Protein 4V2X (pdb70)

CATH classification: 3.20.20.80

Sequence (534 aa):
KTLDIQSYVRDMQPGWNLGNTFDAVGQDETAWGNPRVTRELIEQIADEGYKSIRIPVTWENRIGGAPDYPIDPQFLNRVDQVVQWALEEDLYVMINLHHDSWLWIYEMEHNYNGVMVKYRRSLWEQLSNHFKDYPTKLMFESVNEPKFSQNWGEIRENHHALLDDLNTVFFEIVRQSGGQNDIRPLVLPTMETATSQPLLNNLYQTIDKLDDPNLIATVHYYGFWPFSVNIAGYTRFEENSKQEIIEAFDRVHHTFVARGIPVVLGEFGLLGFDKHTGVIQQGEKLKFFEFLIHHLNERDITHMLWDNGQHFNRHTYEWYDQELFDMMRASWEGRSSVAESSNFIYLKQGDRIADATVSLQQLHGNELTGLRANGQRLTPGQDYELNGERLTVKAHVLSAIASSGTLGTNGMMVTAEFNRGADWHFRRVNTYRTPVLQSTQGHVSNFSIPASFNGNSSLATMEAVYVDGGNAGPQDWTSFKEFGYAFSSPSYDANEMKKLTEAFFREVRDGEVRLTFHFWSGETVNYTIIKNGNQVTGIAAQ

Nearest PDB structures (foldseek):
  4v2x-assembly1_A  TM=1.002E+00  e=0.000E+00  Halalkalibacterium halodurans
  5xrc-assembly2_C  TM=9.874E-01  e=1.672E-99  Bacillus sp. BG-CS10
  4uzn-assembly1_B  TM=1.004E+00  e=8.371E-22  Halalkalibacterium halodurans
  9bjx-assembly3_C  TM=8.199E-01  e=6.453E-23  Segatella copri DSM 18205
  9bmk-assembly2_B  TM=8.191E-01  e=1.207E-21  Segatella copri DSM 18205

Radius of gyration: 25.74 Å; Cα contacts (8 Å, |Δi|>4): 1186; chains: 1; bounding box: 67×68×56 Å

Foldseek 3Di:
DDDQQLVLQLQQFAAAEQAQALQPDDQHRCNRPDDQDDLVLLVLVVVLPGQAYEYEHAQPNQFDDPQQGHGNVVRVVSSVVVVVSNVVSNHQYEYEHECCQLVPLLCCVVPVVRNVSNLLNVLLVVLQVCQQPPLSYEYEQYHQHHNDNDPPPHDPVGLVSLLVSLVSSLVSQCPNDHNSVQRAYEGAFHRLAQDLVSLVSVLVSVVVVVHLRYAYEHAEAFDQCLLQVFQPNQAQDDVRLVVLLVRVVSVLVSAVVVSHAYENEEYYRPNCVLNPVLHAPQRRLVSLLSNLLSCVVSSYHYYYYCNCRAQPSVVGHGPDVVSSQSNSLSSPHHAKGWPHQADEDEQPDQFAKDKTFIRHRPWDWPFKDWQNHTDDEPVQWYQDPRIIIGGRVSLCVQCVVLQFAFSTWMWTDIPGGDIRIYGYGYFYAKWWAKDKDFLAWDKIQIDCGNWDWRWKFKAAPVGFGFFPPRVHRTGGESQQWYDDNVRNIITGHSNRVVGGDAHKMKMWIATPVRHIFIKMWGDDPRMITIHGDD

Organism: Halalkalibacterium halodurans (strain ATCC BAA-125 / DSM 18197 / FERM 7344 / JCM 9153 / C-125) (NCBI:txid272558)

Structure (mmCIF, N/CA/C/O backbone):
data_4V2X
#
_entry.id   4V2X
#
_cell.length_a   74.220
_cell.length_b   141.840
_cell.length_c   50.820
_cell.angle_alpha   90.00
_cell.angle_beta   90.00
_cell.angle_gamma   90.00
#
_symmetry.space_group_name_H-M   'P 21 21 2'
#
loop_
_entity.id
_entity.type
_entity.pdbx_description
1 polymer 'ENDO-BETA-1,4-GLUCANASE (CELLULASE B)'
2 non-polymer 'CALCIUM ION'
3 non-polymer 'ACETATE ION'
4 non-polymer GLYCEROL
5 non-polymer 'CACODYLATE ION'
6 water water
#
loop_
_atom_site.group_PDB
_atom_site.id
_atom_site.type_symbol
_atom_site.label_atom_id
_atom_site.label_alt_id
_atom_site.label_comp_id
_atom_site.label_asym_id
_atom_site.label_entity_id
_atom_site.label_seq_id
_atom_site.pdbx_PDB_ins_code
_atom_site.Cartn_x
_atom_site.Cartn_y
_atom_site.Cartn_z
_atom_site.occupancy
_atom_site.B_is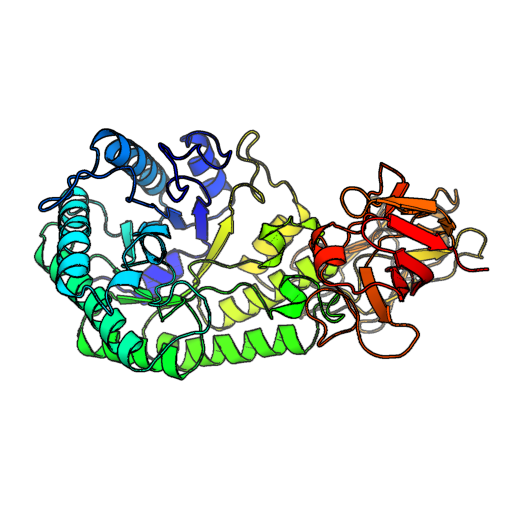o_or_equiv
_atom_site.auth_seq_id
_atom_site.auth_comp_id
_atom_site.auth_asym_id
_atom_site.auth_atom_id
_atom_site.pdbx_PDB_model_num
ATOM 1 N N . LYS A 1 54 ? -13.500 -12.277 -21.487 1.00 81.94 31 LYS A N 1
ATOM 2 C CA . LYS A 1 54 ? -13.133 -13.153 -20.333 1.00 80.96 31 LYS A CA 1
ATOM 3 C C . LYS A 1 54 ? -13.674 -12.587 -19.018 1.00 80.12 31 LYS A C 1
ATOM 4 O O . LYS A 1 54 ? -14.313 -11.532 -19.004 1.00 79.65 31 LYS A O 1
ATOM 6 N N . THR A 1 55 ? -13.422 -13.299 -17.921 1.00 76.27 32 THR A N 1
ATOM 7 C CA . THR A 1 55 ? -13.846 -12.859 -16.591 1.00 66.43 32 THR A CA 1
ATOM 8 C C . THR A 1 55 ? -13.073 -11.614 -16.146 1.00 58.28 32 THR A C 1
ATOM 9 O O . THR A 1 55 ? -11.933 -11.395 -16.563 1.00 66.42 32 THR A O 1
ATOM 11 N N . LEU A 1 56 ? -13.711 -10.806 -15.303 1.00 50.61 33 LEU A N 1
ATOM 12 C CA . LEU A 1 56 ? -13.113 -9.584 -14.765 1.00 41.26 33 LEU A CA 1
ATOM 13 C C . LEU A 1 56 ? -13.152 -9.679 -13.242 1.00 35.01 33 LEU A C 1
ATOM 14 O O . LEU A 1 56 ? -14.149 -10.115 -12.674 1.00 35.73 33 LEU A O 1
ATOM 19 N N . ASP A 1 57 ? -12.058 -9.302 -12.587 1.00 29.98 34 ASP A N 1
ATOM 20 C CA . ASP A 1 57 ? -11.984 -9.286 -11.125 1.00 26.77 34 ASP A CA 1
ATOM 21 C C . ASP A 1 57 ? -12.207 -7.836 -10.677 1.00 23.18 34 ASP A C 1
ATOM 22 O O . ASP A 1 57 ? -11.305 -7.005 -10.783 1.00 21.05 34 ASP A O 1
ATOM 27 N N . ILE A 1 58 ? -13.415 -7.537 -10.204 1.00 21.09 35 ILE A N 1
ATOM 28 C CA . ILE A 1 58 ? -13.810 -6.147 -9.956 1.00 19.99 35 ILE A CA 1
ATOM 29 C C . ILE A 1 58 ? -12.992 -5.496 -8.832 1.00 20.19 35 ILE A C 1
ATOM 30 O O . ILE A 1 58 ? -12.704 -4.297 -8.889 1.00 19.72 35 ILE A O 1
ATOM 35 N N . GLN A 1 59 ? -12.606 -6.279 -7.828 1.00 21.30 36 GLN A N 1
ATOM 36 C CA . GLN A 1 59 ? -11.774 -5.758 -6.735 1.00 22.89 36 GLN A CA 1
ATOM 37 C C . GLN A 1 59 ? -10.383 -5.342 -7.229 1.00 22.35 36 GLN A C 1
ATOM 38 O O . GLN A 1 59 ? -9.913 -4.250 -6.911 1.00 21.13 36 GLN A O 1
ATOM 44 N N . SER A 1 60 ? -9.739 -6.204 -8.015 1.00 22.12 37 SER A N 1
ATOM 45 C CA . SER A 1 60 ? -8.436 -5.884 -8.621 1.00 21.97 37 SER A CA 1
ATOM 46 C C . SER A 1 60 ? -8.514 -4.664 -9.532 1.00 19.31 37 SER A C 1
ATOM 47 O O . SER A 1 60 ? -7.615 -3.822 -9.546 1.00 19.19 37 SER A O 1
ATOM 50 N N . TYR A 1 61 ? -9.594 -4.586 -10.298 1.00 18.71 38 TYR A N 1
ATOM 51 C CA . TYR A 1 61 ? -9.844 -3.473 -11.207 1.00 18.71 38 TYR A CA 1
ATOM 52 C C . TYR A 1 61 ? -9.828 -2.155 -10.433 1.00 18.40 38 TYR A C 1
ATOM 53 O O . TYR A 1 61 ? -9.095 -1.234 -10.774 1.00 18.00 38 TYR A O 1
ATOM 62 N N . VAL A 1 62 ? -10.616 -2.091 -9.367 1.00 18.46 39 VAL A N 1
ATOM 63 C CA . VAL A 1 62 ? -10.698 -0.871 -8.559 1.00 17.90 39 VAL A CA 1
ATOM 64 C C . VAL A 1 62 ? -9.354 -0.561 -7.887 1.00 17.79 39 VAL A C 1
ATOM 65 O O . VAL A 1 62 ? -8.918 0.586 -7.882 1.00 16.41 39 VAL A O 1
ATOM 69 N N . ARG A 1 63 ? -8.679 -1.579 -7.358 1.00 19.45 40 ARG A N 1
ATOM 70 C CA . ARG A 1 63 ? -7.343 -1.379 -6.774 1.00 20.64 40 ARG A CA 1
ATOM 71 C C . ARG A 1 63 ? -6.364 -0.780 -7.772 1.00 19.53 40 ARG A C 1
ATOM 72 O O . ARG A 1 63 ? -5.555 0.080 -7.422 1.00 17.68 40 ARG A O 1
ATOM 80 N N . ASP A 1 64 ? -6.459 -1.225 -9.022 1.00 19.82 41 ASP A N 1
ATOM 81 C CA . ASP A 1 64 ? -5.547 -0.783 -10.075 1.00 20.17 41 ASP A CA 1
ATOM 82 C C . ASP A 1 64 ? -5.796 0.674 -10.486 1.00 18.79 41 ASP A C 1
ATOM 83 O O . ASP A 1 64 ? -4.936 1.307 -11.101 1.00 17.46 41 ASP A O 1
ATOM 88 N N . MET A 1 65 ? -6.966 1.211 -10.138 1.00 17.01 42 MET A N 1
ATOM 89 C CA . MET A 1 65 ? -7.270 2.627 -10.382 1.00 16.31 42 MET A CA 1
ATOM 90 C C . MET A 1 65 ? -6.526 3.599 -9.456 1.00 15.98 42 MET A C 1
ATOM 91 O O . MET A 1 65 ? -6.450 4.790 -9.757 1.00 15.79 42 MET A O 1
ATOM 96 N N . GLN A 1 66 ? -6.017 3.111 -8.328 1.00 14.78 43 GLN A N 1
ATOM 97 C CA . GLN A 1 66 ? -5.453 3.984 -7.289 1.00 14.19 43 GLN A CA 1
ATOM 98 C C . GLN A 1 66 ? -4.113 4.588 -7.726 1.00 14.62 43 GLN A C 1
ATOM 99 O O . GLN A 1 66 ? -3.244 3.832 -8.149 1.00 14.83 43 GLN A O 1
ATOM 105 N N . PRO A 1 67 ? -3.899 5.908 -7.646 1.00 14.02 44 PRO A N 1
ATOM 106 C CA . PRO A 1 67 ? -4.851 6.921 -7.217 1.00 13.46 44 PRO A CA 1
ATOM 107 C C . PRO A 1 67 ? -5.487 7.621 -8.408 1.00 13.88 44 PRO A C 1
ATOM 108 O O . PRO A 1 67 ? -4.937 7.585 -9.508 1.00 13.72 44 PRO A O 1
ATOM 112 N N . GLY A 1 68 ? -6.598 8.310 -8.167 1.00 13.06 45 GLY A N 1
ATOM 113 C CA . GLY A 1 68 ? -7.349 8.965 -9.233 1.00 12.91 45 GLY A CA 1
ATOM 114 C C . GLY A 1 68 ? -7.399 10.478 -9.148 1.00 12.05 45 GLY A C 1
ATOM 115 O O . GLY A 1 68 ? -7.106 11.072 -8.107 1.00 12.57 45 GLY A O 1
ATOM 116 N N . TRP A 1 69 ? -7.809 11.093 -10.252 1.00 11.72 46 TRP A N 1
ATOM 117 C CA . TRP A 1 69 ? -7.869 12.542 -10.378 1.00 12.01 46 TRP A CA 1
ATOM 118 C C . TRP A 1 69 ? -9.091 12.922 -11.211 1.00 11.82 46 TRP A C 1
ATOM 119 O O . TRP A 1 69 ? -9.389 12.258 -12.209 1.00 12.32 46 TRP A O 1
ATOM 130 N N . ASN A 1 70 ? -9.801 13.968 -10.793 1.00 11.75 47 ASN A N 1
ATOM 131 C CA . ASN A 1 70 ? -10.944 14.496 -11.543 1.00 11.70 47 ASN A CA 1
ATOM 132 C C . ASN A 1 70 ? -10.533 15.645 -12.446 1.00 12.21 47 ASN A C 1
ATOM 133 O O . ASN A 1 70 ? -9.874 16.584 -12.003 1.00 13.17 47 ASN A O 1
ATOM 138 N N . LEU A 1 71 ? -10.952 15.568 -13.701 1.00 12.55 48 LEU A N 1
ATOM 139 C CA . LEU A 1 71 ? -10.893 16.678 -14.631 1.00 12.83 48 LEU A CA 1
ATOM 140 C C . LEU A 1 71 ? -12.086 17.588 -14.346 1.00 12.54 48 LEU A C 1
ATOM 141 O O . LEU A 1 71 ? -13.074 17.597 -15.079 1.00 13.25 48 LEU A O 1
ATOM 146 N N . GLY A 1 72 ? -11.998 18.340 -13.253 1.00 12.68 49 GLY A N 1
ATOM 147 C CA . GLY A 1 72 ? -13.132 19.104 -12.756 1.00 12.32 49 GLY A CA 1
ATOM 148 C C . GLY A 1 72 ? -13.375 20.431 -13.446 1.00 12.29 49 GLY A C 1
ATOM 149 O O . GLY A 1 72 ? -12.462 21.016 -14.042 1.00 12.29 49 GLY A O 1
ATOM 150 N N . ASN A 1 73 ? -14.613 20.913 -13.334 1.00 12.25 50 ASN A N 1
ATOM 151 C CA . ASN A 1 73 ? -15.040 22.183 -13.919 1.00 12.30 50 ASN A CA 1
ATOM 152 C C . ASN A 1 73 ? -14.630 22.300 -15.379 1.00 12.23 50 ASN A C 1
ATOM 153 O O . ASN A 1 73 ? -14.168 23.350 -15.817 1.00 12.84 50 ASN A O 1
ATOM 158 N N . THR A 1 74 ? -14.781 21.201 -16.106 1.00 12.38 51 THR A N 1
ATOM 159 C CA . THR A 1 74 ? -14.374 21.123 -17.503 1.00 12.92 51 THR A CA 1
ATOM 160 C C . THR A 1 74 ? -15.608 20.702 -18.316 1.00 13.15 51 THR A C 1
ATOM 161 O O . THR A 1 74 ? -16.493 21.535 -18.546 1.00 13.24 51 THR A O 1
ATOM 165 N N . PHE A 1 75 ? -15.721 19.438 -18.715 1.00 13.20 52 PHE A N 1
ATOM 166 C CA . PHE A 1 75 ? -16.924 19.002 -19.446 1.00 13.43 52 PHE A CA 1
ATOM 167 C C . PHE A 1 75 ? -18.180 19.076 -18.585 1.00 13.34 52 PHE A C 1
ATOM 168 O O . PHE A 1 75 ? -19.290 19.108 -19.109 1.00 13.37 52 PHE A O 1
ATOM 176 N N . ASP A 1 76 ? -17.984 19.105 -17.267 1.00 12.48 53 ASP A N 1
ATOM 177 C CA . ASP A 1 76 ? -19.073 19.313 -16.323 1.00 13.06 53 ASP A CA 1
ATOM 178 C C . ASP A 1 76 ? -19.551 20.758 -16.235 1.00 12.83 53 ASP A C 1
ATOM 179 O O . ASP A 1 76 ? -20.632 21.008 -15.709 1.00 12.71 53 ASP A O 1
ATOM 184 N N . ALA A 1 77 ? -18.770 21.712 -16.745 1.00 13.23 54 ALA A N 1
ATOM 185 C CA . ALA A 1 77 ? -19.160 23.123 -16.674 1.00 14.16 54 ALA A CA 1
ATOM 186 C C . ALA A 1 77 ? -20.513 23.368 -17.338 1.00 15.34 54 ALA A C 1
ATOM 187 O O . ALA A 1 77 ? -20.814 22.812 -18.394 1.00 16.12 54 ALA A O 1
ATOM 189 N N . VAL A 1 78 ? -21.330 24.191 -16.691 1.00 15.92 55 VAL A N 1
ATOM 190 C CA . VAL A 1 78 ? -22.643 24.542 -17.205 1.00 18.45 55 VAL A CA 1
ATOM 191 C C . VAL A 1 78 ? -22.466 25.755 -18.106 1.00 20.36 55 VAL A C 1
ATOM 192 O O . VAL A 1 78 ? -22.184 26.863 -17.646 1.00 21.10 55 VAL A O 1
ATOM 196 N N . GLY A 1 79 ? -22.598 25.520 -19.402 1.00 23.22 56 GLY A N 1
ATOM 197 C CA . GLY A 1 79 ? -22.304 26.535 -20.403 1.00 24.48 56 GLY A CA 1
ATOM 198 C C . GLY A 1 79 ? -22.315 25.916 -21.780 1.00 25.66 56 GLY A C 1
ATOM 199 O O . GLY A 1 79 ? -22.625 24.732 -21.938 1.00 27.78 56 GLY A O 1
ATOM 200 N N . GLN A 1 80 ? -21.978 26.718 -22.782 1.00 29.59 57 GLN A N 1
ATOM 201 C CA . GLN A 1 80 ? -21.905 26.236 -24.155 1.00 32.57 57 GLN A CA 1
ATOM 202 C C . GLN A 1 80 ? -20.846 25.152 -24.265 1.00 29.64 57 GLN A C 1
ATOM 203 O O . GLN A 1 80 ? -21.093 24.096 -24.857 1.00 28.62 57 GLN A O 1
ATOM 209 N N . ASP A 1 81 ? -19.679 25.403 -23.673 1.00 25.72 58 ASP A N 1
ATOM 210 C CA . ASP A 1 81 ? -18.599 24.437 -23.723 1.00 23.89 58 ASP A CA 1
ATOM 211 C C . ASP A 1 81 ? -17.781 24.332 -22.429 1.00 20.34 58 ASP A C 1
ATOM 212 O O . ASP A 1 81 ? -18.052 25.006 -21.428 1.00 20.16 58 ASP A O 1
ATOM 217 N N . GLU A 1 82 ? -16.775 23.471 -22.477 1.00 18.37 59 GLU A N 1
ATOM 218 C CA . GLU A 1 82 ? -15.987 23.104 -21.300 1.00 17.85 59 GLU A CA 1
ATOM 219 C C . GLU A 1 82 ? -15.047 24.195 -20.776 1.00 18.02 59 GLU A C 1
ATOM 220 O O . GLU A 1 82 ? -14.369 23.985 -19.768 1.00 16.34 59 GLU A O 1
ATOM 226 N N . THR A 1 83 ? -14.993 25.343 -21.455 1.00 17.90 60 THR A N 1
ATOM 227 C CA . THR A 1 83 ? -14.227 26.491 -20.984 1.00 17.83 60 THR A CA 1
ATOM 228 C C . THR A 1 83 ? -15.084 27.494 -20.207 1.00 18.56 60 THR A C 1
ATOM 229 O O . THR A 1 83 ? -14.570 28.515 -19.757 1.00 20.02 60 THR A O 1
ATOM 233 N N . ALA A 1 84 ? -16.364 27.181 -20.026 1.00 20.04 61 ALA A N 1
ATOM 234 C CA . ALA A 1 84 ? -17.336 28.108 -19.428 1.00 20.71 61 ALA A CA 1
ATOM 235 C C . ALA A 1 84 ? -16.964 28.535 -18.008 1.00 20.88 61 ALA A C 1
ATOM 236 O O . ALA A 1 84 ? -17.307 29.636 -17.580 1.00 21.13 61 ALA A O 1
ATOM 238 N N . TRP A 1 85 ? -16.252 27.675 -17.284 1.00 20.11 62 TRP A N 1
ATOM 239 C CA . TRP A 1 85 ? -15.858 27.987 -15.912 1.00 20.16 62 TRP A CA 1
ATOM 240 C C . TRP A 1 85 ? -14.366 28.310 -15.757 1.00 20.52 62 TRP A C 1
ATOM 241 O O . TRP A 1 85 ? -13.800 28.214 -14.664 1.00 20.25 62 TRP A O 1
ATOM 252 N N . GLY A 1 86 ? -13.740 28.729 -16.855 1.00 19.40 63 GLY A N 1
ATOM 253 C CA . GLY A 1 86 ? -12.402 29.308 -16.807 1.00 19.61 63 GLY A CA 1
ATOM 254 C C . GLY A 1 86 ? -11.249 28.364 -17.065 1.00 19.31 63 GLY A C 1
ATOM 255 O O . GLY A 1 86 ? -10.103 28.803 -17.102 1.00 20.76 63 GLY A O 1
ATOM 256 N N . ASN A 1 87 ? -11.524 27.073 -17.233 1.00 17.11 64 ASN A N 1
ATOM 257 C CA . ASN A 1 87 ? -10.469 26.147 -17.637 1.00 16.54 64 ASN A CA 1
ATOM 258 C C . ASN A 1 87 ? -10.294 26.136 -19.150 1.00 16.67 64 ASN A C 1
ATOM 259 O O . ASN A 1 87 ? -11.245 26.387 -19.887 1.00 16.40 64 ASN A O 1
ATOM 264 N N . PRO A 1 88 ? -9.062 25.874 -19.614 1.00 17.18 65 PRO A N 1
ATOM 265 C CA . PRO A 1 88 ? -8.836 25.857 -21.052 1.00 17.57 65 PRO A CA 1
ATOM 266 C C . PRO A 1 88 ? -9.351 24.566 -21.674 1.00 17.66 65 PRO A C 1
ATOM 267 O O . PRO A 1 88 ? -9.622 23.599 -20.967 1.00 16.79 65 PRO A O 1
ATOM 271 N N . ARG A 1 89 ? -9.492 24.555 -22.995 1.00 18.02 66 ARG A N 1
ATOM 272 C CA . ARG A 1 89 ? -9.738 23.309 -23.696 1.00 18.14 66 ARG A CA 1
ATOM 273 C C . ARG A 1 89 ? -8.675 22.291 -23.258 1.00 17.11 66 ARG A C 1
ATOM 274 O O . ARG A 1 89 ? -7.521 22.648 -22.997 1.00 16.67 66 ARG A O 1
ATOM 282 N N . VAL A 1 90 ? -9.080 21.031 -23.164 1.00 16.67 67 VAL A N 1
ATOM 283 C CA . VAL A 1 90 ? -8.208 19.963 -22.708 1.00 16.69 67 VAL A CA 1
ATOM 284 C C . VAL A 1 90 ? -7.134 19.681 -23.756 1.00 17.66 67 VAL A C 1
ATOM 285 O O . VAL A 1 90 ? -7.437 19.496 -24.938 1.00 17.00 67 VAL A O 1
ATOM 289 N N . THR A 1 91 ? -5.879 19.669 -23.323 1.00 18.59 68 THR A N 1
ATOM 290 C CA . THR A 1 91 ? -4.770 19.282 -24.199 1.00 19.43 68 THR A CA 1
ATOM 291 C C . THR A 1 91 ? -4.355 17.846 -23.909 1.00 20.35 68 THR A C 1
ATOM 292 O O . THR A 1 91 ? -4.564 17.338 -22.802 1.00 19.07 68 THR A O 1
ATOM 296 N N . ARG A 1 92 ? -3.739 17.191 -24.892 1.00 19.74 69 ARG A N 1
ATOM 297 C CA . ARG A 1 92 ? -3.173 15.872 -24.651 1.00 20.37 69 ARG A CA 1
ATOM 298 C C . ARG A 1 92 ? -2.114 15.953 -23.551 1.00 19.64 69 ARG A C 1
ATOM 299 O O . ARG A 1 92 ? -1.971 15.035 -22.745 1.00 18.60 69 ARG A O 1
ATOM 307 N N . GLU A 1 93 ? -1.377 17.060 -23.530 1.00 19.73 70 GLU A N 1
ATOM 308 C CA . GLU A 1 93 ? -0.301 17.242 -22.572 1.00 20.68 70 GLU A CA 1
ATOM 309 C C . GLU A 1 93 ? -0.815 17.200 -21.131 1.00 18.37 70 GLU A C 1
ATOM 310 O O . GLU A 1 93 ? -0.161 16.634 -20.264 1.00 18.90 70 GLU A O 1
ATOM 316 N N . LEU A 1 94 ? -1.983 17.778 -20.875 1.00 18.11 71 LEU A N 1
ATOM 317 C CA . LEU A 1 94 ? -2.559 17.731 -19.514 1.00 16.83 71 LEU A CA 1
ATOM 318 C C . LEU A 1 94 ? -2.720 16.297 -19.022 1.00 16.87 71 LEU A C 1
ATOM 319 O O . LEU A 1 94 ? -2.361 15.961 -17.889 1.00 16.96 71 LEU A O 1
ATOM 324 N N . ILE A 1 95 ? -3.289 15.460 -19.880 1.00 17.08 72 ILE A N 1
ATOM 325 C CA . ILE A 1 95 ? -3.519 14.059 -19.561 1.00 17.68 72 ILE A CA 1
ATOM 326 C C . ILE A 1 95 ? -2.184 13.318 -19.366 1.00 18.06 72 ILE A C 1
ATOM 327 O O . ILE A 1 95 ? -2.033 12.550 -18.419 1.00 17.67 72 ILE A O 1
ATOM 332 N N . GLU A 1 96 ? -1.225 13.560 -20.259 1.00 19.15 73 GLU A N 1
ATOM 333 C CA . GLU A 1 96 ? 0.128 13.008 -20.121 1.00 19.71 73 GLU A CA 1
ATOM 334 C C . GLU A 1 96 ? 0.739 13.388 -18.779 1.00 19.67 73 GLU A C 1
ATOM 335 O O . GLU A 1 96 ? 1.307 12.544 -18.090 1.00 20.23 73 GLU A O 1
ATOM 341 N N . GLN A 1 97 ? 0.622 14.664 -18.425 1.00 19.66 74 GLN A N 1
ATOM 342 C CA . GLN A 1 97 ? 1.255 15.198 -17.221 1.00 21.30 74 GLN A CA 1
ATOM 343 C C . GLN A 1 97 ? 0.629 14.611 -15.957 1.00 19.60 74 GLN A C 1
ATOM 344 O O . GLN A 1 97 ? 1.336 14.266 -15.010 1.00 19.47 74 GLN A O 1
ATOM 350 N N . ILE A 1 98 ? -0.695 14.489 -15.945 1.00 19.06 75 ILE A N 1
ATOM 351 C CA . ILE A 1 98 ? -1.390 13.879 -14.815 1.00 18.71 75 ILE A CA 1
ATOM 352 C C . ILE A 1 98 ? -0.967 12.422 -14.648 1.00 19.47 75 ILE A C 1
ATOM 353 O O . ILE A 1 98 ? -0.740 11.956 -13.534 1.00 18.59 75 ILE A O 1
ATOM 358 N N . ALA A 1 99 ? -0.844 11.706 -15.759 1.00 19.61 76 ALA A N 1
ATOM 359 C CA . ALA A 1 99 ? -0.389 10.327 -15.718 1.00 18.97 76 ALA A CA 1
ATOM 360 C C . ALA A 1 99 ? 1.037 10.247 -15.172 1.00 19.76 76 ALA A C 1
ATOM 361 O O . ALA A 1 99 ? 1.350 9.364 -14.374 1.00 20.02 76 ALA A O 1
ATOM 363 N N . ASP A 1 100 ? 1.886 11.177 -15.599 1.00 20.65 77 ASP A N 1
ATOM 364 C CA . ASP A 1 100 ? 3.291 11.202 -15.179 1.00 23.39 77 ASP A CA 1
ATOM 365 C C . ASP A 1 100 ? 3.458 11.515 -13.698 1.00 21.49 77 ASP A C 1
ATOM 366 O O . ASP A 1 100 ? 4.431 11.080 -13.088 1.00 21.78 77 ASP A O 1
ATOM 371 N N . GLU A 1 101 ? 2.508 12.251 -13.122 1.00 19.64 78 GLU A N 1
ATOM 372 C CA . GLU A 1 101 ? 2.512 12.513 -11.681 1.00 19.63 78 GLU A CA 1
ATOM 373 C C . GLU A 1 101 ? 2.158 11.271 -10.853 1.00 18.38 78 GLU A C 1
ATOM 374 O O . GLU A 1 101 ? 2.341 11.273 -9.636 1.00 18.49 78 GLU A O 1
ATOM 380 N N . GLY A 1 102 ? 1.642 10.225 -11.498 1.00 17.70 79 GLY A N 1
ATOM 381 C CA . GLY A 1 102 ? 1.417 8.935 -10.846 1.00 18.44 79 GLY A CA 1
ATOM 382 C C . GLY A 1 102 ? -0.042 8.523 -10.715 1.00 17.84 79 GLY A C 1
ATOM 383 O O . GLY A 1 102 ? -0.340 7.478 -10.132 1.00 18.76 79 GLY A O 1
ATOM 384 N N . TYR A 1 103 ? -0.949 9.334 -11.254 1.00 16.85 80 TYR A N 1
ATOM 385 C CA . TYR A 1 103 ? -2.366 8.982 -11.275 1.00 16.37 80 TYR A CA 1
ATOM 386 C C . TYR A 1 103 ? -2.614 7.830 -12.239 1.00 16.88 80 TYR A C 1
ATOM 387 O O . TYR A 1 103 ? -2.049 7.794 -13.333 1.00 17.03 80 TYR A O 1
ATOM 396 N N . LYS A 1 104 ? -3.430 6.875 -11.797 1.00 16.63 81 LYS A N 1
ATOM 397 C CA . LYS A 1 104 ? -3.731 5.663 -12.557 1.00 16.87 81 LYS A CA 1
ATOM 398 C C . LYS A 1 104 ? -5.161 5.673 -13.106 1.00 16.45 81 LYS A C 1
ATOM 399 O O . LYS A 1 104 ? -5.532 4.815 -13.905 1.00 15.40 81 LYS A O 1
ATOM 405 N N . SER A 1 105 ? -5.959 6.643 -12.674 1.00 14.99 82 SER A N 1
ATOM 406 C CA . SER A 1 105 ? -7.325 6.773 -13.151 1.00 14.95 82 SER A CA 1
ATOM 407 C C . SER A 1 105 ? -7.723 8.243 -13.220 1.00 14.50 82 SER A C 1
ATOM 408 O O . SER A 1 105 ? -7.204 9.089 -12.481 1.00 13.97 82 SER A O 1
ATOM 411 N N . ILE A 1 106 ? -8.636 8.532 -14.139 1.00 14.64 83 ILE A N 1
ATOM 412 C CA . ILE A 1 106 ? -9.150 9.878 -14.323 1.00 14.64 83 ILE A CA 1
ATOM 413 C C . ILE A 1 106 ? -10.664 9.812 -14.414 1.00 14.73 83 ILE A C 1
ATOM 414 O O . ILE A 1 106 ? -11.211 8.983 -15.142 1.00 14.69 83 ILE A O 1
ATOM 419 N N . ARG A 1 107 ? -11.331 10.662 -13.641 1.00 12.85 84 ARG A N 1
ATOM 420 C CA . ARG A 1 107 ? -12.772 10.842 -13.757 1.00 12.82 84 ARG A CA 1
ATOM 421 C C . ARG A 1 107 ? -13.010 12.057 -14.640 1.00 12.59 84 ARG A C 1
ATOM 422 O O . ARG A 1 107 ? -12.448 13.134 -14.392 1.00 12.75 84 ARG A O 1
ATOM 430 N N . ILE A 1 108 ? -13.822 11.864 -15.681 1.00 13.04 85 ILE A N 1
ATOM 431 C CA . ILE A 1 108 ? -14.191 12.911 -16.616 1.00 13.14 85 ILE A CA 1
ATOM 432 C C . ILE A 1 108 ? -15.683 13.187 -16.436 1.00 13.02 85 ILE A C 1
ATOM 433 O O . ILE A 1 108 ? -16.530 12.595 -17.129 1.00 13.59 85 ILE A O 1
ATOM 438 N N . PRO A 1 109 ? -16.022 14.064 -15.475 1.00 12.28 86 PRO A N 1
ATOM 439 C CA . PRO A 1 109 ? -17.432 14.375 -15.292 1.00 12.43 86 PRO A CA 1
ATOM 440 C C . PRO A 1 109 ? -17.950 15.157 -16.498 1.00 12.27 86 PRO A C 1
ATOM 441 O O . PRO A 1 109 ? -17.230 15.988 -17.043 1.00 12.28 86 PRO A O 1
ATOM 445 N N . VAL A 1 110 ? -19.166 14.859 -16.935 1.00 12.10 87 VAL A N 1
ATOM 446 C CA . VAL A 1 110 ? -19.738 15.537 -18.096 1.00 12.66 87 VAL A CA 1
ATOM 447 C C . VAL A 1 110 ? -21.158 15.966 -17.786 1.00 12.51 87 VAL A C 1
ATOM 448 O O . VAL A 1 110 ? -21.981 15.158 -17.343 1.00 13.55 87 VAL A O 1
ATOM 452 N N . THR A 1 111 ? -21.440 17.237 -18.029 1.00 12.81 88 THR A N 1
ATOM 453 C CA . THR A 1 111 ? -22.797 17.739 -17.978 1.00 13.10 88 THR A CA 1
ATOM 454 C C . THR A 1 111 ? -23.309 17.775 -19.414 1.00 13.65 88 THR A C 1
ATOM 455 O O . THR A 1 111 ? -22.723 18.430 -20.266 1.00 14.92 88 THR A O 1
ATOM 459 N N . TRP A 1 112 ? -24.394 17.053 -19.675 1.00 13.93 89 TRP A N 1
ATOM 460 C CA . TRP A 1 112 ? -24.914 16.905 -21.035 1.00 14.37 89 TRP A CA 1
ATOM 461 C C . TRP A 1 112 ? -25.953 17.963 -21.384 1.00 14.82 89 TRP A C 1
ATOM 462 O O . TRP A 1 112 ? -26.031 18.386 -22.528 1.00 15.03 89 TRP A O 1
ATOM 473 N N . GLU A 1 113 ? -26.734 18.397 -20.394 1.00 15.45 90 GLU A N 1
ATOM 474 C CA . GLU A 1 113 ? -27.606 19.558 -20.560 1.00 17.70 90 GLU A CA 1
ATOM 475 C C . GLU A 1 113 ? -26.826 20.705 -21.221 1.00 18.67 90 GLU A C 1
ATOM 476 O O . GLU A 1 113 ? -25.673 20.959 -20.864 1.00 19.78 90 GLU A O 1
ATOM 482 N N . ASN A 1 114 ? -27.465 21.377 -22.184 1.00 20.79 91 ASN A N 1
ATOM 483 C CA . ASN A 1 114 ? -26.860 22.453 -23.010 1.00 20.96 91 ASN A CA 1
ATOM 484 C C . ASN A 1 114 ? -26.056 21.940 -24.206 1.00 20.66 91 ASN A C 1
ATOM 485 O O . ASN A 1 114 ? -25.630 22.739 -25.037 1.00 22.14 91 ASN A O 1
ATOM 490 N N . ARG A 1 115 ? -25.832 20.629 -24.288 1.00 18.45 92 ARG A N 1
ATOM 491 C CA . ARG A 1 115 ? -25.165 20.026 -25.440 1.00 18.64 92 ARG A CA 1
ATOM 492 C C . ARG A 1 115 ? -25.999 18.884 -26.025 1.00 18.81 92 ARG A C 1
ATOM 493 O O . ARG A 1 115 ? -25.456 17.952 -26.619 1.00 18.24 92 ARG A O 1
ATOM 501 N N . ILE A 1 116 ? -27.315 18.972 -25.850 1.00 19.24 93 ILE A N 1
ATOM 502 C CA . ILE A 1 116 ? -28.248 17.951 -26.331 1.00 19.89 93 ILE A CA 1
ATOM 503 C C . ILE A 1 116 ? -29.457 18.611 -27.009 1.00 20.48 93 ILE A C 1
ATOM 504 O O . ILE A 1 116 ? -29.791 19.759 -26.717 1.00 21.15 93 ILE A O 1
ATOM 509 N N . GLY A 1 117 ? -30.111 17.879 -27.905 1.00 21.35 94 GLY A N 1
ATOM 510 C CA . GLY A 1 117 ? -31.354 18.340 -28.514 1.00 22.58 94 GLY A CA 1
ATOM 511 C C . GLY A 1 117 ? -32.538 18.175 -27.575 1.00 23.44 94 GLY A C 1
ATOM 512 O O . GLY A 1 117 ? -32.377 17.851 -26.395 1.00 23.49 94 GLY A O 1
ATOM 513 N N . GLY A 1 118 ? -33.736 18.398 -28.105 1.00 25.73 95 GLY A N 1
ATOM 514 C CA . GLY A 1 118 ? -34.960 18.308 -27.314 1.00 25.83 95 GLY A CA 1
ATOM 515 C C . GLY A 1 118 ? -35.619 16.944 -27.375 1.00 26.70 95 GLY A C 1
ATOM 516 O O . GLY A 1 118 ? -35.100 16.005 -27.992 1.00 24.43 95 GLY A O 1
ATOM 517 N N . ALA A 1 119 ? -36.781 16.849 -26.733 1.00 27.04 96 ALA A N 1
ATOM 518 C CA . ALA A 1 119 ? -37.551 15.611 -26.694 1.00 28.43 96 ALA A CA 1
ATOM 519 C C . ALA A 1 119 ? -38.028 15.254 -28.105 1.00 29.76 96 ALA A C 1
ATOM 520 O O . ALA A 1 119 ? -38.172 16.144 -28.943 1.00 29.76 96 ALA A O 1
ATOM 522 N N . PRO A 1 120 ? -38.258 13.972 -28.390 1.00 30.73 97 PRO A N 1
ATOM 523 C CA . PRO A 1 120 ? -38.124 12.870 -27.438 1.00 32.53 97 PRO A CA 1
ATOM 524 C C . PRO A 1 120 ? -36.753 12.180 -27.449 1.00 31.30 97 PRO A C 1
ATOM 525 O O . PRO A 1 120 ? -36.451 11.432 -26.520 1.00 32.43 97 PRO A O 1
ATOM 529 N N . ASP A 1 121 ? -35.939 12.423 -28.479 1.00 28.88 98 ASP A N 1
ATOM 530 C CA . ASP A 1 121 ? -34.701 11.666 -28.674 1.00 28.36 98 ASP A CA 1
ATOM 531 C C . ASP A 1 121 ? -33.495 12.261 -27.940 1.00 24.31 98 ASP A C 1
ATOM 532 O O . ASP A 1 121 ? -32.531 11.551 -27.690 1.00 21.56 98 ASP A O 1
ATOM 537 N N . TYR A 1 122 ? -33.549 13.552 -27.620 1.00 21.19 99 TYR A N 1
ATOM 538 C CA . TYR A 1 122 ? -32.459 14.241 -26.921 1.00 20.52 99 TYR A CA 1
ATOM 539 C C . TYR A 1 122 ? -31.076 13.952 -27.518 1.00 20.41 99 TYR A C 1
ATOM 540 O O . TYR A 1 122 ? -30.159 13.519 -26.802 1.00 18.46 99 TYR A O 1
ATOM 549 N N . PRO A 1 123 ? -30.913 14.200 -28.830 1.00 20.50 100 PRO A N 1
ATOM 550 C CA . PRO A 1 123 ? -29.654 13.823 -29.467 1.00 20.39 100 PRO A CA 1
ATOM 551 C C . PRO A 1 123 ? -28.464 14.605 -28.923 1.00 18.70 100 PRO A C 1
ATOM 552 O O . PRO A 1 123 ? -28.509 15.834 -28.840 1.00 19.04 100 PRO A O 1
ATOM 556 N N . ILE A 1 124 ? -27.409 13.890 -28.559 1.00 18.42 101 ILE A N 1
ATOM 557 C CA . ILE A 1 124 ? -26.215 14.534 -28.035 1.00 17.99 101 ILE A CA 1
ATOM 558 C C . ILE A 1 124 ? -25.499 15.219 -29.194 1.00 18.82 101 ILE A C 1
ATOM 559 O O . ILE A 1 124 ? -25.332 14.616 -30.259 1.00 19.30 101 ILE A O 1
ATOM 564 N N . ASP A 1 125 ? -25.110 16.479 -28.994 1.00 17.96 102 ASP A N 1
ATOM 565 C CA . ASP A 1 125 ? -24.299 17.204 -29.973 1.00 20.31 102 ASP A CA 1
ATOM 566 C C . ASP A 1 125 ? -23.078 16.355 -30.319 1.00 18.52 102 ASP A C 1
ATOM 567 O O . ASP A 1 125 ? -22.254 16.085 -29.449 1.00 17.24 102 ASP A O 1
ATOM 572 N N . PRO A 1 126 ? -22.950 15.936 -31.591 1.00 18.60 103 PRO A N 1
ATOM 573 C CA . PRO A 1 126 ? -21.816 15.068 -31.953 1.00 18.33 103 PRO A CA 1
ATOM 574 C C . PRO A 1 126 ? -20.444 15.721 -31.792 1.00 17.23 103 PRO A C 1
ATOM 575 O O . PRO A 1 126 ? -19.448 15.029 -31.573 1.00 17.28 103 PRO A O 1
ATOM 579 N N . GLN A 1 127 ? -20.388 17.041 -31.916 1.00 17.52 104 GLN A N 1
ATOM 580 C CA . GLN A 1 127 ? -19.129 17.766 -31.810 1.00 18.40 104 GLN A CA 1
ATOM 581 C C . GLN A 1 127 ? -18.649 17.752 -30.368 1.00 17.65 104 GLN A C 1
ATOM 582 O O . GLN A 1 127 ? -17.480 17.496 -30.078 1.00 17.44 104 GLN A O 1
ATOM 588 N N . PHE A 1 128 ? -19.572 18.019 -29.463 1.00 16.15 105 PHE A N 1
ATOM 589 C CA . PHE A 1 128 ? -19.278 17.941 -28.038 1.00 15.56 105 PHE A CA 1
ATOM 590 C C . PHE A 1 128 ? -18.865 16.524 -27.664 1.00 15.62 105 PHE A C 1
ATOM 591 O O . PHE A 1 128 ? -17.834 16.322 -27.040 1.00 15.85 105 PHE A O 1
ATOM 599 N N . LEU A 1 129 ? -19.661 15.540 -28.067 1.00 15.76 106 LEU A N 1
ATOM 600 C CA . LEU A 1 129 ? -19.325 14.142 -27.809 1.00 16.58 106 LEU A CA 1
ATOM 601 C C . LEU A 1 129 ? -17.945 13.751 -28.349 1.00 16.12 106 LEU A C 1
ATOM 602 O O . LEU A 1 129 ? -17.189 13.053 -27.676 1.00 14.88 106 LEU A O 1
ATOM 607 N N . ASN A 1 130 ? -17.598 14.201 -29.553 1.00 16.36 107 ASN A N 1
ATOM 608 C CA . ASN A 1 130 ? -16.272 13.893 -30.085 1.00 16.69 107 ASN A CA 1
ATOM 609 C C . ASN A 1 130 ? -15.135 14.507 -29.254 1.00 15.49 107 ASN A C 1
ATOM 610 O O . ASN A 1 130 ? -14.074 13.904 -29.118 1.00 14.84 107 ASN A O 1
ATOM 615 N N . ARG A 1 131 ? -15.357 15.688 -28.692 1.00 15.35 108 ARG A N 1
ATOM 616 C CA . ARG A 1 131 ? -14.350 16.305 -27.829 1.00 16.08 108 ARG A CA 1
ATOM 617 C C . ARG A 1 131 ? -14.179 15.510 -26.531 1.00 15.95 108 ARG A C 1
ATOM 618 O O . ARG A 1 131 ? -13.055 15.271 -26.096 1.00 15.84 108 ARG A O 1
ATOM 626 N N . VAL A 1 132 ? -15.294 15.086 -25.935 1.00 15.52 109 VAL A N 1
ATOM 627 C CA . VAL A 1 132 ? -15.247 14.221 -24.752 1.00 15.78 109 VAL A CA 1
ATOM 628 C C . VAL A 1 132 ? -14.523 12.923 -25.110 1.00 15.80 109 VAL A C 1
ATOM 629 O O . VAL A 1 132 ? -13.615 12.477 -24.409 1.00 15.71 109 VAL A O 1
ATOM 633 N N . ASP A 1 133 ? -14.929 12.338 -26.229 1.00 16.45 110 ASP A N 1
ATOM 634 C CA . ASP A 1 133 ? -14.330 11.118 -26.741 1.00 18.21 110 ASP A CA 1
ATOM 635 C C . ASP A 1 133 ? -12.804 11.225 -26.900 1.00 18.07 110 ASP A C 1
ATOM 636 O O . ASP A 1 133 ? -12.061 10.318 -26.521 1.00 17.63 110 ASP A O 1
ATOM 641 N N . GLN A 1 134 ? -12.343 12.331 -27.475 1.00 17.37 111 GLN A N 1
ATOM 642 C CA . GLN A 1 134 ? -10.913 12.533 -27.685 1.00 16.68 111 GLN A CA 1
ATOM 643 C C . GLN A 1 134 ? -10.155 12.467 -26.364 1.00 16.38 111 GLN A C 1
ATOM 644 O O . GLN A 1 134 ? -9.088 11.861 -26.270 1.00 15.67 111 GLN A O 1
ATOM 650 N N . VAL A 1 135 ? -10.725 13.071 -25.333 1.00 16.02 112 VAL A N 1
ATOM 651 C CA . VAL A 1 135 ? -10.079 13.067 -24.022 1.00 15.24 112 VAL A CA 1
ATOM 652 C C . VAL A 1 135 ? -10.101 11.664 -23.401 1.00 15.07 112 VAL A C 1
ATOM 653 O O . VAL A 1 135 ? -9.108 11.220 -22.825 1.00 15.60 112 VAL A O 1
ATOM 657 N N . VAL A 1 136 ? -11.213 10.951 -23.548 1.00 14.15 113 VAL A N 1
ATOM 658 C CA . VAL A 1 136 ? -11.290 9.559 -23.110 1.00 14.74 113 VAL A CA 1
ATOM 659 C C . VAL A 1 136 ? -10.183 8.737 -23.774 1.00 15.40 113 VAL A C 1
ATOM 660 O O . VAL A 1 136 ? -9.471 7.994 -23.093 1.00 15.43 113 VAL A O 1
ATOM 664 N N . GLN A 1 137 ? -10.035 8.892 -25.089 1.00 16.58 114 GLN A N 1
ATOM 665 C CA . GLN A 1 137 ? -9.004 8.163 -25.842 1.00 18.58 114 GLN A CA 1
ATOM 666 C C . GLN A 1 137 ? -7.595 8.494 -25.371 1.00 18.30 114 GLN A C 1
ATOM 667 O O . GLN A 1 137 ? -6.769 7.597 -25.218 1.00 19.61 114 GLN A O 1
ATOM 673 N N . TRP A 1 138 ? -7.313 9.775 -25.155 1.00 17.96 115 TRP A N 1
ATOM 674 C CA . TRP A 1 138 ? -5.994 10.183 -24.665 1.00 17.69 115 TRP A CA 1
ATOM 675 C C . TRP A 1 138 ? -5.669 9.528 -23.326 1.00 17.72 115 TRP A C 1
ATOM 676 O O . TRP A 1 138 ? -4.559 9.045 -23.111 1.00 16.97 115 TRP A O 1
ATOM 687 N N . ALA A 1 139 ? -6.641 9.543 -22.421 1.00 16.51 116 ALA A N 1
ATOM 688 C CA . ALA A 1 139 ? -6.477 8.909 -21.120 1.00 16.40 116 ALA A CA 1
ATOM 689 C C . ALA A 1 139 ? -6.220 7.410 -21.256 1.00 17.12 116 ALA A C 1
ATOM 690 O O . ALA A 1 139 ? -5.324 6.864 -20.607 1.00 17.49 116 ALA A O 1
ATOM 692 N N . LEU A 1 140 ? -7.004 6.744 -22.098 1.00 17.58 117 LEU A N 1
ATOM 693 C CA . LEU A 1 140 ? -6.822 5.306 -22.314 1.00 19.03 117 LEU A CA 1
ATOM 694 C C . LEU A 1 140 ? -5.450 5.029 -22.944 1.00 19.65 117 LEU A C 1
ATOM 695 O O . LEU A 1 140 ? -4.789 4.056 -22.584 1.00 20.20 117 LEU A O 1
ATOM 700 N N . GLU A 1 141 ? -5.020 5.899 -23.856 1.00 21.78 118 GLU A N 1
ATOM 701 C CA . GLU A 1 141 ? -3.693 5.780 -24.489 1.00 22.34 118 GLU A CA 1
ATOM 702 C C . GLU A 1 141 ? -2.570 5.910 -23.459 1.00 23.93 118 GLU A C 1
ATOM 703 O O . GLU A 1 141 ? -1.519 5.275 -23.587 1.00 23.53 118 GLU A O 1
ATOM 709 N N . GLU A 1 142 ? -2.808 6.720 -22.431 1.00 21.38 119 GLU A N 1
ATOM 710 C CA . GLU A 1 142 ? -1.866 6.875 -21.330 1.00 22.37 119 GLU A CA 1
ATOM 711 C C . GLU A 1 142 ? -2.043 5.795 -20.268 1.00 20.22 119 GLU A C 1
ATOM 712 O O . GLU A 1 142 ? -1.515 5.919 -19.170 1.00 21.86 119 GLU A O 1
ATOM 718 N N . ASP A 1 143 ? -2.791 4.743 -20.597 1.00 21.20 120 ASP A N 1
ATOM 719 C CA . ASP A 1 143 ? -2.959 3.579 -19.734 1.00 23.37 120 ASP A CA 1
ATOM 720 C C . ASP A 1 143 ? -3.788 3.846 -18.478 1.00 22.23 120 ASP A C 1
ATOM 721 O O . ASP A 1 143 ? -3.708 3.091 -17.504 1.00 22.03 120 ASP A O 1
ATOM 726 N N . LEU A 1 144 ? -4.586 4.911 -18.504 1.00 19.98 121 LEU A N 1
ATOM 727 C CA . LEU A 1 144 ? -5.444 5.246 -17.380 1.00 18.99 121 LEU A CA 1
ATOM 728 C C . LEU A 1 144 ? -6.780 4.540 -17.481 1.00 17.74 121 LEU A C 1
ATOM 729 O O . LEU A 1 144 ? -7.268 4.263 -18.571 1.00 16.73 121 LEU A O 1
ATOM 734 N N . TYR A 1 145 ? -7.364 4.257 -16.320 1.00 16.67 122 TYR A N 1
ATOM 735 C CA . TYR A 1 145 ? -8.787 3.941 -16.219 1.00 15.16 122 TYR A CA 1
ATOM 736 C C . TYR A 1 145 ? -9.519 5.264 -16.366 1.00 15.21 122 TYR A C 1
ATOM 737 O O . TYR A 1 145 ? -8.977 6.318 -16.019 1.00 14.60 122 TYR A O 1
ATOM 746 N N . VAL A 1 146 ? -10.745 5.206 -16.873 1.00 14.88 123 VAL A N 1
ATOM 747 C CA . VAL A 1 146 ? -11.539 6.397 -17.140 1.00 15.12 123 VAL A CA 1
ATOM 748 C C . VAL A 1 146 ? -12.968 6.196 -16.654 1.00 15.26 123 VAL A C 1
ATOM 749 O O . VAL A 1 146 ? -13.584 5.169 -16.928 1.00 15.54 123 VAL A O 1
ATOM 753 N N . MET A 1 147 ? -13.505 7.192 -15.954 1.00 15.21 124 MET A N 1
ATOM 754 C CA . MET A 1 147 ? -14.908 7.177 -15.542 1.00 14.54 124 MET A CA 1
ATOM 755 C C . MET A 1 147 ? -15.608 8.370 -16.156 1.00 14.45 124 MET A C 1
ATOM 756 O O . MET A 1 147 ? -15.152 9.498 -15.998 1.00 14.86 124 MET A O 1
ATOM 761 N N . ILE A 1 148 ? -16.711 8.118 -16.858 1.00 14.28 125 ILE A N 1
ATOM 762 C CA . ILE A 1 148 ? -17.571 9.187 -17.341 1.00 13.94 125 ILE A CA 1
ATOM 763 C C . ILE A 1 148 ? -18.945 9.027 -16.701 1.00 13.73 125 ILE A C 1
ATOM 764 O O . ILE A 1 148 ? -19.307 7.939 -16.233 1.00 13.69 125 ILE A O 1
ATOM 769 N N . ASN A 1 149 ? -19.712 10.108 -16.696 1.00 12.91 126 ASN A N 1
ATOM 770 C CA . ASN A 1 149 ? -21.007 10.110 -16.032 1.00 12.71 126 ASN A CA 1
ATOM 771 C C . ASN A 1 149 ? -22.006 11.080 -16.661 1.00 12.48 126 ASN A C 1
ATOM 772 O O . ASN A 1 149 ? -21.742 11.643 -17.716 1.00 13.42 126 ASN A O 1
ATOM 777 N N . LEU A 1 150 ? -23.160 11.239 -16.018 1.00 12.69 127 LEU A N 1
ATOM 778 C CA . LEU A 1 150 ? -23.977 12.443 -16.184 1.00 12.46 127 LEU A CA 1
ATOM 779 C C . LEU A 1 150 ? -23.723 13.221 -14.916 1.00 12.26 127 LEU A C 1
ATOM 780 O O . LEU A 1 150 ? -23.858 12.663 -13.823 1.00 12.14 127 LEU A O 1
ATOM 785 N N . HIS A 1 151 ? -23.338 14.489 -15.038 1.00 11.95 128 HIS A N 1
ATOM 786 C CA . HIS A 1 151 ? -22.860 15.226 -13.866 1.00 10.87 128 HIS A CA 1
ATOM 787 C C . HIS A 1 151 ? -23.892 16.217 -13.335 1.00 11.32 128 HIS A C 1
ATOM 788 O O . HIS A 1 151 ? -24.782 15.816 -12.597 1.00 11.05 128 HIS A O 1
ATOM 795 N N . HIS A 1 152 ? -23.810 17.492 -13.714 1.00 11.57 129 HIS A N 1
ATOM 796 C CA . HIS A 1 152 ? -24.727 18.490 -13.175 1.00 11.74 129 HIS A CA 1
ATOM 797 C C . HIS A 1 152 ? -26.141 18.390 -13.743 1.00 12.00 129 HIS A C 1
ATOM 798 O O . HIS A 1 152 ? -27.040 19.065 -13.260 1.00 11.69 129 HIS A O 1
ATOM 805 N N . ASP A 1 153 ? -26.332 17.506 -14.725 1.00 11.50 130 ASP A N 1
ATOM 806 C CA . ASP A 1 153 ? -27.666 17.016 -15.062 1.00 11.90 130 ASP A CA 1
ATOM 807 C C . ASP A 1 153 ? -28.442 16.616 -13.803 1.00 11.59 130 ASP A C 1
ATOM 808 O O . ASP A 1 153 ? -29.659 16.749 -13.761 1.00 11.20 130 ASP A O 1
ATOM 813 N N . SER A 1 154 ? -27.735 16.161 -12.772 1.00 11.27 131 SER A N 1
ATOM 814 C CA . SER A 1 154 ? -28.379 15.798 -11.500 1.00 10.91 131 SER A CA 1
ATOM 815 C C . SER A 1 154 ? -29.336 16.884 -10.982 1.00 11.40 131 SER A C 1
ATOM 816 O O . SER A 1 154 ? -30.494 16.591 -10.689 1.00 12.12 131 SER A O 1
ATOM 819 N N . TRP A 1 155 ? -28.853 18.128 -10.898 1.00 12.23 132 TRP A N 1
ATOM 820 C CA . TRP A 1 155 ? -29.662 19.241 -10.360 1.00 13.05 132 TRP A CA 1
ATOM 821 C C . TRP A 1 155 ? -30.218 20.169 -11.425 1.00 13.20 132 TRP A C 1
ATOM 822 O O . TRP A 1 155 ? -31.043 21.028 -11.119 1.00 13.81 132 TRP A O 1
ATOM 833 N N . LEU A 1 156 ? -29.782 20.006 -12.669 1.00 12.66 133 LEU A N 1
ATOM 834 C CA . LEU A 1 156 ? -30.382 20.745 -13.765 1.00 13.21 133 LEU A CA 1
ATOM 835 C C . LEU A 1 156 ? -31.748 20.169 -14.159 1.00 13.69 133 LEU A C 1
ATOM 836 O O . LEU A 1 156 ? -32.638 20.920 -14.539 1.00 14.85 133 LEU A O 1
ATOM 841 N N . TRP A 1 157 ? -31.917 18.848 -14.082 1.00 13.35 134 TRP A N 1
ATOM 842 C CA . TRP A 1 157 ? -33.203 18.237 -14.460 1.00 13.24 134 TRP A CA 1
ATOM 843 C C . TRP A 1 157 ? -33.534 16.875 -13.826 1.00 12.70 134 TRP A C 1
ATOM 844 O O . TRP A 1 157 ? -34.707 16.565 -13.639 1.00 12.88 134 TRP A O 1
ATOM 855 N N . ILE A 1 158 ? -32.537 16.054 -13.495 1.00 12.17 135 ILE A N 1
ATOM 856 C CA . ILE A 1 158 ? -32.839 14.701 -13.023 1.00 12.42 135 ILE A CA 1
ATOM 857 C C . ILE A 1 158 ? -33.666 14.749 -11.721 1.00 12.68 135 ILE A C 1
ATOM 858 O O . ILE A 1 158 ? -34.590 13.950 -11.524 1.00 12.94 135 ILE A O 1
ATOM 863 N N . TYR A 1 159 ? -33.352 15.723 -10.871 1.00 12.45 136 TYR A N 1
ATOM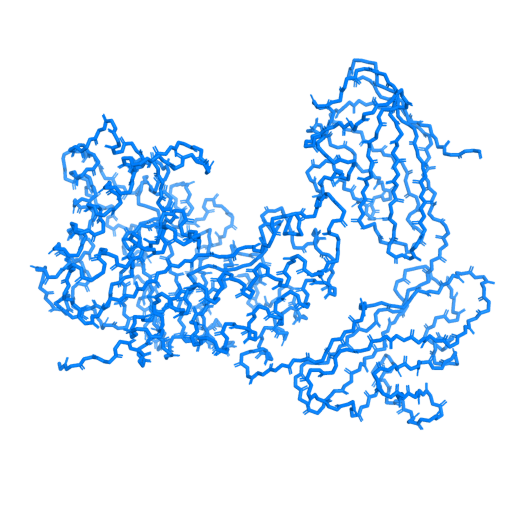 864 C CA . TYR A 1 159 ? -34.042 15.925 -9.590 1.00 13.07 136 TYR A CA 1
ATOM 865 C C . TYR A 1 159 ? -35.560 16.114 -9.720 1.00 13.31 136 TYR A C 1
ATOM 866 O O . TYR A 1 159 ? -36.282 15.977 -8.727 1.00 15.41 136 TYR A O 1
ATOM 875 N N . GLU A 1 160 ? -36.028 16.472 -10.920 1.00 13.25 137 GLU A N 1
ATOM 876 C CA . GLU A 1 160 ? -37.454 16.669 -11.199 1.00 14.30 137 GLU A CA 1
ATOM 877 C C . GLU A 1 160 ? -38.248 15.379 -11.140 1.00 14.45 137 GLU A C 1
ATOM 878 O O . GLU A 1 160 ? -39.475 15.425 -11.136 1.00 15.21 137 GLU A O 1
ATOM 884 N N . MET A 1 161 ? -37.556 14.242 -11.120 1.00 13.63 138 MET A N 1
ATOM 885 C CA . MET A 1 161 ? -38.187 12.931 -11.286 1.00 14.07 138 MET A CA 1
ATOM 886 C C . MET A 1 161 ? -39.361 12.676 -10.346 1.00 14.39 138 MET A C 1
ATOM 887 O O . MET A 1 161 ? -40.303 11.960 -10.712 1.00 14.30 138 MET A O 1
ATOM 892 N N . GLU A 1 162 ? -39.315 13.235 -9.140 1.00 14.57 139 GLU A N 1
ATOM 893 C CA . GLU A 1 162 ? -40.374 12.983 -8.166 1.00 16.51 139 GLU A CA 1
ATOM 894 C C . GLU A 1 162 ? -41.751 13.409 -8.662 1.00 17.11 139 GLU A C 1
ATOM 895 O O . GLU A 1 162 ? -42.735 12.728 -8.388 1.00 17.32 139 GLU A O 1
ATOM 901 N N . HIS A 1 163 ? -41.822 14.527 -9.379 1.00 16.96 140 HIS A N 1
ATOM 902 C CA . HIS A 1 163 ? -43.099 15.010 -9.928 1.00 17.58 140 HIS A CA 1
ATOM 903 C C 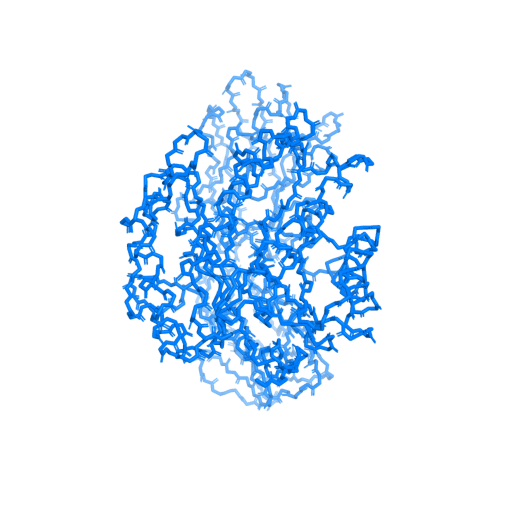. HIS A 1 163 ? -43.152 14.948 -11.455 1.00 17.72 140 HIS A C 1
ATOM 904 O O . HIS A 1 163 ? -44.063 15.492 -12.079 1.00 16.36 140 HIS A O 1
ATOM 911 N N . ASN A 1 164 ? -42.188 14.253 -12.048 1.00 17.39 141 ASN A N 1
ATOM 912 C CA . ASN A 1 164 ? -42.118 14.081 -13.492 1.00 17.55 141 ASN A CA 1
ATOM 913 C C . ASN A 1 164 ? -41.390 12.776 -13.805 1.00 17.31 141 ASN A C 1
ATOM 914 O O . ASN A 1 164 ? -40.317 12.783 -14.397 1.00 18.03 141 ASN A O 1
ATOM 919 N N . TYR A 1 165 ? -42.001 11.666 -13.408 1.00 17.14 142 TYR A N 1
ATOM 920 C CA . TYR A 1 165 ? -41.347 10.360 -13.446 1.00 17.78 142 TYR A CA 1
ATOM 921 C C . TYR A 1 165 ? -40.969 9.969 -14.870 1.00 18.59 142 TYR A C 1
ATOM 922 O O . TYR A 1 165 ? -39.792 9.741 -15.166 1.00 17.28 142 TYR A O 1
ATOM 931 N N . ASN A 1 166 ? -41.962 9.897 -15.753 1.00 20.66 143 ASN A N 1
ATOM 932 C CA . ASN A 1 166 ? -41.713 9.438 -17.118 1.00 23.42 143 ASN A CA 1
ATOM 933 C C . ASN A 1 166 ? -40.911 10.455 -17.939 1.00 20.48 143 ASN A C 1
ATOM 934 O O . ASN A 1 166 ? -40.093 10.071 -18.769 1.00 21.43 143 ASN A O 1
ATOM 939 N N . GLY A 1 167 ? -41.116 11.746 -17.692 1.00 19.39 144 GLY A N 1
ATOM 940 C CA . GLY A 1 167 ? -40.357 12.782 -18.397 1.00 19.05 144 GLY A CA 1
ATOM 941 C C . GLY A 1 167 ? -38.860 12.689 -18.142 1.00 18.63 144 GLY A C 1
ATOM 942 O O . GLY A 1 167 ? -38.049 12.747 -19.075 1.00 19.18 144 GLY A O 1
ATOM 943 N N . VAL A 1 168 ? -38.484 12.549 -16.876 1.00 17.63 145 VAL A N 1
ATOM 944 C CA . VAL A 1 168 ? -37.076 12.379 -16.530 1.00 17.22 145 VAL A CA 1
ATOM 945 C C . VAL A 1 168 ? -36.564 11.046 -17.054 1.00 17.17 145 VAL A C 1
ATOM 946 O O . VAL A 1 168 ? -35.478 10.979 -17.635 1.00 16.14 145 VAL A O 1
ATOM 950 N N . MET A 1 169 ? -37.349 9.988 -16.870 1.00 17.06 146 MET A N 1
ATOM 951 C CA . MET A 1 169 ? -36.920 8.656 -17.295 1.00 19.39 146 MET A CA 1
ATOM 952 C C . MET A 1 169 ? -36.656 8.578 -18.804 1.00 19.38 146 MET A C 1
ATOM 953 O O . MET A 1 169 ? -35.666 7.980 -19.228 1.00 19.08 146 MET A O 1
ATOM 958 N N . VAL A 1 170 ? -37.526 9.191 -19.604 1.00 20.34 147 VAL A N 1
ATOM 959 C CA . VAL A 1 170 ? -37.342 9.229 -21.060 1.00 20.75 147 VAL A CA 1
ATOM 960 C C . VAL A 1 170 ? -36.012 9.890 -21.447 1.00 20.09 147 VAL A C 1
ATOM 961 O O . VAL A 1 170 ? -35.266 9.364 -22.264 1.00 19.24 147 VAL A O 1
ATOM 965 N N . LYS A 1 171 ? -35.729 11.040 -20.852 1.00 18.48 148 LYS A N 1
ATOM 966 C CA . LYS A 1 171 ? -34.498 11.783 -21.128 1.00 17.55 148 LYS A CA 1
ATOM 967 C C . LYS A 1 171 ? -33.244 11.036 -20.658 1.00 16.38 148 LYS A C 1
ATOM 968 O O . LYS A 1 171 ? -32.261 10.924 -21.393 1.00 16.54 148 LYS A O 1
ATOM 974 N N . TYR A 1 172 ? -33.298 10.524 -19.432 1.00 15.05 149 TYR A N 1
ATOM 975 C CA . TYR A 1 172 ? -32.206 9.745 -18.840 1.00 15.06 149 TYR A CA 1
ATOM 976 C C . TYR A 1 172 ? -31.919 8.489 -19.662 1.00 16.06 149 TYR A C 1
ATOM 977 O O . TYR A 1 172 ? -30.767 8.209 -19.991 1.00 14.85 149 TYR A O 1
ATOM 986 N N . ARG A 1 173 ? -32.974 7.746 -20.000 1.00 17.12 150 ARG A N 1
ATOM 987 C CA A ARG A 1 173 ? -32.841 6.559 -20.840 0.50 17.52 150 ARG A CA 1
ATOM 988 C CA B ARG A 1 173 ? -32.843 6.557 -20.848 0.50 17.93 150 ARG A CA 1
ATOM 989 C C . ARG A 1 173 ? -32.172 6.909 -22.166 1.00 17.95 150 ARG A C 1
ATOM 990 O O . ARG A 1 173 ? -31.252 6.223 -22.600 1.00 18.19 150 ARG A O 1
ATOM 1005 N N . SER A 1 174 ? -32.636 7.979 -22.802 1.00 18.26 151 SER A N 1
ATOM 1006 C CA . SER A 1 174 ? -32.084 8.373 -24.095 1.00 19.31 151 SER A CA 1
ATOM 1007 C C . SER A 1 174 ? -30.584 8.652 -24.018 1.00 19.25 151 SER A C 1
ATOM 1008 O O . SER A 1 174 ? -29.818 8.218 -24.876 1.00 17.84 151 SER A O 1
ATOM 1011 N N . LEU A 1 175 ? -30.165 9.372 -22.985 1.00 17.43 152 LEU A N 1
ATOM 1012 C CA . LEU A 1 175 ? -28.759 9.727 -22.854 1.00 17.69 152 LEU A CA 1
ATOM 1013 C C . LEU A 1 175 ? -27.904 8.486 -22.646 1.00 17.05 152 LEU A C 1
ATOM 1014 O O . LEU A 1 175 ? -26.875 8.332 -23.301 1.00 17.86 152 LEU A O 1
ATOM 1019 N N . TRP A 1 176 ? -28.337 7.585 -21.765 1.00 16.46 153 TRP A N 1
ATOM 1020 C CA . TRP A 1 176 ? -27.546 6.394 -21.496 1.00 16.81 153 TRP A CA 1
ATOM 1021 C C . TRP A 1 176 ? -27.601 5.378 -22.632 1.00 17.45 153 TRP A C 1
ATOM 1022 O O . TRP A 1 176 ? -26.642 4.650 -22.840 1.00 18.11 153 TRP A O 1
ATOM 1033 N N . GLU A 1 177 ? -28.710 5.340 -23.365 1.00 19.48 154 GLU A N 1
ATOM 1034 C CA . GLU A 1 177 ? -28.757 4.555 -24.601 1.00 20.57 154 GLU A CA 1
ATOM 1035 C C . GLU A 1 177 ? -27.703 5.048 -25.598 1.00 19.72 154 GLU A C 1
ATOM 1036 O O . GLU A 1 177 ? -26.945 4.249 -26.149 1.00 20.48 154 GLU A O 1
ATOM 1042 N N . GLN A 1 178 ? -27.631 6.362 -25.792 1.00 18.93 155 GLN A N 1
ATOM 1043 C CA . GLN A 1 178 ? -26.663 6.962 -26.717 1.00 19.60 155 GLN A CA 1
ATOM 1044 C C . GLN A 1 178 ? -25.217 6.760 -26.292 1.00 19.90 155 GLN A C 1
ATOM 1045 O O . GLN A 1 178 ? -24.376 6.409 -27.116 1.00 20.19 155 GLN A O 1
ATOM 1051 N N . LEU A 1 179 ? -24.920 7.016 -25.020 1.00 18.92 156 LEU A N 1
ATOM 1052 C CA . LEU A 1 179 ? -23.556 6.858 -24.529 1.00 18.86 156 LEU A CA 1
ATOM 1053 C C . LEU A 1 179 ? -23.120 5.404 -24.539 1.00 19.28 156 LEU A C 1
ATOM 1054 O O . LEU A 1 179 ? -22.002 5.100 -24.949 1.00 19.50 156 LEU A O 1
ATOM 1059 N N . SER A 1 180 ? -23.994 4.513 -24.072 1.00 19.95 157 SER A N 1
ATOM 1060 C CA . SER A 1 180 ? -23.667 3.093 -24.030 1.00 21.37 157 SER A CA 1
ATOM 1061 C C . SER A 1 180 ? -23.392 2.583 -25.440 1.00 22.20 157 SER A C 1
ATOM 1062 O O . SER A 1 180 ? -22.439 1.839 -25.645 1.00 21.28 157 SER A O 1
ATOM 1065 N N . ASN A 1 181 ? -24.194 3.012 -26.411 1.00 22.69 158 ASN A N 1
ATOM 1066 C CA . ASN A 1 181 ? -23.967 2.620 -27.806 1.00 24.47 158 ASN A CA 1
ATOM 1067 C C . ASN A 1 181 ? -22.666 3.189 -28.363 1.00 24.66 158 ASN A C 1
ATOM 1068 O O . ASN A 1 181 ? -21.868 2.452 -28.952 1.00 24.70 158 ASN A O 1
ATOM 1073 N N . HIS A 1 182 ? -22.449 4.489 -28.166 1.00 24.04 159 HIS A N 1
ATOM 1074 C CA . HIS A 1 182 ? -21.235 5.160 -28.642 1.00 24.10 159 HIS A CA 1
ATOM 1075 C C . HIS A 1 182 ? -19.966 4.485 -28.126 1.00 22.75 159 HIS A C 1
ATOM 1076 O O . HIS A 1 182 ? -19.029 4.257 -28.888 1.00 22.86 159 HIS A O 1
ATOM 1083 N N . PHE A 1 183 ? -19.943 4.154 -26.837 1.00 21.00 160 PHE A N 1
ATOM 1084 C CA . PHE A 1 183 ? -18.732 3.638 -26.201 1.00 20.10 160 PHE A CA 1
ATOM 1085 C C . PHE A 1 183 ? -18.672 2.111 -26.080 1.00 20.64 160 PHE A C 1
ATOM 1086 O O . PHE A 1 183 ? -17.746 1.582 -25.466 1.00 21.38 160 PHE A O 1
ATOM 1094 N N . LYS A 1 184 ? -19.624 1.394 -26.678 1.00 21.23 161 LYS A N 1
ATOM 1095 C CA . LYS A 1 184 ? -19.769 -0.042 -26.411 1.00 22.10 161 LYS A CA 1
ATOM 1096 C C . LYS A 1 184 ? -18.522 -0.877 -26.693 1.00 21.97 161 LYS A C 1
ATOM 1097 O O . LYS A 1 184 ? -18.266 -1.852 -25.983 1.00 21.80 161 LYS A O 1
ATOM 1103 N N . ASP A 1 185 ? -17.745 -0.498 -27.706 1.00 22.00 162 ASP A N 1
ATOM 1104 C CA . ASP A 1 185 ? -16.554 -1.270 -28.086 1.00 22.87 162 ASP A CA 1
ATOM 1105 C C . ASP A 1 185 ? -15.253 -0.763 -27.453 1.00 22.97 162 ASP A C 1
ATOM 1106 O O . ASP A 1 185 ? -14.181 -1.292 -27.735 1.00 22.64 162 ASP A O 1
ATOM 1111 N N . TYR A 1 186 ? -15.349 0.241 -26.584 1.00 22.73 163 TYR A N 1
ATOM 1112 C CA . TYR A 1 186 ? -14.175 0.772 -25.881 1.00 21.93 163 TYR A CA 1
ATOM 1113 C C . TYR A 1 186 ? -13.666 -0.222 -24.843 1.00 20.76 163 TYR A C 1
ATOM 1114 O O . TYR A 1 186 ? -14.448 -1.004 -24.312 1.00 21.44 163 TYR A O 1
ATOM 1123 N N . PRO A 1 187 ? -12.354 -0.189 -24.546 1.00 21.43 164 PRO A N 1
ATOM 1124 C CA . PRO A 1 187 ? -11.788 -1.072 -23.521 1.00 22.12 164 PRO A CA 1
ATOM 1125 C C . PRO A 1 187 ? -12.542 -0.958 -22.202 1.00 21.59 164 PRO A C 1
ATOM 1126 O O . PRO A 1 187 ? -13.069 0.112 -21.891 1.00 19.67 164 PRO A O 1
ATOM 1130 N N . THR A 1 188 ? -12.589 -2.043 -21.434 1.00 21.68 165 THR A N 1
ATOM 1131 C CA . THR A 1 188 ? -13.334 -2.038 -20.168 1.00 22.20 165 THR A CA 1
ATOM 1132 C C . THR A 1 188 ? -12.673 -1.189 -19.077 1.00 20.36 165 THR A C 1
ATOM 1133 O O . THR A 1 188 ? -13.241 -1.034 -17.997 1.00 20.01 165 THR A O 1
ATOM 1137 N N . LYS A 1 189 ? -11.491 -0.643 -19.360 1.00 20.00 166 LYS A N 1
ATOM 1138 C CA . LYS A 1 189 ? -10.874 0.364 -18.485 1.00 20.27 166 LYS A CA 1
ATOM 1139 C C . LYS A 1 189 ? -11.677 1.671 -18.481 1.00 18.50 166 LYS A C 1
ATOM 1140 O O . LYS A 1 189 ? -11.488 2.513 -17.594 1.00 17.62 166 LYS A O 1
ATOM 1146 N N . LEU A 1 190 ? -12.547 1.841 -19.476 1.00 17.46 167 LEU A N 1
ATOM 1147 C CA . LEU A 1 190 ? -13.587 2.880 -19.441 1.00 16.70 167 LEU A CA 1
ATOM 1148 C C . LEU A 1 190 ? -14.797 2.337 -18.677 1.00 16.39 167 LEU A C 1
ATOM 1149 O O . LEU A 1 190 ? -15.362 1.300 -19.050 1.00 16.89 167 LEU A O 1
ATOM 1154 N N . MET A 1 191 ? -15.168 3.019 -17.597 1.00 15.87 168 MET A N 1
ATOM 1155 C CA . MET A 1 191 ? -16.333 2.641 -16.793 1.00 15.04 168 MET A CA 1
ATOM 1156 C C . MET A 1 191 ? -17.372 3.761 -16.810 1.00 14.71 168 MET A C 1
ATOM 1157 O O . MET A 1 191 ? -17.034 4.923 -17.036 1.00 13.67 168 MET A O 1
ATOM 1162 N N . PHE A 1 192 ? -18.633 3.395 -16.583 1.00 14.92 169 PHE A N 1
ATOM 1163 C CA . PHE A 1 192 ? -19.742 4.350 -16.563 1.00 14.43 169 PHE A CA 1
ATOM 1164 C C . PHE A 1 192 ? -20.281 4.540 -15.152 1.00 13.62 169 PHE A C 1
ATOM 1165 O O . PHE A 1 192 ? -20.480 3.564 -14.433 1.00 13.77 169 PHE A O 1
ATOM 1173 N N . GLU A 1 193 ? -20.563 5.794 -14.800 1.00 12.71 170 GLU A N 1
ATOM 1174 C CA . GLU A 1 193 ? -21.184 6.171 -13.523 1.00 12.55 170 GLU A CA 1
ATOM 1175 C C . GLU A 1 193 ? -22.548 6.797 -13.812 1.00 12.27 170 GLU A C 1
ATOM 1176 O O . GLU A 1 193 ? -22.651 7.753 -14.576 1.00 12.87 170 GLU A O 1
ATOM 1182 N N . SER A 1 194 ? -23.595 6.265 -13.184 1.00 12.05 171 SER A N 1
ATOM 1183 C CA . SER A 1 194 ? -24.979 6.561 -13.565 1.00 12.51 171 SER A CA 1
ATOM 1184 C C . SER A 1 194 ? -25.362 8.039 -13.484 1.00 12.45 171 SER A C 1
ATOM 1185 O O . SER A 1 194 ? -25.954 8.581 -14.421 1.00 13.11 171 SER A O 1
ATOM 1188 N N . VAL A 1 195 ? -25.041 8.680 -12.360 1.00 12.57 172 VAL A N 1
ATOM 1189 C CA . VAL A 1 195 ? -25.402 10.079 -12.130 1.00 12.26 172 VAL A CA 1
ATOM 1190 C C . VAL A 1 195 ? -24.587 10.623 -10.963 1.00 11.88 172 VAL A C 1
ATOM 1191 O O . VAL A 1 195 ? -24.386 9.928 -9.967 1.00 12.78 172 VAL A O 1
ATOM 1195 N N . ASN A 1 196 ? -24.122 11.861 -11.086 1.00 11.04 173 ASN A N 1
ATOM 1196 C CA . ASN A 1 196 ? -23.381 12.503 -9.998 1.00 10.76 173 ASN A CA 1
ATOM 1197 C C . ASN A 1 196 ? -24.286 12.996 -8.866 1.00 10.66 173 ASN A C 1
ATOM 1198 O O . ASN A 1 196 ? -25.271 13.677 -9.118 1.00 11.47 173 ASN A O 1
ATOM 1203 N N . GLU A 1 197 ? -23.937 12.668 -7.624 1.00 10.53 174 GLU A N 1
ATOM 1204 C CA . GLU A 1 197 ? -24.568 13.273 -6.439 1.00 10.73 174 GLU A CA 1
ATOM 1205 C C . GLU A 1 197 ? -26.096 13.397 -6.562 1.00 10.52 174 GLU A C 1
ATOM 1206 O O . GLU A 1 197 ? -26.660 14.491 -6.445 1.00 10.63 174 GLU A O 1
ATOM 1212 N N . PRO A 1 198 ? -26.783 12.269 -6.803 1.00 10.49 175 PRO A N 1
ATOM 1213 C CA . PRO A 1 198 ? -28.224 12.331 -7.034 1.00 11.01 175 PRO A CA 1
ATOM 1214 C C . PRO A 1 198 ? -29.020 12.825 -5.832 1.00 11.36 175 PRO A C 1
ATOM 1215 O O . PRO A 1 198 ? -28.705 12.492 -4.696 1.00 11.13 175 PRO A O 1
ATOM 1219 N N . LYS A 1 199 ? -30.030 13.642 -6.101 1.00 11.95 176 LYS A N 1
ATOM 1220 C CA . LYS A 1 199 ? -30.995 14.042 -5.082 1.00 14.04 176 LYS A CA 1
ATOM 1221 C C . LYS A 1 199 ? -32.259 14.511 -5.789 1.00 14.57 176 LYS A C 1
ATOM 1222 O O . LYS A 1 199 ? -32.254 14.684 -7.010 1.00 13.50 176 LYS A O 1
ATOM 1228 N N . PHE A 1 200 ? -33.340 14.684 -5.033 1.00 14.27 177 PHE A N 1
ATOM 1229 C CA . PHE A 1 200 ? -34.647 14.959 -5.638 1.00 15.88 177 PHE A CA 1
ATOM 1230 C C . PHE A 1 200 ? -35.351 16.128 -4.986 1.00 19.63 177 PHE A C 1
ATOM 1231 O O . PHE A 1 200 ? -36.577 16.218 -4.970 1.00 21.72 177 PHE A O 1
ATOM 1239 N N . SER A 1 201 ? -34.534 17.033 -4.469 1.00 23.29 178 SER A N 1
ATOM 1240 C CA . SER A 1 201 ? -34.963 18.349 -4.072 1.00 25.02 178 SER A CA 1
ATOM 1241 C C . SER A 1 201 ? -33.961 19.297 -4.696 1.00 27.04 178 SER A C 1
ATOM 1242 O O . SER A 1 201 ? -32.836 18.894 -5.015 1.00 24.54 178 SER A O 1
ATOM 1245 N N . GLN A 1 202 ? -34.347 20.558 -4.867 1.00 28.73 179 GLN A N 1
ATOM 1246 C CA . GLN A 1 202 ? -33.386 21.564 -5.306 1.00 30.83 179 GLN A CA 1
ATOM 1247 C C . GLN A 1 202 ? -32.336 21.812 -4.213 1.00 26.98 179 GLN A C 1
ATOM 1248 O O . GLN A 1 202 ? -31.259 22.325 -4.499 1.00 26.56 179 GLN A O 1
ATOM 1254 N N . ASN A 1 203 ? -32.657 21.443 -2.973 1.00 24.82 180 ASN A N 1
ATOM 1255 C CA . ASN A 1 203 ? -31.762 21.640 -1.830 1.00 24.83 180 ASN A CA 1
ATOM 1256 C C . ASN A 1 203 ? -31.083 20.360 -1.356 1.00 23.90 180 ASN A C 1
ATOM 1257 O O . ASN A 1 203 ? -31.623 19.267 -1.517 1.00 21.69 180 ASN A O 1
ATOM 1262 N N . TRP A 1 204 ? -29.901 20.517 -0.757 1.00 23.94 181 TRP A N 1
ATOM 1263 C CA . TRP A 1 204 ? -29.211 19.427 -0.059 1.00 23.52 181 TRP A CA 1
ATOM 1264 C C . TRP A 1 204 ? -29.853 19.163 1.300 1.00 25.20 181 TRP A C 1
ATOM 1265 O O . TRP A 1 204 ? -30.418 20.068 1.912 1.00 25.53 181 TRP A O 1
ATOM 1276 N N . GLY A 1 205 ? -29.751 17.925 1.772 1.00 23.28 182 GLY A N 1
ATOM 1277 C CA . GLY A 1 205 ? -30.238 17.564 3.100 1.00 25.09 182 GLY A CA 1
ATOM 1278 C C . GLY A 1 205 ? -31.751 17.524 3.225 1.00 25.29 182 GLY A C 1
ATOM 1279 O O . GLY A 1 205 ? -32.288 17.721 4.314 1.00 25.38 182 GLY A O 1
ATOM 1280 N N . GLU A 1 206 ? -32.435 17.265 2.111 1.00 24.19 183 GLU A N 1
ATOM 1281 C CA . GLU A 1 206 ? -33.889 17.139 2.097 1.00 25.15 183 GLU A CA 1
ATOM 1282 C C . GLU A 1 206 ? -34.274 15.816 1.442 1.00 22.25 183 GLU A C 1
ATOM 1283 O O . GLU A 1 206 ? -35.125 15.775 0.549 1.00 21.38 183 GLU A O 1
ATOM 1289 N N . ILE A 1 207 ? -33.639 14.739 1.900 1.00 21.75 184 ILE A N 1
ATOM 1290 C CA . ILE A 1 207 ? -33.893 13.403 1.367 1.00 20.95 184 ILE A CA 1
ATOM 1291 C C . ILE A 1 207 ? -35.120 12.814 2.052 1.00 23.49 184 ILE A C 1
ATOM 1292 O O . ILE A 1 207 ? -35.118 12.599 3.260 1.00 25.06 184 ILE A O 1
ATOM 1297 N N . ARG A 1 208 ? -36.161 12.560 1.272 1.00 23.83 185 ARG A N 1
ATOM 1298 C CA . ARG A 1 208 ? -37.419 12.031 1.777 1.00 26.80 185 ARG A CA 1
ATOM 1299 C C . ARG A 1 208 ? -37.523 10.553 1.417 1.00 26.73 185 ARG A C 1
ATOM 1300 O O . ARG A 1 208 ? -36.755 10.050 0.595 1.00 23.42 185 ARG A O 1
ATOM 1308 N N . GLU A 1 209 ? -38.467 9.850 2.037 1.00 28.61 186 GLU A N 1
ATOM 1309 C CA . GLU A 1 209 ? -38.560 8.400 1.870 1.00 29.26 186 GLU A CA 1
ATOM 1310 C C . GLU A 1 209 ? -38.728 7.982 0.413 1.00 24.87 186 GLU A C 1
ATOM 1311 O O . GLU A 1 209 ? -38.105 7.018 -0.039 1.00 24.46 186 GLU A O 1
ATOM 1317 N N . ASN A 1 210 ? -39.553 8.719 -0.323 1.00 22.26 187 ASN A N 1
ATOM 1318 C CA . ASN A 1 210 ? -39.822 8.399 -1.725 1.00 21.32 187 ASN A CA 1
ATOM 1319 C C . ASN A 1 210 ? -38.601 8.567 -2.628 1.00 18.19 187 ASN A C 1
ATOM 1320 O O . ASN A 1 210 ? -38.499 7.938 -3.683 1.00 18.50 187 ASN A O 1
ATOM 1325 N N . HIS A 1 211 ? -37.658 9.406 -2.211 1.00 16.19 188 HIS A N 1
ATOM 1326 C CA . HIS A 1 211 ? -36.479 9.662 -3.024 1.00 14.81 188 HIS A CA 1
ATOM 1327 C C . HIS A 1 211 ? -35.608 8.436 -3.230 1.00 14.21 188 HIS A C 1
ATOM 1328 O O . HIS A 1 211 ? -35.043 8.251 -4.307 1.00 13.32 188 HIS A O 1
ATOM 1335 N N . HIS A 1 212 ? -35.521 7.587 -2.213 1.00 14.45 189 HIS A N 1
ATOM 1336 C CA . HIS A 1 212 ? -34.690 6.375 -2.303 1.00 15.41 189 HIS A CA 1
ATOM 1337 C C . HIS A 1 212 ? -35.164 5.492 -3.440 1.00 14.85 189 HIS A C 1
ATOM 1338 O O . HIS A 1 212 ? -34.357 4.942 -4.189 1.00 13.89 189 HIS A O 1
ATOM 1345 N N . ALA A 1 213 ? -36.482 5.366 -3.572 1.00 14.53 190 ALA A N 1
ATOM 1346 C CA . ALA A 1 213 ? -37.056 4.544 -4.630 1.00 14.19 190 ALA A CA 1
ATOM 1347 C C . ALA A 1 213 ? -36.734 5.076 -6.017 1.00 13.55 190 ALA A C 1
ATOM 1348 O O . ALA A 1 213 ? -36.496 4.300 -6.948 1.00 13.76 190 ALA A O 1
ATOM 1350 N N . LEU A 1 214 ? -36.727 6.402 -6.154 1.00 13.37 191 LEU A N 1
ATOM 1351 C CA . LEU A 1 214 ? -36.385 7.033 -7.425 1.00 12.83 191 LEU A CA 1
ATOM 1352 C C . LEU A 1 214 ? -34.934 6.741 -7.808 1.00 12.14 191 LEU A C 1
ATOM 1353 O O . LEU A 1 214 ? -34.642 6.416 -8.953 1.00 11.96 191 LEU A O 1
ATOM 1358 N N . LEU A 1 215 ? -34.017 6.860 -6.852 1.00 11.42 192 LEU A N 1
ATOM 1359 C CA . LEU A 1 215 ? -32.605 6.596 -7.143 1.00 11.71 192 LEU A CA 1
ATOM 1360 C C . LEU A 1 215 ? -32.377 5.124 -7.505 1.00 11.83 192 LEU A C 1
ATOM 1361 O O . LEU A 1 215 ? -31.627 4.811 -8.436 1.00 12.45 192 LEU A O 1
ATOM 1366 N N . ASP A 1 216 ? -33.052 4.217 -6.810 1.00 12.29 193 ASP A N 1
ATOM 1367 C CA . ASP A 1 216 ? -32.956 2.809 -7.188 1.00 12.71 193 ASP A CA 1
ATOM 1368 C C . ASP A 1 216 ? -33.366 2.620 -8.652 1.00 13.07 193 ASP A C 1
ATOM 1369 O O . ASP A 1 216 ? -32.712 1.901 -9.393 1.00 13.53 193 ASP A O 1
ATOM 1374 N N . ASP A 1 217 ? -34.458 3.262 -9.055 1.00 13.20 194 ASP A N 1
ATOM 1375 C CA . ASP A 1 217 ? -34.930 3.158 -10.437 1.00 14.17 194 ASP A CA 1
ATOM 1376 C C . ASP A 1 217 ? -33.919 3.707 -11.450 1.00 13.50 194 ASP A C 1
ATOM 1377 O O . ASP A 1 217 ? -33.705 3.102 -12.497 1.00 14.71 194 ASP A O 1
ATOM 1382 N N . LEU A 1 218 ? -33.300 4.847 -11.150 1.00 13.29 195 LEU A N 1
ATOM 1383 C CA . LEU A 1 218 ? -32.298 5.422 -12.054 1.00 13.38 195 LEU A CA 1
ATOM 1384 C C . LEU A 1 218 ? -31.093 4.507 -12.187 1.00 13.02 195 LEU A C 1
ATOM 1385 O O . LEU A 1 218 ? -30.598 4.276 -13.281 1.00 13.50 195 LEU A O 1
ATOM 1390 N N . ASN A 1 219 ? -30.616 3.999 -11.063 1.00 12.84 196 ASN A N 1
ATOM 1391 C CA . ASN A 1 219 ? -29.491 3.078 -11.079 1.00 12.89 196 ASN A CA 1
ATOM 1392 C C . ASN A 1 219 ? -29.818 1.797 -11.843 1.00 14.07 196 ASN A C 1
ATOM 1393 O O . ASN A 1 219 ? -28.971 1.236 -12.532 1.00 13.59 196 ASN A O 1
ATOM 1398 N N . THR A 1 220 ? -31.059 1.348 -11.709 1.00 14.06 197 THR A N 1
ATOM 1399 C CA . THR A 1 220 ? -31.490 0.073 -12.275 1.00 14.76 197 THR A CA 1
ATOM 1400 C C . THR A 1 220 ? -31.695 0.159 -13.782 1.00 15.23 197 THR A C 1
ATOM 1401 O O . THR A 1 220 ? -31.269 -0.728 -14.523 1.00 16.07 197 THR A O 1
ATOM 1405 N N . VAL A 1 221 ? -32.346 1.222 -14.238 1.00 15.11 198 VAL A N 1
ATOM 1406 C CA . VAL A 1 221 ? -32.547 1.407 -15.667 1.00 17.27 198 VAL A CA 1
ATOM 1407 C C . VAL A 1 221 ? -31.211 1.626 -16.393 1.00 16.81 198 VAL A C 1
ATOM 1408 O O . VAL A 1 221 ? -31.017 1.170 -17.511 1.00 16.57 198 VAL A O 1
ATOM 1412 N N . PHE A 1 222 ? -30.292 2.328 -15.739 1.00 16.81 199 PHE A N 1
ATOM 1413 C CA . PHE A 1 222 ? -28.941 2.516 -16.258 1.00 16.07 199 PHE A CA 1
ATOM 1414 C C . PHE A 1 222 ? -28.266 1.158 -16.450 1.00 16.46 199 PHE A C 1
ATOM 1415 O O . PHE A 1 222 ? -27.736 0.864 -17.522 1.00 15.99 199 PHE A O 1
ATOM 1423 N N . PHE A 1 223 ? -28.336 0.319 -15.424 1.00 17.25 200 PHE A N 1
ATOM 1424 C CA . PHE A 1 223 ? -27.792 -1.037 -15.492 1.00 18.48 200 PHE A CA 1
ATOM 1425 C C . PHE A 1 223 ? -28.390 -1.814 -16.670 1.00 19.35 200 PHE A C 1
ATOM 1426 O O . PHE A 1 223 ? -27.654 -2.377 -17.489 1.00 17.94 200 PHE A O 1
ATOM 1434 N N . GLU A 1 224 ? -29.718 -1.819 -16.751 1.00 20.59 201 GLU A N 1
ATOM 1435 C CA . GLU A 1 224 ? -30.436 -2.562 -17.801 1.00 22.52 201 GLU A CA 1
ATOM 1436 C C . GLU A 1 224 ? -30.021 -2.112 -19.203 1.00 22.28 201 GLU A C 1
ATOM 1437 O O . GLU A 1 224 ? -29.741 -2.937 -20.073 1.00 22.33 201 GLU A O 1
ATOM 1443 N N . ILE A 1 225 ? -29.987 -0.800 -19.410 1.00 19.92 202 ILE A N 1
ATOM 1444 C CA . ILE A 1 225 ? -29.599 -0.218 -20.688 1.00 20.33 202 ILE A CA 1
ATOM 1445 C C . ILE A 1 225 ? -28.180 -0.608 -21.064 1.00 20.64 202 ILE A C 1
ATOM 1446 O O . ILE A 1 225 ? -27.945 -1.141 -22.144 1.00 19.91 202 ILE A O 1
ATOM 1451 N N . VAL A 1 226 ? -27.226 -0.342 -20.178 1.00 19.55 203 VAL A N 1
ATOM 1452 C CA . VAL A 1 226 ? -25.835 -0.618 -20.504 1.00 19.39 203 VAL A CA 1
ATOM 1453 C C . VAL A 1 226 ? -25.649 -2.114 -20.767 1.00 19.85 203 VAL A C 1
ATOM 1454 O O . VAL A 1 226 ? -25.079 -2.496 -21.785 1.00 20.06 203 VAL A O 1
ATOM 1458 N N . ARG A 1 227 ? -26.144 -2.955 -19.866 1.00 19.44 204 ARG A N 1
ATOM 1459 C CA . ARG A 1 227 ? -25.836 -4.385 -19.923 1.00 21.52 204 ARG A CA 1
ATOM 1460 C C . ARG A 1 227 ? -26.338 -5.074 -21.190 1.00 23.73 204 ARG A C 1
ATOM 1461 O O . ARG A 1 227 ? -25.787 -6.103 -21.585 1.00 24.05 204 ARG A O 1
ATOM 1469 N N . GLN A 1 228 ? -27.348 -4.496 -21.830 1.00 25.34 205 GLN A N 1
ATOM 1470 C CA . GLN A 1 228 ? -27.956 -5.097 -23.017 1.00 28.00 205 GLN A CA 1
ATOM 1471 C C . GLN A 1 228 ? -27.659 -4.325 -24.310 1.00 27.39 205 GLN A C 1
ATOM 1472 O O . GLN A 1 228 ? -28.297 -4.566 -25.339 1.00 28.74 205 GLN A O 1
ATOM 1478 N N . SER A 1 229 ? -26.674 -3.428 -24.272 1.00 24.68 206 SER A N 1
ATOM 1479 C CA . SER A 1 229 ? -26.379 -2.546 -25.408 1.00 24.78 206 SER A CA 1
ATOM 1480 C C . SER A 1 229 ? -25.273 -3.061 -26.344 1.00 24.53 206 SER A C 1
ATOM 1481 O O . SER A 1 229 ? -24.959 -2.406 -27.337 1.00 27.65 206 SER A O 1
ATOM 1484 N N . GLY A 1 230 ? -24.678 -4.208 -26.029 1.00 24.95 207 GLY A N 1
ATOM 1485 C CA . GLY A 1 230 ? -23.710 -4.845 -26.931 1.00 26.22 207 GLY A CA 1
ATOM 1486 C C . GLY A 1 230 ? -22.265 -4.483 -26.644 1.00 27.12 207 GLY A C 1
ATOM 1487 O O . GLY A 1 230 ? -21.957 -3.895 -25.606 1.00 26.89 207 GLY A O 1
ATOM 1488 N N . GLY A 1 231 ? -21.375 -4.848 -27.565 1.00 26.17 208 GLY A N 1
ATOM 1489 C CA . GLY A 1 231 ? -19.936 -4.677 -27.376 1.00 25.63 208 GLY A CA 1
ATOM 1490 C C . GLY A 1 231 ? -19.457 -5.269 -26.058 1.00 26.38 208 GLY A C 1
ATOM 1491 O O . GLY A 1 231 ? -19.834 -6.377 -25.687 1.00 26.63 208 GLY A O 1
ATOM 1492 N N . GLN A 1 232 ? -18.646 -4.502 -25.339 1.00 25.22 209 GLN A N 1
ATOM 1493 C CA . GLN A 1 232 ? -18.107 -4.909 -24.040 1.00 26.18 209 GLN A CA 1
ATOM 1494 C C . GLN A 1 232 ? -19.001 -4.522 -22.853 1.00 24.36 209 GLN A C 1
ATOM 1495 O O . GLN A 1 232 ? -18.604 -4.702 -21.694 1.00 22.81 209 GLN A O 1
ATOM 1501 N N . ASN A 1 233 ? -20.197 -4.006 -23.128 1.00 24.12 210 ASN A N 1
ATOM 1502 C CA . ASN A 1 233 ? -21.058 -3.454 -22.076 1.00 23.56 210 ASN A CA 1
ATOM 1503 C C . ASN A 1 233 ? -21.771 -4.497 -21.227 1.00 24.13 210 ASN A C 1
ATOM 1504 O O . ASN A 1 233 ? -22.394 -4.158 -20.214 1.00 23.38 210 ASN A O 1
ATOM 1509 N N . ASP A 1 234 ? -21.683 -5.764 -21.632 1.00 24.89 211 ASP A N 1
ATOM 1510 C CA . ASP A 1 234 ? -22.169 -6.862 -20.802 1.00 25.49 211 ASP A CA 1
ATOM 1511 C C . ASP A 1 234 ? -21.307 -7.072 -19.555 1.00 24.02 211 ASP A C 1
ATOM 1512 O O . ASP A 1 234 ? -21.797 -7.582 -18.553 1.00 24.92 211 ASP A O 1
ATOM 1517 N N . ILE A 1 235 ? -20.037 -6.677 -19.623 1.00 23.70 212 ILE A N 1
ATOM 1518 C CA . ILE A 1 235 ? -19.117 -6.807 -18.491 1.00 23.96 212 ILE A CA 1
ATOM 1519 C C . ILE A 1 235 ? -18.484 -5.491 -18.003 1.00 22.47 212 ILE A C 1
ATOM 1520 O O . ILE A 1 235 ? -17.808 -5.485 -16.973 1.00 24.01 212 ILE A O 1
ATOM 1525 N N . ARG A 1 236 ? -18.700 -4.388 -18.718 1.00 21.35 213 ARG A N 1
ATOM 1526 C CA . ARG A 1 236 ? -18.072 -3.114 -18.357 1.00 19.32 213 ARG A CA 1
ATOM 1527 C C . ARG A 1 236 ? -18.440 -2.747 -16.931 1.00 18.84 213 ARG A C 1
ATOM 1528 O O . ARG A 1 236 ? -19.615 -2.783 -16.571 1.00 19.14 213 ARG A O 1
ATOM 1536 N N . PRO A 1 237 ? -17.437 -2.390 -16.109 1.00 18.54 214 PRO A N 1
ATOM 1537 C CA . PRO A 1 237 ? -17.780 -1.973 -14.756 1.00 17.78 214 PRO A CA 1
ATOM 1538 C C . PRO A 1 237 ? -18.689 -0.745 -14.718 1.00 16.75 214 PRO A C 1
ATOM 1539 O O . PRO A 1 237 ? -18.524 0.186 -15.511 1.00 16.45 214 PRO A O 1
ATOM 1543 N N . LEU A 1 238 ? -19.643 -0.774 -13.796 1.00 16.31 215 LEU A N 1
ATOM 1544 C CA . LEU A 1 238 ? -20.610 0.299 -13.624 1.00 15.53 215 LEU A CA 1
ATOM 1545 C C . LEU A 1 238 ? -20.515 0.823 -12.209 1.00 15.46 215 LEU A C 1
ATOM 1546 O O . LEU A 1 238 ? -20.400 0.054 -11.246 1.00 16.02 215 LEU A O 1
ATOM 1551 N N . VAL A 1 239 ? -20.567 2.146 -12.095 1.00 13.85 216 VAL A N 1
ATOM 1552 C CA . VAL A 1 239 ? -20.384 2.834 -10.826 1.00 13.43 216 VAL A CA 1
ATOM 1553 C C . VAL A 1 239 ? -21.719 3.420 -10.385 1.00 12.71 216 VAL A C 1
ATOM 1554 O O . VAL A 1 239 ? -22.338 4.191 -11.121 1.00 13.44 216 VAL A O 1
ATOM 1558 N N . LEU A 1 240 ? -22.165 3.037 -9.188 1.00 11.95 217 LEU A N 1
ATOM 1559 C CA . LEU A 1 240 ? -23.473 3.446 -8.678 1.00 12.10 217 LEU A CA 1
ATOM 1560 C C . LEU A 1 240 ? -23.323 4.213 -7.364 1.00 11.54 217 LEU A C 1
ATOM 1561 O O . LEU A 1 240 ? -22.658 3.745 -6.444 1.00 11.65 217 LEU A O 1
ATOM 1566 N N . PRO A 1 241 ? -23.956 5.390 -7.271 1.00 11.43 218 PRO A N 1
ATOM 1567 C CA . PRO A 1 241 ? -23.825 6.242 -6.102 1.00 11.69 218 PRO A CA 1
ATOM 1568 C C . PRO A 1 241 ? -24.874 6.015 -5.027 1.00 11.15 218 PRO A C 1
ATOM 1569 O O . PRO A 1 241 ? -25.985 5.561 -5.307 1.00 11.20 218 PRO A O 1
ATOM 1573 N N . THR A 1 242 ? -24.526 6.380 -3.799 1.00 10.92 219 THR A N 1
ATOM 1574 C CA . THR A 1 242 ? -25.526 6.652 -2.777 1.00 10.51 219 THR A CA 1
ATOM 1575 C C . THR A 1 242 ? -26.201 7.998 -3.055 1.00 10.53 219 THR A C 1
ATOM 1576 O O . THR A 1 242 ? -25.680 8.831 -3.812 1.00 11.23 219 THR A O 1
ATOM 1580 N N . MET A 1 243 ? -27.345 8.223 -2.417 1.00 10.88 220 MET A N 1
ATOM 1581 C CA . MET A 1 243 ? -28.013 9.533 -2.467 1.00 11.00 220 MET A CA 1
ATOM 1582 C C . MET A 1 243 ? -27.042 10.601 -1.970 1.00 11.12 220 MET A C 1
ATOM 1583 O O . MET A 1 243 ? -26.385 10.418 -0.931 1.00 10.81 220 MET A O 1
ATOM 1588 N N . GLU A 1 244 ? -26.938 11.685 -2.738 1.00 11.02 221 GLU A N 1
ATOM 1589 C CA . GLU A 1 244 ? -26.024 12.808 -2.457 1.00 11.92 221 GLU A CA 1
ATOM 1590 C C . GLU A 1 244 ? -24.554 12.389 -2.380 1.00 11.52 221 GLU A C 1
ATOM 1591 O O . GLU A 1 244 ? -23.709 13.165 -1.928 1.00 11.93 221 GLU A O 1
ATOM 1597 N N . THR A 1 245 ? -24.250 11.187 -2.866 1.00 11.37 222 THR A N 1
ATOM 1598 C CA . THR A 1 245 ? -22.971 10.505 -2.630 1.00 11.41 222 THR A CA 1
ATOM 1599 C C . THR A 1 245 ? -22.532 10.591 -1.163 1.00 11.15 222 THR A C 1
ATOM 1600 O O . THR A 1 245 ? -21.336 10.630 -0.860 1.00 11.01 222 THR A O 1
ATOM 1604 N N . ALA A 1 246 ? -23.515 10.547 -0.265 1.00 11.53 223 ALA A N 1
ATOM 1605 C CA . ALA A 1 246 ? -23.284 10.654 1.171 1.00 11.27 223 ALA A CA 1
ATOM 1606 C C . ALA A 1 246 ? -23.045 9.272 1.790 1.00 12.63 223 ALA A C 1
ATOM 1607 O O . ALA A 1 246 ? -23.220 8.252 1.133 1.00 12.23 223 ALA A O 1
ATOM 1609 N N . THR A 1 247 ? -22.643 9.243 3.055 1.00 12.95 224 THR A N 1
ATOM 1610 C CA . THR A 1 247 ? -22.169 8.005 3.686 1.00 14.15 224 THR A CA 1
ATOM 1611 C C . THR A 1 247 ? -22.956 7.551 4.915 1.00 14.15 224 THR A C 1
ATOM 1612 O O . THR A 1 247 ? -22.530 6.631 5.597 1.00 15.09 224 THR A O 1
ATOM 1616 N N . SER A 1 248 ? -24.095 8.169 5.205 1.00 13.82 225 SER A N 1
ATOM 1617 C CA . SER A 1 248 ? -24.903 7.730 6.348 1.00 15.34 225 SER A CA 1
ATOM 1618 C C . SER A 1 248 ? -25.372 6.282 6.140 1.00 14.11 225 SER A C 1
ATOM 1619 O O . SER A 1 248 ? -25.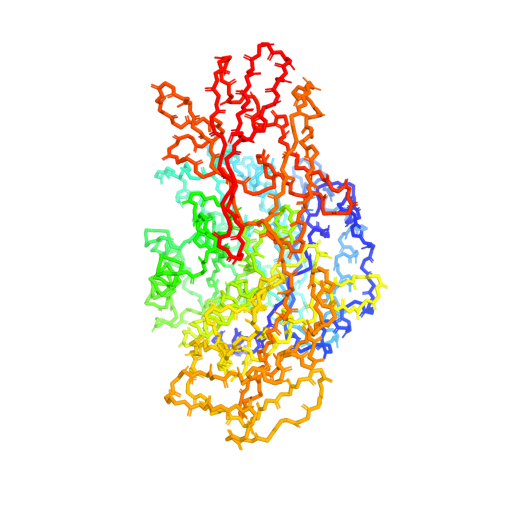548 5.840 5.010 1.00 13.97 225 SER A O 1
ATOM 1622 N N . GLN A 1 249 ? -25.571 5.549 7.226 1.00 14.45 226 GLN A N 1
ATOM 1623 C CA . GLN A 1 249 ? -25.891 4.125 7.110 1.00 15.22 226 GLN A CA 1
ATOM 1624 C C . GLN A 1 249 ? -27.123 3.828 6.255 1.00 14.89 226 GLN A C 1
ATOM 1625 O O . GLN A 1 249 ? -27.079 2.918 5.439 1.00 14.40 226 GLN A O 1
ATOM 1631 N N . PRO A 1 250 ? -28.226 4.580 6.440 1.00 15.41 227 PRO A N 1
ATOM 1632 C CA . PRO A 1 250 ? -29.404 4.265 5.630 1.00 15.78 227 PRO A CA 1
ATOM 1633 C C . PRO A 1 250 ? -29.149 4.404 4.130 1.00 14.42 227 PRO A C 1
ATOM 1634 O O . PRO A 1 250 ? -29.660 3.612 3.351 1.00 14.16 227 PRO A O 1
ATOM 1638 N N . LEU A 1 251 ? -28.351 5.396 3.741 1.00 13.95 228 LEU A N 1
ATOM 1639 C CA . LEU A 1 251 ? -28.028 5.601 2.328 1.00 13.10 228 LEU A CA 1
ATOM 1640 C C . LEU A 1 251 ? -27.100 4.507 1.798 1.00 12.71 228 LEU A C 1
ATOM 1641 O O . LEU A 1 251 ? -27.253 4.049 0.666 1.00 13.18 228 LEU A O 1
ATOM 1646 N N . LEU A 1 252 ? -26.148 4.073 2.617 1.00 12.91 229 LEU A N 1
ATOM 1647 C CA . LEU A 1 252 ? -25.284 2.970 2.227 1.00 13.44 229 LEU A CA 1
ATOM 1648 C C . LEU A 1 252 ? -26.116 1.694 2.074 1.00 14.14 229 LEU A C 1
ATOM 1649 O O . LEU A 1 252 ? -25.943 0.946 1.107 1.00 14.41 229 LEU A O 1
ATOM 1654 N N . ASN A 1 253 ? -27.017 1.460 3.025 1.00 14.14 230 ASN A N 1
ATOM 1655 C CA . ASN A 1 253 ? -27.900 0.297 2.963 1.00 14.72 230 ASN A CA 1
ATOM 1656 C C . ASN A 1 253 ? -28.731 0.282 1.691 1.00 15.68 230 ASN A C 1
ATOM 1657 O O . ASN A 1 253 ? -28.869 -0.763 1.050 1.00 16.51 230 ASN A O 1
ATOM 1662 N N . ASN A 1 254 ? -29.291 1.429 1.327 1.00 15.12 231 ASN A N 1
ATOM 1663 C CA . ASN A 1 254 ? -30.111 1.503 0.123 1.00 15.67 231 ASN A CA 1
ATOM 1664 C C . ASN A 1 254 ? -29.319 1.200 -1.141 1.00 15.20 231 ASN A C 1
ATOM 1665 O O . ASN A 1 254 ? -29.830 0.539 -2.041 1.00 15.67 231 ASN A O 1
ATOM 1670 N N . LEU A 1 255 ? -28.077 1.684 -1.227 1.00 14.11 232 LEU A N 1
ATOM 1671 C CA . LEU A 1 255 ? -27.239 1.369 -2.384 1.00 14.22 232 LEU A CA 1
ATOM 1672 C C . LEU A 1 255 ? -26.881 -0.117 -2.394 1.00 15.31 232 LEU A C 1
ATOM 1673 O O . LEU A 1 255 ? -26.834 -0.746 -3.451 1.00 14.70 232 LEU A O 1
ATOM 1678 N N . TYR A 1 256 ? -26.594 -0.665 -1.219 1.00 15.53 233 TYR A N 1
ATOM 1679 C CA . TYR A 1 256 ? -26.306 -2.093 -1.122 1.00 16.71 233 TYR A CA 1
ATOM 1680 C C . TYR A 1 256 ? -27.486 -2.915 -1.636 1.00 17.89 233 TYR A C 1
ATOM 1681 O O . TYR A 1 256 ? -27.302 -3.853 -2.414 1.00 18.42 233 TYR A O 1
ATOM 1690 N N . GLN A 1 257 ? -28.690 -2.551 -1.203 1.00 18.84 234 GLN A N 1
ATOM 1691 C CA . GLN A 1 257 ? -29.906 -3.224 -1.664 1.00 19.89 234 GLN A CA 1
ATOM 1692 C C . GLN A 1 257 ? -30.001 -3.226 -3.185 1.00 19.14 234 GLN A C 1
ATOM 1693 O O . GLN A 1 257 ? -30.323 -4.248 -3.797 1.00 18.96 234 GLN A O 1
ATOM 1699 N N . THR A 1 258 ? -29.715 -2.084 -3.802 1.00 16.84 235 THR A N 1
ATOM 1700 C CA . THR A 1 258 ? -29.779 -1.975 -5.256 1.00 16.13 235 THR A CA 1
ATOM 1701 C C . THR A 1 258 ? -28.714 -2.844 -5.934 1.00 16.57 235 THR A C 1
ATOM 1702 O O . THR A 1 258 ? -28.998 -3.559 -6.904 1.00 16.63 235 THR A O 1
ATOM 1706 N N . ILE A 1 259 ? -27.487 -2.782 -5.429 1.00 16.23 236 ILE A N 1
ATOM 1707 C CA . ILE A 1 259 ? -26.394 -3.566 -5.989 1.00 15.99 236 ILE A CA 1
ATOM 1708 C C . ILE A 1 259 ? -26.674 -5.063 -5.827 1.00 16.50 236 ILE A C 1
ATOM 1709 O O . ILE A 1 259 ? -26.457 -5.831 -6.757 1.00 17.74 236 ILE A O 1
ATOM 1714 N N . ASP A 1 260 ? -27.161 -5.456 -4.653 1.00 16.75 237 ASP A N 1
ATOM 1715 C CA . ASP A 1 260 ? -27.471 -6.865 -4.360 1.00 18.44 237 ASP A CA 1
ATOM 1716 C C . ASP A 1 260 ? -28.525 -7.402 -5.336 1.00 18.76 237 ASP A C 1
ATOM 1717 O O . ASP A 1 260 ? -28.392 -8.503 -5.881 1.00 17.80 237 ASP A O 1
ATOM 1722 N N . LYS A 1 261 ? -29.560 -6.598 -5.554 1.00 17.80 238 LYS A N 1
ATOM 1723 C CA . LYS A 1 261 ? -30.659 -6.920 -6.458 1.00 18.01 238 LYS A CA 1
ATOM 1724 C C . LYS A 1 261 ? -30.204 -7.200 -7.889 1.00 17.94 238 LYS A C 1
ATOM 1725 O O . LYS A 1 261 ? -30.707 -8.117 -8.549 1.00 18.31 238 LYS A O 1
ATOM 1731 N N . LEU A 1 262 ? -29.263 -6.403 -8.372 1.00 18.03 239 LEU A N 1
ATOM 1732 C CA . LEU A 1 262 ? -28.866 -6.455 -9.773 1.00 18.35 239 LEU A CA 1
ATOM 1733 C C . LEU A 1 262 ? -28.069 -7.709 -10.111 1.00 20.52 239 LEU A C 1
ATOM 1734 O O . LEU A 1 262 ? -27.947 -8.049 -11.285 1.00 21.35 239 LEU A O 1
ATOM 1739 N N . ASP A 1 263 ? -27.529 -8.379 -9.092 1.00 22.69 240 ASP A N 1
ATOM 1740 C CA . ASP A 1 263 ? -26.985 -9.732 -9.243 1.00 23.69 240 ASP A CA 1
ATOM 1741 C C . ASP A 1 263 ? -25.928 -9.772 -10.345 1.00 23.81 240 ASP A C 1
ATOM 1742 O O . ASP A 1 263 ? -25.982 -10.599 -11.252 1.00 24.32 240 ASP A O 1
ATOM 1747 N N . ASP A 1 264 ? -24.971 -8.856 -10.246 1.00 22.83 241 ASP A N 1
ATOM 1748 C CA . ASP A 1 264 ? -23.947 -8.644 -11.264 1.00 22.55 241 ASP A CA 1
ATOM 1749 C C . ASP A 1 264 ? -22.602 -8.521 -10.567 1.00 23.60 241 ASP A C 1
ATOM 1750 O O . ASP A 1 264 ? -22.510 -7.862 -9.535 1.00 23.50 241 ASP A O 1
ATOM 1755 N N . PRO A 1 265 ? -21.552 -9.145 -11.128 1.00 24.03 242 PRO A N 1
ATOM 1756 C CA . PRO A 1 265 ? -20.248 -9.165 -10.460 1.00 23.49 242 PRO A CA 1
ATOM 1757 C C . PRO A 1 265 ? -19.358 -7.931 -10.687 1.00 22.95 242 PRO A C 1
ATOM 1758 O O . PRO A 1 265 ? -18.287 -7.840 -10.080 1.00 24.45 242 PRO A O 1
ATOM 1762 N N . ASN A 1 266 ? -19.780 -7.003 -11.546 1.00 22.40 243 ASN A N 1
ATOM 1763 C CA . ASN A 1 266 ? -18.926 -5.897 -11.975 1.00 21.21 243 ASN A CA 1
ATOM 1764 C C . ASN A 1 266 ? -19.535 -4.544 -11.622 1.00 19.32 243 ASN A C 1
ATOM 1765 O O . ASN A 1 266 ? -19.621 -3.647 -12.461 1.00 19.31 243 ASN A O 1
ATOM 1770 N N . LEU A 1 267 ? -19.962 -4.418 -10.368 1.00 17.59 244 LEU A N 1
ATOM 1771 C CA . LEU A 1 267 ? -20.549 -3.174 -9.868 1.00 16.95 244 LEU A CA 1
ATOM 1772 C C . LEU A 1 267 ? -19.636 -2.543 -8.811 1.00 16.76 244 LEU A C 1
ATOM 1773 O O . LEU A 1 267 ? -19.015 -3.237 -7.993 1.00 15.84 244 LEU A O 1
ATOM 1778 N N . ILE A 1 268 ? -19.552 -1.217 -8.862 1.00 15.22 245 ILE A N 1
ATOM 1779 C CA . ILE A 1 268 ? -18.698 -0.443 -7.979 1.00 14.66 245 ILE A CA 1
ATOM 1780 C C . ILE A 1 268 ? -19.578 0.563 -7.254 1.00 13.65 245 ILE A C 1
ATOM 1781 O O . ILE A 1 268 ? -20.374 1.252 -7.888 1.00 13.82 245 ILE A O 1
ATOM 1786 N N . ALA A 1 269 ? -19.441 0.641 -5.932 1.00 12.95 246 ALA A N 1
ATOM 1787 C CA . ALA A 1 269 ? -20.155 1.658 -5.154 1.00 12.54 246 ALA A CA 1
ATOM 1788 C C . ALA A 1 269 ? -19.337 2.948 -5.118 1.00 12.07 246 ALA A C 1
ATOM 1789 O O . ALA A 1 269 ? -18.108 2.902 -5.033 1.00 13.62 246 ALA A O 1
ATOM 1791 N N . THR A 1 270 ? -20.009 4.095 -5.177 1.00 11.59 247 THR A N 1
ATOM 1792 C CA . THR A 1 270 ? -19.305 5.367 -5.054 1.00 11.54 247 THR A CA 1
ATOM 1793 C C . THR A 1 270 ? -19.945 6.313 -4.036 1.00 11.80 247 THR A C 1
ATOM 1794 O O . THR A 1 270 ? -21.172 6.377 -3.885 1.00 11.64 247 THR A O 1
ATOM 1798 N N . VAL A 1 271 ? -19.068 7.004 -3.308 1.00 11.33 248 VAL A N 1
ATOM 1799 C CA . VAL A 1 271 ? -19.429 8.068 -2.387 1.00 11.18 248 VAL A CA 1
ATOM 1800 C C . VAL A 1 271 ? -18.427 9.196 -2.607 1.00 10.37 248 VAL A C 1
ATOM 1801 O O . VAL A 1 271 ? -17.391 8.989 -3.247 1.00 10.77 248 VAL A O 1
ATOM 1805 N N . HIS A 1 272 ? -18.746 10.382 -2.099 1.00 9.90 249 HIS A N 1
ATOM 1806 C CA . HIS A 1 272 ? -17.844 11.531 -2.134 1.00 10.10 249 HIS A CA 1
ATOM 1807 C C . HIS A 1 272 ? -17.586 11.992 -0.706 1.00 9.97 249 HIS A C 1
ATOM 1808 O O . HIS A 1 272 ? -18.352 11.660 0.209 1.00 10.95 249 HIS A O 1
ATOM 1815 N N . TYR A 1 273 ? -16.524 12.768 -0.503 1.00 9.92 250 TYR A N 1
ATOM 1816 C CA . TYR A 1 273 ? -16.197 13.221 0.847 1.00 10.29 250 TYR A CA 1
ATOM 1817 C C . TYR A 1 273 ? -15.398 14.513 0.839 1.00 10.54 250 TYR A C 1
ATOM 1818 O O . TYR A 1 273 ? -14.355 14.604 0.191 1.00 11.31 250 TYR A O 1
ATOM 1827 N N . TYR A 1 274 ? -15.909 15.509 1.560 1.00 11.07 251 TYR A N 1
ATOM 1828 C CA . TYR A 1 274 ? -15.309 16.840 1.576 1.00 12.03 251 TYR A CA 1
ATOM 1829 C C . TYR A 1 274 ? -14.971 17.350 2.990 1.00 11.41 251 TYR A C 1
ATOM 1830 O O . TYR A 1 274 ? -14.691 18.530 3.182 1.00 12.43 251 TYR A O 1
ATOM 1839 N N . GLY A 1 275 ? -14.940 16.436 3.952 1.00 10.58 252 GLY A N 1
ATOM 1840 C CA . GLY A 1 275 ? -14.487 16.738 5.311 1.00 10.74 252 GLY A CA 1
ATOM 1841 C C . GLY A 1 275 ? -15.618 17.108 6.248 1.00 10.78 252 GLY A C 1
ATOM 1842 O O . GLY A 1 275 ? -16.703 17.514 5.815 1.00 11.24 252 GLY A O 1
ATOM 1843 N N . PHE A 1 276 ? -15.357 16.964 7.545 1.00 10.83 253 PHE A N 1
ATOM 1844 C CA . PHE A 1 276 ? -16.266 17.429 8.591 1.00 11.52 253 PHE A CA 1
ATOM 1845 C C . PHE A 1 276 ? -16.620 18.878 8.295 1.00 11.21 253 PHE A C 1
ATOM 1846 O O . PHE A 1 276 ? -15.740 19.730 8.133 1.00 10.65 253 PHE A O 1
ATOM 1854 N N . TRP A 1 277 ? -17.912 19.156 8.174 1.00 11.16 254 TRP A N 1
ATOM 1855 C CA . TRP A 1 277 ? -18.337 20.396 7.534 1.00 11.60 254 TRP A CA 1
ATOM 1856 C C . TRP A 1 277 ? -17.712 21.674 8.122 1.00 11.12 254 TRP A C 1
ATOM 1857 O O . TRP A 1 277 ? -17.158 22.487 7.378 1.00 11.29 254 TRP A O 1
ATOM 1868 N N . PRO A 1 278 ? -17.779 21.855 9.452 1.00 11.49 255 PRO A N 1
ATOM 1869 C CA . PRO A 1 278 ? -17.239 23.112 9.987 1.00 11.45 255 PRO A CA 1
ATOM 1870 C C . PRO A 1 278 ? -15.748 23.317 9.739 1.00 11.15 255 PRO A C 1
ATOM 1871 O O . PRO A 1 278 ? -15.318 24.448 9.486 1.00 11.20 255 PRO A O 1
ATOM 1875 N N . PHE A 1 279 ? -14.967 22.244 9.836 1.00 10.53 256 PHE A N 1
ATOM 1876 C CA . PHE A 1 279 ? -13.549 22.333 9.519 1.00 10.28 256 PHE A CA 1
ATOM 1877 C C . PHE A 1 279 ? -13.362 22.625 8.035 1.00 10.48 256 PHE A C 1
ATOM 1878 O O . PHE A 1 279 ? -12.544 23.462 7.654 1.00 10.06 256 PHE A O 1
ATOM 1886 N N . SER A 1 280 ? -14.153 21.949 7.207 1.00 10.76 257 SER A N 1
ATOM 1887 C CA . SER A 1 280 ? -13.983 22.005 5.759 1.00 11.21 257 SER A CA 1
ATOM 1888 C C . SER A 1 280 ? -14.219 23.398 5.177 1.00 11.39 257 SER A C 1
ATOM 1889 O O . SER A 1 280 ? -13.632 23.732 4.154 1.00 12.58 257 SER A O 1
ATOM 1892 N N . VAL A 1 281 ? -15.069 24.202 5.823 1.00 11.79 258 VAL A N 1
ATOM 1893 C CA . VAL A 1 281 ? -15.329 25.569 5.376 1.00 12.25 258 VAL A CA 1
ATOM 1894 C C . VAL A 1 281 ? -14.733 26.647 6.286 1.00 11.69 258 VAL A C 1
ATOM 1895 O O . VAL A 1 281 ? -14.743 27.822 5.924 1.00 12.63 258 VAL A O 1
ATOM 1899 N N . ASN A 1 282 ? -14.189 26.238 7.431 1.00 10.64 259 ASN A N 1
ATOM 1900 C CA . ASN A 1 282 ? -13.647 27.142 8.452 1.00 10.71 259 ASN A CA 1
ATOM 1901 C C . ASN A 1 282 ? -14.713 28.043 9.059 1.00 10.40 259 ASN A C 1
ATOM 1902 O O . ASN A 1 282 ? -14.788 29.238 8.773 1.00 11.25 259 ASN A O 1
ATOM 1907 N N . ILE A 1 283 ? -15.519 27.440 9.924 1.00 11.17 260 ILE A N 1
ATOM 1908 C CA . ILE A 1 283 ? -16.588 28.123 10.634 1.00 11.33 260 ILE A CA 1
ATOM 1909 C C . ILE A 1 283 ? -16.659 27.476 12.021 1.00 11.12 260 ILE A C 1
ATOM 1910 O O . ILE A 1 283 ? -16.091 26.404 12.246 1.00 10.60 260 ILE A O 1
ATOM 1915 N N . ALA A 1 284 ? -17.307 28.157 12.956 1.00 11.06 261 ALA A N 1
ATOM 1916 C CA . ALA A 1 284 ? -17.599 27.609 14.284 1.00 12.01 261 ALA A CA 1
ATOM 1917 C C . ALA A 1 284 ? -16.353 27.317 15.136 1.00 12.08 261 ALA A C 1
ATOM 1918 O O . ALA A 1 284 ? -16.439 26.606 16.144 1.00 12.75 261 ALA A O 1
ATOM 1920 N N . GLY A 1 285 ? -15.214 27.884 14.746 1.00 12.15 262 GLY A N 1
ATOM 1921 C CA . GLY A 1 285 ? -13.979 27.745 15.510 1.00 12.53 262 GLY A CA 1
ATOM 1922 C C . GLY A 1 285 ? -13.106 26.573 15.121 1.00 12.32 262 GLY A C 1
ATOM 1923 O O . GLY A 1 285 ? -12.064 26.352 15.761 1.00 13.32 262 GLY A O 1
ATOM 1924 N N . TYR A 1 286 ? -13.508 25.837 14.079 1.00 11.85 263 TYR A N 1
ATOM 1925 C CA . TYR A 1 286 ? -12.801 24.627 13.647 1.00 11.61 263 TYR A CA 1
ATOM 1926 C C . TYR A 1 286 ? -11.691 24.982 12.675 1.00 11.45 263 TYR A C 1
ATOM 1927 O O . TYR A 1 286 ? -11.752 24.675 11.488 1.00 11.35 263 TYR A O 1
ATOM 1936 N N . THR A 1 287 ? -10.677 25.642 13.219 1.00 12.06 264 THR A N 1
ATOM 1937 C CA . THR A 1 287 ? -9.508 26.063 12.468 1.00 12.25 264 THR A CA 1
ATOM 1938 C C . THR A 1 287 ? -8.437 24.977 12.441 1.00 12.32 264 THR A C 1
ATOM 1939 O O . THR A 1 287 ? -7.553 24.996 11.588 1.00 12.65 264 THR A O 1
ATOM 1943 N N . ARG A 1 288 ? -8.511 24.048 13.392 1.00 12.85 265 ARG A N 1
ATOM 1944 C CA . ARG A 1 288 ? -7.583 22.915 13.458 1.00 13.78 265 ARG A CA 1
ATOM 1945 C C . ARG A 1 288 ? -8.261 21.642 12.982 1.00 13.40 265 ARG A C 1
ATOM 1946 O O . ARG A 1 288 ? -9.475 21.477 13.143 1.00 13.02 265 ARG A O 1
ATOM 1954 N N . PHE A 1 289 ? -7.455 20.747 12.418 1.00 12.53 266 PHE A N 1
ATOM 1955 C CA . PHE A 1 289 ? -7.854 19.382 12.125 1.00 12.51 266 PHE A CA 1
ATOM 1956 C C . PHE A 1 289 ? -7.811 18.610 13.440 1.00 13.57 266 PHE A C 1
ATOM 1957 O O . PHE A 1 289 ? -6.733 18.261 13.927 1.00 15.42 266 PHE A O 1
ATOM 1965 N N . GLU A 1 290 ? -8.978 18.361 14.023 1.00 12.73 267 GLU A N 1
ATOM 1966 C CA . GLU A 1 290 ? -9.056 17.846 15.391 1.00 12.95 267 GLU A CA 1
ATOM 1967 C C . GLU A 1 290 ? -9.969 16.612 15.480 1.00 13.16 267 GLU A C 1
ATOM 1968 O O . GLU A 1 290 ? -10.269 15.993 14.457 1.00 12.34 267 GLU A O 1
ATOM 1974 N N . GLU A 1 291 ? -10.372 16.243 16.693 1.00 13.65 268 GLU A N 1
ATOM 1975 C CA . GLU A 1 291 ? -11.065 14.979 16.936 1.00 13.62 268 GLU A CA 1
ATOM 1976 C C . GLU A 1 291 ? -12.371 14.810 16.159 1.00 13.00 268 GLU A C 1
ATOM 1977 O O . GLU A 1 291 ? -12.695 13.704 15.732 1.00 12.70 268 GLU A O 1
ATOM 1983 N N . ASN A 1 292 ? -13.129 15.882 15.983 1.00 12.38 269 ASN A N 1
ATOM 1984 C CA . ASN A 1 292 ? -14.356 15.777 15.211 1.00 12.79 269 ASN A CA 1
ATOM 1985 C C . ASN A 1 292 ? -14.099 15.420 13.745 1.00 11.77 269 ASN A C 1
ATOM 1986 O O . ASN A 1 292 ? -14.790 14.561 13.193 1.00 12.62 269 ASN A O 1
ATOM 1991 N N . SER A 1 293 ? -13.104 16.049 13.126 1.00 12.02 270 SER A N 1
ATOM 1992 C CA . SER A 1 293 ? -12.769 15.737 11.731 1.00 11.40 270 SER A CA 1
ATOM 1993 C C . SER A 1 293 ? -12.173 14.333 11.610 1.00 11.91 270 SER A C 1
ATOM 1994 O O . SER A 1 293 ? -12.465 13.614 10.666 1.00 12.32 270 SER A O 1
ATOM 1997 N N . LYS A 1 294 ? -11.359 13.942 12.586 1.00 11.61 271 LYS A N 1
ATOM 1998 C CA . LYS A 1 294 ? -10.745 12.617 12.582 1.00 12.46 271 LYS A CA 1
ATOM 1999 C C . LYS A 1 294 ? -11.801 11.535 12.762 1.00 13.63 271 LYS A C 1
ATOM 2000 O O . LYS A 1 294 ? -11.822 10.546 12.026 1.00 14.37 271 LYS A O 1
ATOM 2006 N N . GLN A 1 295 ? -12.689 11.730 13.733 1.00 13.54 272 GLN A N 1
ATOM 2007 C CA . GLN A 1 295 ? -13.715 10.731 14.016 1.00 15.62 272 GLN A CA 1
ATOM 2008 C C . GLN A 1 295 ? -14.729 10.600 12.897 1.00 14.26 272 GLN A C 1
ATOM 2009 O O . GLN A 1 295 ? -15.230 9.497 12.649 1.00 13.75 272 GLN A O 1
ATOM 2015 N N . GLU A 1 296 ? -15.046 11.699 12.215 1.00 13.23 273 GLU A N 1
ATOM 2016 C CA . GLU A 1 296 ? -15.977 11.591 11.096 1.00 13.35 273 GLU A CA 1
ATOM 2017 C C . GLU A 1 296 ? -15.414 10.679 10.006 1.00 12.62 273 GLU A C 1
ATOM 2018 O O . GLU A 1 296 ? -16.142 9.862 9.439 1.00 12.35 273 GLU A O 1
ATOM 2024 N N . ILE A 1 297 ? -14.130 10.843 9.704 1.00 13.03 274 ILE A N 1
ATOM 2025 C CA . ILE A 1 297 ? -13.455 10.014 8.706 1.00 12.00 274 ILE A CA 1
ATOM 2026 C C . ILE A 1 297 ? -13.474 8.541 9.107 1.00 13.05 274 ILE A C 1
ATOM 2027 O O . ILE A 1 297 ? -13.844 7.675 8.311 1.00 12.04 274 ILE A O 1
ATOM 2032 N N . ILE A 1 298 ? -13.094 8.261 10.349 1.00 12.59 275 ILE A N 1
ATOM 2033 C CA . ILE A 1 298 ? -13.058 6.882 10.824 1.00 13.69 275 ILE A CA 1
ATOM 2034 C C . ILE A 1 298 ? -14.456 6.269 10.772 1.00 14.09 275 ILE A C 1
ATOM 2035 O O . ILE A 1 298 ? -14.629 5.180 10.237 1.00 14.17 275 ILE A O 1
ATOM 2040 N N . GLU A 1 299 ? -15.450 6.978 11.299 1.00 14.78 276 GLU A N 1
ATOM 2041 C CA . GLU A 1 299 ? -16.809 6.439 11.381 1.00 15.62 276 GLU A CA 1
ATOM 2042 C C . GLU A 1 299 ? -17.404 6.240 10.001 1.00 14.40 276 GLU A C 1
ATOM 2043 O O . GLU A 1 299 ? -17.972 5.184 9.710 1.00 13.63 276 GLU A O 1
ATOM 2049 N N . ALA A 1 300 ? -17.272 7.252 9.153 1.00 13.22 277 ALA A N 1
ATOM 2050 C CA . ALA A 1 300 ? -17.832 7.191 7.808 1.00 13.32 277 ALA A CA 1
ATOM 2051 C C . ALA A 1 300 ? -17.219 6.058 6.996 1.00 12.78 277 ALA A C 1
ATOM 2052 O O . ALA A 1 300 ? -17.926 5.255 6.390 1.00 13.23 277 ALA A O 1
ATOM 2054 N N . PHE A 1 301 ? -15.900 5.969 6.988 1.00 12.15 278 PHE A N 1
ATOM 2055 C CA . PHE A 1 301 ? -15.276 4.966 6.159 1.00 12.01 278 PHE A CA 1
ATOM 2056 C C . PHE A 1 301 ? -15.304 3.585 6.791 1.00 12.29 278 PHE A C 1
ATOM 2057 O O . PHE A 1 301 ? -15.256 2.602 6.081 1.00 12.57 278 PHE A O 1
ATOM 2065 N N . ASP A 1 302 ? -15.479 3.503 8.108 1.00 12.44 279 ASP A N 1
ATOM 2066 C CA . ASP A 1 302 ? -15.805 2.210 8.712 1.00 12.78 279 ASP A CA 1
ATOM 2067 C C . ASP A 1 302 ? -17.152 1.719 8.178 1.00 12.87 279 ASP A C 1
ATOM 2068 O O . ASP A 1 302 ? -17.290 0.549 7.844 1.00 12.67 279 ASP A O 1
ATOM 2073 N N . ARG A 1 303 ? -18.147 2.607 8.109 1.00 12.46 280 ARG A N 1
ATOM 2074 C CA . ARG A 1 303 ? -19.456 2.237 7.570 1.00 13.07 280 ARG A CA 1
ATOM 2075 C C . ARG A 1 303 ? -19.320 1.760 6.124 1.00 12.64 280 ARG A C 1
ATOM 2076 O O . ARG A 1 303 ? -19.859 0.728 5.735 1.00 12.21 280 ARG A O 1
ATOM 2084 N N . VAL A 1 304 ? -18.572 2.517 5.339 1.00 12.60 281 VAL A N 1
ATOM 2085 C CA . VAL A 1 304 ? -18.361 2.195 3.938 1.00 12.77 281 VAL A CA 1
ATOM 2086 C C . VAL A 1 304 ? -17.661 0.835 3.793 1.00 12.73 281 VAL A C 1
ATOM 2087 O O . VAL A 1 304 ? -18.058 0.008 2.975 1.00 12.42 281 VAL A O 1
ATOM 2091 N N . HIS A 1 305 ? -16.636 0.607 4.601 1.00 12.35 282 HIS A N 1
ATOM 2092 C CA . HIS A 1 305 ? -15.897 -0.643 4.524 1.00 13.13 282 HIS A CA 1
ATOM 2093 C C . HIS A 1 305 ? -16.776 -1.827 4.941 1.00 13.53 282 HIS A C 1
ATOM 2094 O O . HIS A 1 305 ? -16.829 -2.845 4.251 1.00 13.55 282 HIS A O 1
ATOM 2101 N N . HIS A 1 306 ? -17.469 -1.683 6.066 1.00 13.23 283 HIS A N 1
ATOM 2102 C CA . HIS A 1 306 ? -18.316 -2.744 6.586 1.00 15.28 283 HIS A CA 1
ATOM 2103 C C . HIS A 1 306 ? -19.449 -3.100 5.642 1.00 15.03 283 HIS A C 1
ATOM 2104 O O . HIS A 1 306 ? -19.759 -4.277 5.442 1.00 15.88 283 HIS A O 1
ATOM 2111 N N . THR A 1 307 ? -20.062 -2.085 5.054 1.00 14.45 284 THR A N 1
ATOM 2112 C CA . THR A 1 307 ? -21.233 -2.296 4.218 1.00 14.57 284 THR A CA 1
ATOM 2113 C C . THR A 1 307 ? -20.885 -2.794 2.812 1.00 14.73 284 THR A C 1
ATOM 2114 O O . THR A 1 307 ? -21.647 -3.579 2.222 1.00 16.37 284 THR A O 1
ATOM 2118 N N . PHE A 1 308 ? -19.760 -2.333 2.263 1.00 14.82 285 PHE A N 1
ATOM 2119 C CA . PHE A 1 308 ? -19.406 -2.645 0.876 1.00 14.55 285 PHE A CA 1
ATOM 2120 C C . PHE A 1 308 ? -18.128 -3.460 0.761 1.00 14.63 285 PHE A C 1
ATOM 2121 O O . PHE A 1 308 ? -18.181 -4.635 0.382 1.00 15.16 285 PHE A O 1
ATOM 2129 N N . VAL A 1 309 ? -16.995 -2.853 1.110 1.00 13.82 286 VAL A N 1
ATOM 2130 C CA . VAL A 1 309 ? -15.683 -3.448 0.821 1.00 13.79 286 VAL A CA 1
ATOM 2131 C C . VAL A 1 309 ? -15.532 -4.841 1.430 1.00 14.42 286 VAL A C 1
ATOM 2132 O O . VAL A 1 309 ? -15.094 -5.772 0.754 1.00 14.98 286 VAL A O 1
ATOM 2136 N N . ALA A 1 310 ? -15.890 -4.976 2.705 1.00 14.46 287 ALA A N 1
ATOM 2137 C CA . ALA A 1 310 ? -15.749 -6.252 3.406 1.00 15.63 287 ALA A CA 1
ATOM 2138 C C . ALA A 1 310 ? -16.670 -7.337 2.837 1.00 16.60 287 ALA A C 1
ATOM 2139 O O . ALA A 1 310 ? -16.433 -8.529 3.061 1.00 16.57 287 ALA A O 1
ATOM 2141 N N . ARG A 1 311 ? -17.721 -6.934 2.125 1.00 16.82 288 ARG A N 1
ATOM 2142 C CA . ARG A 1 311 ? -18.650 -7.883 1.486 1.00 18.40 288 ARG A CA 1
ATOM 2143 C C . ARG A 1 311 ? -18.331 -8.110 0.008 1.00 18.90 288 ARG A C 1
ATOM 2144 O O . ARG A 1 311 ? -19.126 -8.721 -0.713 1.00 20.90 288 ARG A O 1
ATOM 2152 N N . GLY A 1 312 ? -17.188 -7.612 -0.449 1.00 17.99 289 GLY A N 1
ATOM 2153 C CA . GLY A 1 312 ? -16.734 -7.850 -1.810 1.00 18.45 289 GLY A CA 1
ATOM 2154 C C . GLY A 1 312 ? -17.185 -6.838 -2.843 1.00 18.70 289 GLY A C 1
ATOM 2155 O O . GLY A 1 312 ? -16.944 -7.029 -4.031 1.00 18.42 289 GLY A O 1
ATOM 2156 N N . ILE A 1 313 ? -17.831 -5.758 -2.413 1.00 17.20 290 ILE A N 1
ATOM 2157 C CA . ILE A 1 313 ? -18.206 -4.699 -3.341 1.00 17.36 290 ILE A CA 1
ATOM 2158 C C . ILE A 1 313 ? -17.177 -3.579 -3.197 1.00 16.48 290 ILE A C 1
ATOM 2159 O O . ILE A 1 313 ? -17.105 -2.957 -2.146 1.00 16.58 290 ILE A O 1
ATOM 2164 N N . PRO A 1 314 ? -16.365 -3.339 -4.240 1.00 15.87 291 PRO A N 1
ATOM 2165 C CA . PRO A 1 314 ? -15.351 -2.290 -4.128 1.00 15.50 291 PRO A CA 1
ATOM 2166 C C . PRO A 1 314 ? -15.967 -0.895 -4.130 1.00 14.48 291 PRO A C 1
ATOM 2167 O O . PRO A 1 314 ? -17.090 -0.700 -4.611 1.00 13.56 291 PRO A O 1
ATOM 2171 N N . VAL A 1 315 ? -15.217 0.052 -3.579 1.00 14.45 292 VAL A N 1
ATOM 2172 C CA . VAL A 1 315 ? -15.669 1.428 -3.431 1.00 13.65 292 VAL A CA 1
ATOM 2173 C C . VAL A 1 315 ? -14.667 2.381 -4.056 1.00 13.28 292 VAL A C 1
ATOM 2174 O O . VAL A 1 315 ? -13.458 2.288 -3.788 1.00 13.51 292 VAL A O 1
ATOM 2178 N N . VAL A 1 316 ? -15.181 3.290 -4.890 1.00 12.36 293 VAL A N 1
ATOM 2179 C CA . VAL A 1 316 ? -14.409 4.418 -5.371 1.00 12.32 293 VAL A CA 1
ATOM 2180 C C . VAL A 1 316 ? -14.945 5.672 -4.688 1.00 12.25 293 VAL A C 1
ATOM 2181 O O . VAL A 1 316 ? -16.139 5.975 -4.763 1.00 12.00 293 VAL A O 1
ATOM 2185 N N . LEU A 1 317 ? -14.056 6.370 -3.989 1.00 12.17 294 LEU A N 1
ATOM 2186 C CA . LEU A 1 317 ? -14.348 7.694 -3.477 1.00 11.78 294 LEU A CA 1
ATOM 2187 C C . LEU A 1 317 ? -14.159 8.623 -4.672 1.00 12.03 294 LEU A C 1
ATOM 2188 O O . LEU A 1 317 ? -13.038 9.033 -4.977 1.00 13.51 294 LEU A O 1
ATOM 2193 N N . GLY A 1 318 ? -15.254 8.903 -5.382 1.00 10.74 295 GLY A N 1
ATOM 2194 C CA . GLY A 1 318 ? -15.187 9.523 -6.713 1.00 11.38 295 GLY A CA 1
ATOM 2195 C C . GLY A 1 318 ? -14.744 10.974 -6.719 1.00 11.25 295 GLY A C 1
ATOM 2196 O O . GLY A 1 318 ? -14.293 11.487 -7.752 1.00 11.68 295 GLY A O 1
ATOM 2197 N N . GLU A 1 319 ? -14.919 11.633 -5.571 1.00 10.98 296 GLU A N 1
ATOM 2198 C CA . GLU A 1 319 ? -14.421 12.978 -5.333 1.00 10.69 296 GLU A CA 1
ATOM 2199 C C . GLU A 1 319 ? -14.031 13.111 -3.879 1.00 10.50 296 GLU A C 1
ATOM 2200 O O . GLU A 1 319 ? -14.777 12.679 -2.995 1.00 10.43 296 GLU A O 1
ATOM 2206 N N . PHE A 1 320 ? -12.889 13.736 -3.622 1.00 10.82 297 PHE A N 1
ATOM 2207 C CA . PHE A 1 320 ? -12.587 14.189 -2.269 1.00 10.87 297 PHE A CA 1
ATOM 2208 C C . PHE A 1 320 ? -11.800 15.479 -2.299 1.00 11.06 297 PHE A C 1
ATOM 2209 O O . PHE A 1 320 ? -11.196 15.834 -3.313 1.00 11.23 297 PHE A O 1
ATOM 2217 N N . GLY A 1 321 ? -11.844 16.173 -1.172 1.00 11.00 298 GLY A N 1
ATOM 2218 C CA . GLY A 1 321 ? -11.144 17.435 -0.985 1.00 11.30 298 GLY A CA 1
ATOM 2219 C C . GLY A 1 321 ? -11.670 18.063 0.293 1.00 11.23 298 GLY A C 1
ATOM 2220 O O . GLY A 1 321 ? -12.162 17.366 1.178 1.00 11.09 298 GLY A O 1
ATOM 2221 N N . LEU A 1 322 ? -11.565 19.381 0.388 1.00 11.64 299 LEU A N 1
ATOM 2222 C CA . LEU A 1 322 ? -12.205 20.122 1.454 1.00 11.59 299 LEU A CA 1
ATOM 2223 C C . LEU A 1 322 ? -13.206 21.073 0.806 1.00 12.25 299 LEU A C 1
ATOM 2224 O O . LEU A 1 322 ? -12.890 21.753 -0.170 1.00 10.82 299 LEU A O 1
ATOM 2229 N N . LEU A 1 323 ? -14.427 21.078 1.327 1.00 11.99 300 LEU A N 1
ATOM 2230 C CA . LEU A 1 323 ? -15.524 21.855 0.737 1.00 13.26 300 LEU A CA 1
ATOM 2231 C C . LEU A 1 323 ? -15.178 23.329 0.567 1.00 12.97 300 LEU A C 1
ATOM 2232 O O . LEU A 1 323 ? -15.519 23.944 -0.450 1.00 13.23 300 LEU A O 1
ATOM 2237 N N . GLY A 1 324 ? -14.489 23.887 1.557 1.00 11.46 301 GLY A N 1
ATOM 2238 C CA . GLY A 1 324 ? -14.085 25.292 1.535 1.00 12.08 301 GLY A CA 1
ATOM 2239 C C . GLY A 1 324 ? -13.186 25.706 0.383 1.00 12.18 301 GLY A C 1
ATOM 2240 O O . GLY A 1 324 ? -13.082 26.892 0.072 1.00 12.60 301 GLY A O 1
ATOM 2241 N N . PHE A 1 325 ? -12.527 24.737 -0.247 1.00 12.10 302 PHE A N 1
ATOM 2242 C CA . PHE A 1 325 ? -11.742 24.996 -1.460 1.00 12.32 302 PHE A CA 1
ATOM 2243 C C . PHE A 1 325 ? -12.593 25.598 -2.584 1.00 13.27 302 PHE A C 1
ATOM 2244 O O . PHE A 1 325 ? -12.051 26.228 -3.503 1.00 12.48 302 PHE A O 1
ATOM 2252 N N . ASP A 1 326 ? -13.914 25.408 -2.527 1.00 14.42 303 ASP A N 1
ATOM 2253 C CA . ASP A 1 326 ? -14.819 26.070 -3.472 1.00 15.59 303 ASP A CA 1
ATOM 2254 C C . ASP A 1 326 ? -14.730 27.588 -3.367 1.00 15.94 303 ASP A C 1
ATOM 2255 O O . ASP A 1 326 ? -15.071 28.287 -4.309 1.00 16.07 303 ASP A O 1
ATOM 2260 N N . LYS A 1 327 ? -14.291 28.094 -2.217 1.00 13.89 304 LYS A N 1
ATOM 2261 C CA . LYS A 1 327 ? -13.875 29.480 -2.091 1.00 14.18 304 LYS A CA 1
ATOM 2262 C C . LYS A 1 327 ? -12.452 29.597 -2.652 1.00 14.41 304 LYS A C 1
ATOM 2263 O O . LYS A 1 327 ? -12.265 30.088 -3.766 1.00 15.38 304 LYS A O 1
ATOM 2269 N N . HIS A 1 328 ? -11.457 29.128 -1.899 1.00 13.35 305 HIS A N 1
ATOM 2270 C CA . HIS A 1 328 ? -10.092 28.966 -2.404 1.00 13.62 305 HIS A CA 1
ATOM 2271 C C . HIS A 1 328 ? -9.320 28.120 -1.395 1.00 13.15 305 HIS A C 1
ATOM 2272 O O . HIS A 1 328 ? -9.802 27.916 -0.278 1.00 12.32 305 HIS A O 1
ATOM 2279 N N . THR A 1 329 ? -8.145 27.620 -1.782 1.00 13.41 306 THR A N 1
ATOM 2280 C CA . THR A 1 329 ? -7.390 26.690 -0.931 1.00 13.49 306 THR A CA 1
ATOM 2281 C C . THR A 1 329 ? -6.810 27.329 0.325 1.00 14.76 306 THR A C 1
ATOM 2282 O O . THR A 1 329 ? -6.439 26.634 1.262 1.00 15.00 306 THR A O 1
ATOM 2286 N N . GLY A 1 330 ? -6.696 28.651 0.319 1.00 14.32 307 GLY A N 1
ATOM 2287 C CA . GLY A 1 330 ? -6.206 29.403 1.464 1.00 14.77 307 GLY A CA 1
ATOM 2288 C C . GLY A 1 330 ? -7.137 29.547 2.654 1.00 14.83 307 GLY A C 1
ATOM 2289 O O . GLY A 1 330 ? -6.727 30.085 3.672 1.00 15.51 307 GLY A O 1
ATOM 2290 N N . VAL A 1 331 ? -8.382 29.079 2.559 1.00 13.43 308 VAL A N 1
ATOM 2291 C CA . VAL A 1 331 ? -9.307 29.200 3.706 1.00 13.09 308 VAL A CA 1
ATOM 2292 C C . VAL A 1 331 ? -9.042 28.189 4.832 1.00 12.45 308 VAL A C 1
ATOM 2293 O O . VAL A 1 331 ? -9.588 28.334 5.935 1.00 12.56 308 VAL A O 1
ATOM 2297 N N . ILE A 1 332 ? -8.208 27.188 4.554 1.00 12.29 309 ILE A N 1
ATOM 2298 C CA . ILE A 1 332 ? -7.807 26.170 5.525 1.00 12.42 309 ILE A CA 1
ATOM 2299 C C . ILE A 1 332 ? -6.325 26.385 5.839 1.00 11.83 309 ILE A C 1
ATOM 2300 O O . ILE A 1 332 ? -5.497 26.481 4.929 1.00 12.20 309 ILE A O 1
ATOM 2305 N N . GLN A 1 333 ? -5.991 26.457 7.123 1.00 11.38 310 GLN A N 1
ATOM 2306 C CA . GLN A 1 333 ? -4.603 26.688 7.523 1.00 11.21 310 GLN A CA 1
ATOM 2307 C C . GLN A 1 333 ? -3.742 25.573 6.933 1.00 11.31 310 GLN A C 1
ATOM 2308 O O . GLN A 1 333 ? -4.124 24.399 6.962 1.00 10.85 310 GLN A O 1
ATOM 2314 N N . GLN A 1 334 ? -2.590 25.942 6.384 1.00 11.35 311 GLN A N 1
ATOM 2315 C CA . GLN A 1 334 ? -1.806 25.009 5.565 1.00 11.15 311 GLN A CA 1
ATOM 2316 C C . GLN A 1 334 ? -1.401 23.710 6.274 1.00 11.06 311 GLN A C 1
ATOM 2317 O O . GLN A 1 334 ? -1.546 22.628 5.704 1.00 11.60 311 GLN A O 1
ATOM 2323 N N . GLY A 1 335 ? -0.877 23.810 7.494 1.00 10.57 312 GLY A N 1
ATOM 2324 C CA . GLY A 1 335 ? -0.496 22.622 8.251 1.00 11.03 312 GLY A CA 1
ATOM 2325 C C . GLY A 1 335 ? -1.678 21.719 8.538 1.00 11.07 312 GLY A C 1
ATOM 2326 O O . GLY A 1 335 ? -1.592 20.493 8.433 1.00 11.65 312 GLY A O 1
ATOM 2327 N N . GLU A 1 336 ? -2.801 22.337 8.880 1.00 11.02 313 GLU A N 1
ATOM 2328 C CA . GLU A 1 336 ? -4.015 21.584 9.201 1.00 10.99 313 GLU A CA 1
ATOM 2329 C C . GLU A 1 336 ? -4.576 20.917 7.941 1.00 11.23 313 GLU A C 1
ATOM 2330 O O . GLU A 1 336 ? -5.081 19.799 7.989 1.00 11.43 313 GLU A O 1
ATOM 2336 N N . LYS A 1 337 ? -4.464 21.611 6.815 1.00 10.45 314 LYS A N 1
ATOM 2337 C CA . LYS A 1 337 ? -4.848 21.071 5.516 1.00 11.06 314 LYS A CA 1
ATOM 2338 C C . LYS A 1 337 ? -4.037 19.820 5.207 1.00 11.02 314 LYS A C 1
ATOM 2339 O O . LYS A 1 337 ? -4.584 18.795 4.794 1.00 11.29 314 LYS A O 1
ATOM 2345 N N . LEU A 1 338 ? -2.727 19.902 5.423 1.00 10.86 315 LEU A N 1
ATOM 2346 C CA . LEU A 1 338 ? -1.842 18.778 5.140 1.00 10.76 315 LEU A CA 1
ATOM 2347 C C . LEU A 1 338 ? -2.183 17.589 6.016 1.00 10.32 315 LEU A C 1
ATOM 2348 O O . LEU A 1 338 ? -2.219 16.458 5.536 1.00 11.15 315 LEU A O 1
ATOM 2353 N N . LYS A 1 339 ? -2.464 17.836 7.292 1.00 10.17 316 LYS A N 1
ATOM 2354 C CA . LYS A 1 339 ? -2.788 16.741 8.207 1.00 10.47 316 LYS A CA 1
ATOM 2355 C C . LYS A 1 339 ? -4.115 16.080 7.847 1.00 10.79 316 LYS A C 1
ATOM 2356 O O . LYS A 1 339 ? -4.234 14.868 7.959 1.00 10.66 316 LYS A O 1
ATOM 2362 N N . PHE A 1 340 ? -5.094 16.867 7.392 1.00 11.31 317 PHE A N 1
ATOM 2363 C CA . PHE A 1 340 ? -6.354 16.309 6.886 1.00 11.05 317 PHE A CA 1
ATOM 2364 C C . PHE A 1 340 ? -6.098 15.307 5.764 1.00 11.36 317 PHE A C 1
ATOM 2365 O O . PHE A 1 340 ? -6.602 14.169 5.810 1.00 10.82 317 PHE A O 1
ATOM 2373 N N . PHE A 1 341 ? -5.331 15.713 4.751 1.00 10.90 318 PHE A N 1
ATOM 2374 C CA . PHE A 1 341 ? -5.074 14.827 3.624 1.00 11.05 318 PHE A CA 1
ATOM 2375 C C . PHE A 1 341 ? -4.267 13.591 4.018 1.00 10.75 318 PHE A C 1
ATOM 2376 O O . PHE A 1 341 ? -4.576 12.490 3.581 1.00 10.97 318 PHE A O 1
ATOM 2384 N N . GLU A 1 342 ? -3.256 13.769 4.857 1.00 10.96 319 GLU A N 1
ATOM 2385 C CA . GLU A 1 342 ? -2.457 12.640 5.343 1.00 11.35 319 GLU A CA 1
ATOM 2386 C C . GLU A 1 342 ? -3.349 11.614 6.049 1.00 11.57 319 GLU A C 1
ATOM 2387 O O . GLU A 1 342 ? -3.279 10.410 5.774 1.00 11.60 319 GLU A O 1
ATOM 2393 N N . PHE A 1 343 ? -4.198 12.103 6.943 1.00 10.74 320 PHE A N 1
ATOM 2394 C CA . PHE A 1 343 ? -5.045 11.239 7.771 1.00 10.91 320 PHE A CA 1
ATOM 2395 C C . PHE A 1 343 ? -6.109 10.560 6.922 1.00 11.28 320 PHE A C 1
ATOM 2396 O O . PHE A 1 343 ? -6.314 9.348 7.020 1.00 11.60 320 PHE A O 1
ATOM 2404 N N . LEU A 1 344 ? -6.770 11.336 6.067 1.00 10.99 321 LEU A N 1
ATOM 2405 C CA . LEU A 1 344 ? -7.800 10.787 5.197 1.00 11.24 321 LEU A CA 1
ATOM 2406 C C . LEU A 1 344 ? -7.235 9.667 4.326 1.00 11.49 321 LEU A C 1
ATOM 2407 O O . LEU A 1 344 ? -7.781 8.553 4.288 1.00 11.54 321 LEU A O 1
ATOM 2412 N N . ILE A 1 345 ? -6.138 9.955 3.630 1.00 11.04 322 ILE A N 1
ATOM 2413 C CA . ILE A 1 345 ? -5.611 8.991 2.668 1.00 10.84 322 ILE A CA 1
ATOM 2414 C C . ILE A 1 345 ? -5.104 7.738 3.376 1.00 11.31 322 ILE A C 1
ATOM 2415 O O . ILE A 1 345 ? -5.281 6.632 2.867 1.00 11.18 322 ILE A O 1
ATOM 2420 N N . HIS A 1 346 ? -4.523 7.893 4.564 1.00 11.81 323 HIS A N 1
ATOM 2421 C CA . HIS A 1 346 ? -4.129 6.726 5.343 1.00 11.96 323 HIS A CA 1
ATOM 2422 C C . HIS A 1 346 ? -5.342 5.844 5.602 1.00 11.59 323 HIS A C 1
ATOM 2423 O O . HIS A 1 346 ? -5.295 4.625 5.408 1.00 11.87 323 HIS A O 1
ATOM 2430 N N . HIS A 1 347 ? -6.440 6.454 6.036 1.00 11.16 324 HIS A N 1
ATOM 2431 C CA . HIS A 1 347 ? -7.602 5.648 6.429 1.00 11.59 324 HIS A CA 1
ATOM 2432 C C . HIS A 1 347 ? -8.336 5.048 5.234 1.00 11.46 324 HIS A C 1
ATOM 2433 O O . HIS A 1 347 ? -8.928 3.980 5.339 1.00 11.69 324 HIS A O 1
ATOM 2440 N N . LEU A 1 348 ? -8.238 5.699 4.084 1.00 11.36 325 LEU A N 1
ATOM 2441 C CA . LEU A 1 348 ? -8.725 5.102 2.842 1.00 11.65 325 LEU A CA 1
ATOM 2442 C C . LEU A 1 348 ? -7.868 3.903 2.436 1.00 12.14 325 LEU A C 1
ATOM 2443 O O . LEU A 1 348 ? -8.398 2.877 2.013 1.00 11.53 325 LEU A O 1
ATOM 2448 N N . ASN A 1 349 ? -6.556 4.027 2.592 1.00 12.29 326 ASN A N 1
ATOM 2449 C CA . ASN A 1 349 ? -5.645 2.921 2.291 1.00 12.91 326 ASN A CA 1
ATOM 2450 C C . ASN A 1 349 ? -5.933 1.708 3.154 1.00 13.78 326 ASN A C 1
ATOM 2451 O O . ASN A 1 349 ? -5.967 0.580 2.659 1.00 13.37 326 ASN A O 1
ATOM 2456 N N . GLU A 1 350 ? -6.129 1.950 4.448 1.00 13.79 327 GLU A N 1
ATOM 2457 C CA . GLU A 1 350 ? -6.445 0.893 5.399 1.00 14.54 327 GLU A CA 1
ATOM 2458 C C . GLU A 1 350 ? -7.693 0.126 4.976 1.00 14.39 327 GLU A C 1
ATOM 2459 O O . GLU A 1 350 ? -7.799 -1.073 5.219 1.00 15.66 327 GLU A O 1
ATOM 2465 N N . ARG A 1 351 ? -8.634 0.827 4.349 1.00 13.08 328 ARG A N 1
ATOM 2466 C CA . ARG A 1 351 ? -9.922 0.241 3.978 1.00 13.42 328 ARG A CA 1
ATOM 2467 C C . ARG A 1 351 ? -10.045 -0.080 2.482 1.00 13.64 328 ARG A C 1
ATOM 2468 O O . ARG A 1 351 ? -11.140 -0.359 1.993 1.00 13.82 328 ARG A O 1
ATOM 2476 N N . ASP A 1 352 ? -8.927 -0.054 1.758 1.00 14.25 329 ASP A N 1
ATOM 2477 C CA . ASP A 1 352 ? -8.896 -0.483 0.354 1.00 15.88 329 ASP A CA 1
ATOM 2478 C C . ASP A 1 352 ? -9.801 0.365 -0.538 1.00 15.04 329 ASP A C 1
ATOM 2479 O O . ASP A 1 352 ? -10.340 -0.128 -1.530 1.00 14.59 329 ASP A O 1
ATOM 2484 N N . ILE A 1 353 ? -9.963 1.640 -0.193 1.00 14.01 330 ILE A N 1
ATOM 2485 C CA . ILE A 1 353 ? -10.848 2.520 -0.948 1.00 13.93 330 ILE A CA 1
ATOM 2486 C C . ILE A 1 353 ? -10.026 3.320 -1.955 1.00 13.61 330 ILE A C 1
ATOM 2487 O O . ILE A 1 353 ? -9.087 4.029 -1.595 1.00 13.83 330 ILE A O 1
ATOM 2492 N N . THR A 1 354 ? -10.379 3.195 -3.229 1.00 13.74 331 THR A N 1
ATOM 2493 C CA . THR A 1 354 ? -9.738 3.989 -4.269 1.00 13.43 331 THR A CA 1
ATOM 2494 C C . THR A 1 354 ? -10.297 5.413 -4.233 1.00 12.97 331 THR A C 1
ATOM 2495 O O . THR A 1 354 ? -11.503 5.602 -4.125 1.00 13.60 331 THR A O 1
ATOM 2499 N N . HIS A 1 355 ? -9.416 6.408 -4.324 1.00 12.46 332 HIS A N 1
ATOM 2500 C CA . HIS A 1 355 ? -9.825 7.813 -4.182 1.00 12.18 332 HIS A CA 1
ATOM 2501 C C . HIS A 1 355 ? -9.483 8.619 -5.425 1.00 12.69 332 HIS A C 1
ATOM 2502 O O . HIS A 1 355 ? -8.493 8.351 -6.096 1.00 12.20 332 HIS A O 1
ATOM 2509 N N . MET A 1 356 ? -10.322 9.602 -5.730 1.00 11.07 333 MET A N 1
ATOM 2510 C CA . MET A 1 356 ? -10.103 10.462 -6.876 1.00 11.59 333 MET A CA 1
ATOM 2511 C C . MET A 1 356 ? -10.226 11.917 -6.440 1.00 10.77 333 MET A C 1
ATOM 2512 O O . MET A 1 356 ? -11.296 12.359 -6.026 1.00 10.51 333 MET A O 1
ATOM 2517 N N . LEU A 1 357 ? -9.119 12.655 -6.540 1.00 10.78 334 LEU A N 1
ATOM 2518 C CA . LEU A 1 357 ? -9.062 14.032 -6.082 1.00 10.63 334 LEU A CA 1
ATOM 2519 C C . LEU A 1 357 ? -9.961 14.915 -6.912 1.00 10.12 334 LEU A C 1
ATOM 2520 O O . LEU A 1 357 ? -9.941 14.846 -8.150 1.00 11.12 334 LEU A O 1
ATOM 2525 N N . TRP A 1 358 ? -10.753 15.749 -6.246 1.00 10.52 335 TRP A N 1
ATOM 2526 C CA . TRP A 1 358 ? -11.510 16.769 -6.959 1.00 11.08 335 TRP A CA 1
ATOM 2527 C C . TRP A 1 358 ? -10.584 17.930 -7.286 1.00 11.36 335 TRP A C 1
ATOM 2528 O O . TRP A 1 358 ? -10.101 18.617 -6.386 1.00 11.38 335 TRP A O 1
ATOM 2539 N N . ASP A 1 359 ? -10.313 18.122 -8.571 1.00 11.47 336 ASP A N 1
ATOM 2540 C CA . ASP A 1 359 ? -9.446 19.196 -9.021 1.00 11.47 336 ASP A CA 1
ATOM 2541 C C . ASP A 1 359 ? -10.204 20.014 -10.053 1.00 12.55 336 ASP A C 1
ATOM 2542 O O . ASP A 1 359 ? -10.243 19.661 -11.236 1.00 13.10 336 ASP A O 1
ATOM 2547 N N . ASN A 1 360 ? -10.791 21.120 -9.605 1.00 11.98 337 ASN A N 1
ATOM 2548 C CA . ASN A 1 360 ? -11.535 22.004 -10.506 1.00 12.72 337 ASN A CA 1
ATOM 2549 C C . ASN A 1 360 ? -10.666 22.958 -11.339 1.00 12.85 337 ASN A C 1
ATOM 2550 O O . ASN A 1 360 ? -11.187 23.846 -12.014 1.00 14.20 337 ASN A O 1
ATOM 2555 N N . GLY A 1 361 ? -9.351 22.759 -11.310 1.00 12.45 338 GLY A N 1
ATOM 2556 C CA . GLY A 1 361 ? -8.402 23.699 -11.900 1.00 13.18 338 GLY A CA 1
ATOM 2557 C C . GLY A 1 361 ? -7.514 24.360 -10.856 1.00 13.17 338 GLY A C 1
ATOM 2558 O O . GLY A 1 361 ? -6.494 24.962 -11.200 1.00 14.11 338 GLY A O 1
ATOM 2559 N N . GLN A 1 362 ? -7.882 24.247 -9.583 1.00 12.52 339 GLN A N 1
ATOM 2560 C CA . GLN A 1 362 ? -7.147 24.935 -8.512 1.00 12.35 339 GLN A CA 1
ATOM 2561 C C . GLN A 1 362 ? -5.957 24.171 -7.928 1.00 12.29 339 GLN A C 1
ATOM 2562 O O . GLN A 1 362 ? -5.193 24.740 -7.139 1.00 12.52 339 GLN A O 1
ATOM 2568 N N . HIS A 1 363 ? -5.792 22.895 -8.261 1.00 12.06 340 HIS A N 1
ATOM 2569 C CA . HIS A 1 363 ? -4.652 22.153 -7.721 1.00 12.10 340 HIS A CA 1
ATOM 2570 C C . HIS A 1 363 ? -3.529 22.016 -8.747 1.00 12.84 340 HIS A C 1
ATOM 2571 O O . HIS A 1 363 ? -2.422 22.520 -8.521 1.00 12.86 340 HIS A O 1
ATOM 2578 N N . PHE A 1 364 ? -3.807 21.342 -9.861 1.00 12.95 341 PHE A N 1
ATOM 2579 C CA . PHE A 1 364 ? -2.843 21.234 -10.953 1.00 13.75 341 PHE A CA 1
ATOM 2580 C C . PHE A 1 364 ? -3.036 22.412 -11.897 1.00 14.31 341 PHE A C 1
ATOM 2581 O O . PHE A 1 364 ? -4.114 22.603 -12.464 1.00 13.99 341 PHE A O 1
ATOM 2589 N N . ASN A 1 365 ? -1.995 23.220 -12.046 1.00 13.99 342 ASN A N 1
ATOM 2590 C CA . ASN A 1 365 ? -2.040 24.356 -12.937 1.00 14.79 342 ASN A CA 1
ATOM 2591 C C . ASN A 1 365 ? -2.102 23.849 -14.376 1.00 16.41 342 ASN A C 1
ATOM 2592 O O . ASN A 1 365 ? -1.146 23.263 -14.879 1.00 18.33 342 ASN A O 1
ATOM 2597 N N . ARG A 1 366 ? -3.220 24.104 -15.030 1.00 17.25 343 ARG A N 1
ATOM 2598 C CA . ARG A 1 366 ? -3.472 23.557 -16.359 1.00 18.89 343 ARG A CA 1
ATOM 2599 C C . ARG A 1 366 ? -2.813 24.335 -17.477 1.00 20.18 343 ARG A C 1
ATOM 2600 O O . ARG A 1 366 ? -2.856 23.910 -18.630 1.00 22.91 343 ARG A O 1
ATOM 2608 N N . HIS A 1 367 ? -2.219 25.473 -17.146 1.00 19.78 344 HIS A N 1
ATOM 2609 C CA . HIS A 1 367 ? -1.502 26.269 -18.136 1.00 22.51 344 HIS A CA 1
ATOM 2610 C C . HIS A 1 367 ? -0.022 25.920 -18.156 1.00 23.28 344 HIS A C 1
ATOM 2611 O O . HIS A 1 367 ? 0.582 25.870 -19.225 1.00 24.03 344 HIS A O 1
ATOM 2618 N N . THR A 1 368 ? 0.553 25.673 -16.979 1.00 22.61 345 THR A N 1
ATOM 2619 C CA . THR A 1 368 ? 1.983 25.375 -16.864 1.00 22.32 345 THR A CA 1
ATOM 2620 C C . THR A 1 368 ? 2.290 23.928 -16.469 1.00 21.46 345 THR A C 1
ATOM 2621 O O . THR A 1 368 ? 3.461 23.529 -16.457 1.00 21.26 345 THR A O 1
ATOM 2625 N N . TYR A 1 369 ? 1.253 23.154 -16.149 1.00 20.01 346 TYR A N 1
ATOM 2626 C CA . TYR A 1 369 ? 1.382 21.736 -15.799 1.00 19.18 346 TYR A CA 1
ATOM 2627 C C . TYR A 1 369 ? 2.297 21.524 -14.588 1.00 17.94 346 TYR A C 1
ATOM 2628 O O . TYR A 1 369 ? 3.286 20.792 -14.637 1.00 17.97 346 TYR A O 1
ATOM 2637 N N . GLU A 1 370 ? 1.969 22.208 -13.502 1.00 16.14 347 GLU A N 1
ATOM 2638 C CA . GLU A 1 370 ? 2.639 21.998 -12.236 1.00 15.31 347 GLU A CA 1
ATOM 2639 C C . GLU A 1 370 ? 1.635 22.238 -11.129 1.00 14.40 347 GLU A C 1
ATOM 2640 O O . GLU A 1 370 ? 0.595 22.840 -11.367 1.00 14.50 347 GLU A O 1
ATOM 2646 N N . TRP A 1 371 ? 1.953 21.784 -9.921 1.00 13.81 348 TRP A N 1
ATOM 2647 C CA . TRP A 1 371 ? 1.055 21.977 -8.779 1.00 13.95 348 TRP A CA 1
ATOM 2648 C C . TRP A 1 371 ? 1.169 23.396 -8.236 1.00 13.95 348 TRP A C 1
ATOM 2649 O O . TRP A 1 371 ? 2.286 23.893 -8.013 1.00 14.67 348 TRP A O 1
ATOM 2660 N N . TYR A 1 372 ? 0.022 24.055 -8.033 1.00 13.92 349 TYR A N 1
ATOM 2661 C CA . TYR A 1 372 ? 0.017 25.365 -7.382 1.00 14.44 349 TYR A CA 1
ATOM 2662 C C . TYR A 1 372 ? 0.621 25.241 -5.991 1.00 15.05 349 TYR A C 1
ATOM 2663 O O . TYR A 1 372 ? 1.359 26.126 -5.556 1.00 16.20 349 TYR A O 1
ATOM 2672 N N . ASP A 1 373 ? 0.305 24.137 -5.314 1.00 13.56 350 ASP A N 1
ATOM 2673 C CA . ASP A 1 373 ? 0.772 23.880 -3.947 1.00 13.68 350 ASP A CA 1
ATOM 2674 C C . ASP A 1 373 ? 1.548 22.568 -3.928 1.00 13.30 350 ASP A C 1
ATOM 2675 O O . ASP A 1 373 ? 0.982 21.484 -3.746 1.00 11.81 350 ASP A O 1
ATOM 2680 N N . GLN A 1 374 ? 2.859 22.682 -4.110 1.00 13.23 351 GLN A N 1
ATOM 2681 C CA . GLN A 1 374 ? 3.721 21.505 -4.166 1.00 14.32 351 GLN A CA 1
ATOM 2682 C C . GLN A 1 374 ? 3.717 20.757 -2.840 1.00 13.30 351 GLN A C 1
ATOM 2683 O O . GLN A 1 374 ? 3.842 19.541 -2.821 1.00 14.54 351 GLN A O 1
ATOM 2689 N N . GLU A 1 375 ? 3.589 21.489 -1.736 1.00 13.21 352 GLU A N 1
ATOM 2690 C CA . GLU A 1 375 ? 3.554 20.879 -0.411 1.00 14.09 352 GLU A CA 1
ATOM 2691 C C . GLU A 1 375 ? 2.347 19.950 -0.280 1.00 12.63 352 GLU A C 1
ATOM 2692 O O . GLU A 1 375 ? 2.456 18.832 0.229 1.00 13.88 352 GLU A O 1
ATOM 2698 N N . LEU A 1 376 ? 1.198 20.395 -0.770 1.00 12.76 353 LEU A N 1
ATOM 2699 C CA . LEU A 1 376 ? 0.005 19.560 -0.732 1.00 12.84 353 LEU A CA 1
ATOM 2700 C C . LEU A 1 376 ? 0.191 18.328 -1.600 1.00 12.70 353 LEU A C 1
ATOM 2701 O O . LEU A 1 376 ? -0.132 17.213 -1.173 1.00 12.68 353 LEU A O 1
ATOM 2706 N N . PHE A 1 377 ? 0.688 18.510 -2.823 1.00 12.48 354 PHE A N 1
ATOM 2707 C CA . PHE A 1 377 ? 0.901 17.361 -3.680 1.00 12.82 354 PHE A CA 1
ATOM 2708 C C . PHE A 1 377 ? 1.890 16.375 -3.072 1.00 12.71 354 PHE A C 1
ATOM 2709 O O . PHE A 1 377 ? 1.645 15.170 -3.088 1.00 13.02 354 PHE A O 1
ATOM 2717 N N . ASP A 1 378 ? 3.006 16.882 -2.545 1.00 12.59 355 ASP A N 1
ATOM 2718 C CA . ASP A 1 378 ? 4.017 16.026 -1.934 1.00 13.95 355 ASP A CA 1
ATOM 2719 C C . ASP A 1 378 ? 3.415 15.192 -0.803 1.00 12.89 355 ASP A C 1
ATOM 2720 O O . ASP A 1 378 ? 3.759 14.026 -0.646 1.00 12.62 355 ASP A O 1
ATOM 2725 N N . MET A 1 379 ? 2.505 15.786 -0.041 1.00 12.67 356 MET A N 1
ATOM 2726 C CA . MET A 1 379 ? 1.854 15.075 1.052 1.00 12.32 356 MET A CA 1
ATOM 2727 C C . MET A 1 379 ? 0.934 13.997 0.492 1.00 12.35 356 MET A C 1
ATOM 2728 O O . MET A 1 379 ? 0.927 12.873 0.986 1.00 12.49 356 MET A O 1
ATOM 2733 N N . MET A 1 380 ? 0.172 14.330 -0.543 1.00 12.90 357 MET A N 1
ATOM 2734 C CA . MET A 1 38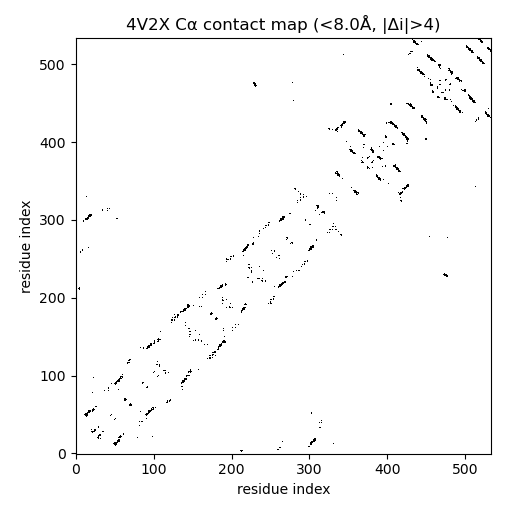0 ? -0.713 13.335 -1.154 1.00 13.61 357 MET A CA 1
ATOM 2735 C C . MET A 1 380 ? 0.091 12.179 -1.736 1.00 13.59 357 MET A C 1
ATOM 2736 O O . MET A 1 380 ? -0.236 11.014 -1.494 1.00 12.11 357 MET A O 1
ATOM 2741 N N . ARG A 1 381 ? 1.140 12.508 -2.495 1.00 14.44 358 ARG A N 1
ATOM 2742 C CA . ARG A 1 381 ? 1.985 11.501 -3.126 1.00 15.64 358 ARG A CA 1
ATOM 2743 C C . ARG A 1 381 ? 2.639 10.591 -2.087 1.00 14.40 358 ARG A C 1
ATOM 2744 O O . ARG A 1 381 ? 2.715 9.382 -2.294 1.00 14.22 358 ARG A O 1
ATOM 2752 N N . ALA A 1 382 ? 3.120 11.160 -0.981 1.00 13.12 359 AL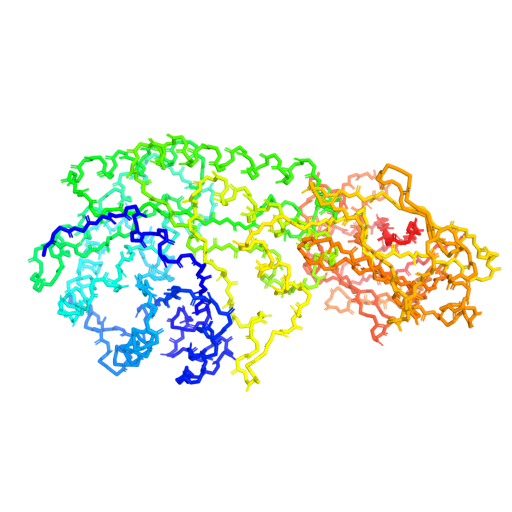A A N 1
ATOM 2753 C CA . ALA A 1 382 ? 3.680 10.360 0.107 1.00 12.86 359 ALA A CA 1
ATOM 2754 C C . ALA A 1 382 ? 2.607 9.439 0.681 1.00 13.19 359 ALA A C 1
ATOM 2755 O O . ALA A 1 382 ? 2.860 8.270 0.972 1.00 13.46 359 ALA A O 1
ATOM 2757 N N . SER A 1 383 ? 1.402 9.979 0.828 1.00 12.63 360 SER A N 1
ATOM 2758 C CA . SER A 1 383 ? 0.307 9.246 1.436 1.00 12.61 360 SER A CA 1
ATOM 2759 C C . SER A 1 383 ? -0.143 8.055 0.598 1.00 12.51 360 SER A C 1
ATOM 2760 O O . SER A 1 383 ? -0.675 7.089 1.149 1.00 13.87 360 SER A O 1
ATOM 2763 N N . TRP A 1 384 ? 0.080 8.098 -0.716 1.00 13.51 361 TRP A N 1
ATOM 2764 C CA . TRP A 1 384 ? -0.213 6.939 -1.557 1.00 14.62 361 TRP A CA 1
ATOM 2765 C C . TRP A 1 384 ? 0.594 5.717 -1.129 1.00 15.72 361 TRP A C 1
ATOM 2766 O O . TRP A 1 384 ? 0.155 4.587 -1.319 1.00 17.87 361 TRP A O 1
ATOM 2777 N N . GLU A 1 385 ? 1.774 5.955 -0.566 1.00 16.65 362 GLU A N 1
ATOM 2778 C CA . GLU A 1 385 ? 2.679 4.891 -0.155 1.00 18.11 362 GLU A CA 1
ATOM 2779 C C . GLU A 1 385 ? 2.639 4.588 1.342 1.00 16.60 362 GLU A C 1
ATOM 2780 O O . GLU A 1 385 ? 2.891 3.463 1.746 1.00 18.03 362 GLU A O 1
ATOM 2786 N N . GLY A 1 386 ? 2.361 5.584 2.173 1.00 15.72 363 GLY A N 1
ATOM 2787 C CA . GLY A 1 386 ? 2.406 5.357 3.611 1.00 14.71 363 GLY A CA 1
ATOM 2788 C C . GLY A 1 386 ? 2.301 6.651 4.378 1.00 14.26 363 GLY A C 1
ATOM 2789 O O . GLY A 1 386 ? 2.141 7.714 3.787 1.00 13.40 363 GLY A O 1
ATOM 2790 N N . ARG A 1 387 ? 2.393 6.561 5.696 1.00 14.00 364 ARG A N 1
ATOM 2791 C CA . ARG A 1 387 ? 2.132 7.715 6.544 1.00 13.52 364 ARG A CA 1
ATOM 2792 C C . ARG A 1 387 ? 3.312 8.660 6.611 1.00 13.39 364 ARG A C 1
ATOM 2793 O O . ARG A 1 387 ? 4.472 8.248 6.532 1.00 13.53 364 ARG A O 1
ATOM 2801 N N . SER A 1 388 ? 2.993 9.938 6.753 1.00 12.25 365 SER A N 1
ATOM 2802 C CA . SER A 1 388 ? 3.993 10.968 6.985 1.00 12.20 365 SER A CA 1
ATOM 2803 C C . SER A 1 388 ? 3.862 11.494 8.408 1.00 12.47 365 SER A C 1
ATOM 2804 O O . SER A 1 388 ? 2.758 11.583 8.974 1.00 12.60 365 SER A O 1
ATOM 2807 N N . SER A 1 389 ? 4.995 11.870 8.977 1.00 11.74 366 SER A N 1
ATOM 2808 C CA . SER A 1 389 ? 5.031 12.468 10.293 1.00 11.83 366 SER A CA 1
ATOM 2809 C C . SER A 1 389 ? 4.586 13.909 10.154 1.00 11.73 366 SER A C 1
ATOM 2810 O O . SER A 1 389 ? 4.922 14.583 9.171 1.00 12.79 366 SER A O 1
ATOM 2813 N N . VAL A 1 390 ? 3.823 14.374 11.132 1.00 11.67 367 VAL A N 1
ATOM 2814 C CA . VAL A 1 390 ? 3.297 15.735 11.119 1.00 12.00 367 VAL A CA 1
ATOM 2815 C C . VAL A 1 390 ? 3.561 16.367 12.476 1.00 12.02 367 VAL A C 1
ATOM 2816 O O . VAL A 1 390 ? 4.185 15.751 13.341 1.00 12.99 367 VAL A O 1
ATOM 2820 N N . ALA A 1 391 ? 3.099 17.594 12.671 1.00 11.95 368 ALA A N 1
ATOM 2821 C CA . ALA A 1 391 ? 3.336 18.293 13.928 1.00 11.95 368 ALA A CA 1
ATOM 2822 C C . ALA A 1 391 ? 2.138 19.143 14.315 1.00 12.55 368 ALA A C 1
ATOM 2823 O O . ALA A 1 391 ? 1.223 19.349 13.512 1.00 13.08 368 ALA A O 1
ATOM 2825 N N . GLU A 1 392 ? 2.149 19.617 15.556 1.00 13.18 369 GLU A N 1
ATOM 2826 C CA . GLU A 1 392 ? 1.068 20.450 16.074 1.00 14.08 369 GLU A CA 1
ATOM 2827 C C . GLU A 1 392 ? 0.761 21.636 15.161 1.00 13.51 369 GLU A C 1
ATOM 2828 O O . GLU A 1 392 ? -0.396 22.040 15.030 1.00 13.80 369 GLU A O 1
ATOM 2834 N N . SER A 1 393 ? 1.803 22.188 14.541 1.00 12.40 370 SER A N 1
ATOM 2835 C CA A SER A 1 393 ? 1.662 23.294 13.599 0.50 11.85 370 SER A CA 1
ATOM 2836 C CA B SER A 1 393 ? 1.647 23.269 13.578 0.50 12.87 370 SER A CA 1
ATOM 2837 C C . SER A 1 393 ? 2.766 23.233 12.550 1.00 11.81 370 SER A C 1
ATOM 2838 O O . SER A 1 393 ? 3.777 22.567 12.745 1.00 12.38 370 SER A O 1
ATOM 2843 N N . ASN A 1 39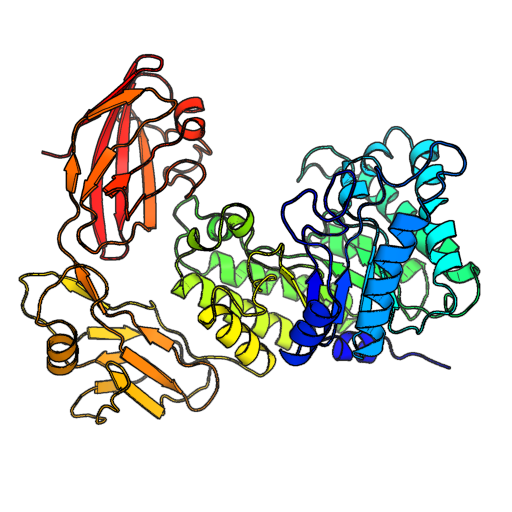4 ? 2.577 23.968 11.462 1.00 11.37 371 ASN A N 1
ATOM 2844 C CA . ASN A 1 394 ? 3.630 24.172 10.465 1.00 11.51 371 ASN A CA 1
ATOM 2845 C C . ASN A 1 394 ? 4.286 25.545 10.620 1.00 11.76 371 ASN A C 1
ATOM 2846 O O . ASN A 1 394 ? 4.700 26.162 9.644 1.00 11.62 371 ASN A O 1
ATOM 2851 N N . PHE A 1 395 ? 4.394 26.020 11.855 1.00 12.44 372 PHE A N 1
ATOM 2852 C CA . PHE A 1 395 ? 4.978 27.335 12.092 1.00 12.55 372 PHE A CA 1
ATOM 2853 C C . PHE A 1 395 ? 5.591 27.420 13.467 1.00 12.41 372 PHE A C 1
ATOM 2854 O O . PHE A 1 395 ? 5.229 26.663 14.362 1.00 13.01 372 PHE A O 1
ATOM 2862 N N . ILE A 1 396 ? 6.532 28.347 13.603 1.00 12.19 373 ILE A N 1
ATOM 2863 C CA . ILE A 1 396 ? 7.100 28.728 14.890 1.00 13.29 373 ILE A CA 1
ATOM 2864 C C . ILE A 1 396 ? 7.100 30.252 14.920 1.00 13.34 373 ILE A C 1
ATOM 2865 O O . ILE A 1 396 ? 7.748 30.884 14.080 1.00 13.25 373 ILE A O 1
ATOM 2870 N N . TYR A 1 397 ? 6.350 30.827 15.855 1.00 13.22 374 TYR A N 1
ATOM 2871 C CA . TYR A 1 397 ? 6.224 32.278 15.956 1.00 14.13 374 TYR A CA 1
ATOM 2872 C C . TYR A 1 397 ? 7.208 32.850 16.969 1.00 15.35 374 TYR A C 1
ATOM 2873 O O . TYR A 1 397 ? 7.384 32.296 18.056 1.00 15.71 374 TYR A O 1
ATOM 2882 N N . LEU A 1 398 ? 7.828 33.966 16.596 1.00 15.79 375 LEU A N 1
ATOM 2883 C CA . LEU A 1 398 ? 8.738 34.703 17.466 1.00 16.00 375 LEU A CA 1
ATOM 2884 C C . LEU A 1 398 ? 8.238 36.134 17.624 1.00 15.72 375 LEU A C 1
ATOM 2885 O O . LEU A 1 398 ? 8.063 36.836 16.636 1.00 16.10 375 LEU A O 1
ATOM 2890 N N . LYS A 1 399 ? 8.024 36.568 18.866 1.00 16.24 376 LYS A N 1
ATOM 2891 C CA . LYS A 1 399 ? 7.553 37.929 19.129 1.00 18.15 376 LYS A CA 1
ATOM 2892 C C . LYS A 1 399 ? 8.713 38.906 18.926 1.00 18.46 376 LYS A C 1
ATOM 2893 O O . LYS A 1 399 ? 9.742 38.806 19.596 1.00 18.09 376 LYS A O 1
ATOM 2899 N N . GLN A 1 400 ? 8.548 39.842 17.996 1.00 19.63 377 GLN A N 1
ATOM 2900 C CA . GLN A 1 400 ? 9.582 40.828 17.715 1.00 21.14 377 GLN A CA 1
ATOM 2901 C C . GLN A 1 400 ? 9.867 41.615 18.985 1.00 23.23 377 GLN A C 1
ATOM 2902 O O . GLN A 1 400 ? 8.942 42.027 19.687 1.00 23.41 377 GLN A O 1
ATOM 2908 N N . GLY A 1 401 ? 11.145 41.796 19.296 1.00 26.88 378 GLY A N 1
ATOM 2909 C CA . GLY A 1 401 ? 11.538 42.505 20.505 1.00 28.22 378 GLY A CA 1
ATOM 2910 C C . GLY A 1 401 ? 11.832 41.623 21.708 1.00 29.87 378 GLY A C 1
ATOM 2911 O O . GLY A 1 401 ? 12.524 42.060 22.632 1.00 31.25 378 GLY A O 1
ATOM 2912 N N . ASP A 1 402 ? 11.304 40.396 21.717 1.00 25.90 379 ASP A N 1
ATOM 2913 C CA . ASP A 1 402 ? 11.546 39.456 22.817 1.00 25.17 379 ASP A CA 1
ATOM 2914 C C . ASP A 1 402 ? 12.808 38.658 22.580 1.00 23.06 379 ASP A C 1
ATOM 2915 O O . ASP A 1 402 ? 13.198 38.415 21.441 1.00 22.83 379 ASP A O 1
ATOM 2920 N N . ARG A 1 403 ? 13.437 38.232 23.665 1.00 24.04 380 ARG A N 1
ATOM 2921 C CA . ARG A 1 403 ? 14.562 37.316 23.568 1.00 24.17 380 ARG A CA 1
ATOM 2922 C C . ARG A 1 403 ? 14.082 36.022 22.924 1.00 22.20 380 ARG A C 1
ATOM 2923 O O . ARG A 1 403 ? 13.046 35.485 23.299 1.00 21.21 380 ARG A O 1
ATOM 2931 N N . ILE A 1 404 ? 14.828 35.536 21.938 1.00 20.18 381 ILE A N 1
ATOM 2932 C CA . ILE A 1 404 ? 14.467 34.301 21.246 1.00 20.52 381 ILE A CA 1
ATOM 2933 C C . ILE A 1 404 ? 14.842 33.107 22.126 1.00 20.73 381 ILE A C 1
ATOM 2934 O O . ILE A 1 404 ? 15.981 32.997 22.566 1.00 22.95 381 ILE A O 1
ATOM 2939 N N . ALA A 1 405 ? 13.869 32.245 22.410 1.00 19.99 382 ALA A N 1
ATOM 2940 C CA . ALA A 1 405 ? 14.093 31.058 23.228 1.00 20.50 382 ALA A CA 1
ATOM 2941 C C . ALA A 1 405 ? 14.023 29.789 22.385 1.00 21.22 382 ALA A C 1
ATOM 2942 O O . ALA A 1 405 ? 13.726 29.836 21.188 1.00 22.47 382 ALA A O 1
ATOM 2944 N N . ASP A 1 406 ? 14.301 28.655 23.023 1.00 21.28 383 ASP A N 1
ATOM 2945 C CA . ASP A 1 406 ? 14.105 27.358 22.383 1.00 21.96 383 ASP A CA 1
ATOM 2946 C C . ASP A 1 406 ? 12.623 27.185 22.081 1.00 22.08 383 ASP A C 1
ATOM 2947 O O . ASP A 1 406 ? 11.768 27.566 22.888 1.00 24.01 383 ASP A O 1
ATOM 2952 N N . ALA A 1 407 ? 12.323 26.649 20.900 1.00 19.99 384 ALA A N 1
ATOM 2953 C CA . ALA A 1 407 ? 10.964 26.323 20.521 1.00 19.21 384 ALA A CA 1
ATOM 2954 C C . ALA A 1 407 ? 10.791 24.821 20.621 1.00 18.98 384 ALA A C 1
ATOM 2955 O O . ALA A 1 407 ? 11.555 24.065 20.016 1.00 19.12 384 ALA A O 1
ATOM 2957 N N . THR A 1 408 ? 9.802 24.390 21.391 1.00 18.30 385 THR A N 1
ATOM 2958 C CA . THR A 1 408 ? 9.481 22.972 21.496 1.00 19.98 385 THR A CA 1
ATOM 2959 C C . THR A 1 408 ? 8.107 22.726 20.887 1.00 19.75 385 THR A C 1
ATOM 2960 O O . THR A 1 408 ? 7.130 23.389 21.242 1.00 21.91 385 THR A O 1
ATOM 2964 N N . VAL A 1 409 ? 8.047 21.777 19.959 1.00 18.98 386 VAL A N 1
ATOM 2965 C CA . VAL A 1 409 ? 6.811 21.435 19.270 1.00 18.70 386 VAL A CA 1
ATOM 2966 C C . VAL A 1 409 ? 6.582 19.930 19.349 1.00 18.41 386 VAL A C 1
ATOM 2967 O O . VAL A 1 409 ? 7.538 19.146 19.370 1.00 19.06 386 VAL A O 1
ATOM 2971 N N . SER A 1 410 ? 5.313 19.542 19.399 1.00 16.79 387 SER A N 1
ATOM 2972 C CA . SER A 1 410 ? 4.924 18.138 19.415 1.00 17.16 387 SER A CA 1
ATOM 2973 C C . SER A 1 410 ? 4.804 17.617 17.993 1.00 16.43 387 SER A C 1
ATOM 2974 O O . SER A 1 410 ? 4.126 18.221 17.167 1.00 14.71 387 SER A O 1
ATOM 2977 N N . LEU A 1 411 ? 5.476 16.498 17.732 1.00 15.97 388 LEU A N 1
ATOM 2978 C CA . LEU A 1 411 ? 5.365 15.782 16.486 1.00 16.63 388 LEU A CA 1
ATOM 2979 C C . LEU A 1 411 ? 4.405 14.625 16.666 1.00 16.38 388 LEU A C 1
ATOM 2980 O O . LEU A 1 411 ? 4.229 14.112 17.766 1.00 16.92 388 LEU A O 1
ATOM 2985 N N . GLN A 1 412 ? 3.773 14.230 15.572 1.00 15.40 389 GLN A N 1
ATOM 2986 C CA A GLN A 1 412 ? 3.042 12.978 15.514 0.50 15.67 389 GLN A CA 1
ATOM 2987 C CA B GLN A 1 412 ? 3.052 12.964 15.511 0.50 16.23 389 GLN A CA 1
ATOM 2988 C C . GLN A 1 412 ? 3.799 12.114 14.508 1.00 15.60 389 GLN A C 1
ATOM 2989 O O . GLN A 1 412 ? 3.652 12.284 13.293 1.00 14.84 389 GLN A O 1
ATOM 3000 N N . LEU A 1 413 ? 4.634 11.213 15.020 1.00 15.60 390 LEU A N 1
ATOM 3001 C CA . LEU A 1 413 ? 5.573 10.478 14.176 1.00 15.54 390 LEU A CA 1
ATOM 3002 C C . LEU A 1 413 ? 4.912 9.481 13.229 1.00 15.09 390 LEU A C 1
ATOM 3003 O O . LEU A 1 413 ? 5.457 9.199 12.157 1.00 14.86 390 LEU A O 1
ATOM 3008 N N . HIS A 1 414 ? 3.745 8.957 13.605 1.00 15.60 391 HIS A N 1
ATOM 3009 C CA . HIS A 1 414 ? 2.994 8.040 12.741 1.00 16.47 391 HIS A CA 1
ATOM 3010 C C . HIS A 1 414 ? 3.859 6.852 12.307 1.00 17.13 391 HIS A C 1
ATOM 3011 O O . HIS A 1 414 ? 3.779 6.389 11.165 1.00 17.85 391 HIS A O 1
ATOM 3018 N N . GLY A 1 415 ? 4.699 6.371 13.219 1.00 17.22 392 GLY A N 1
ATOM 3019 C CA . GLY A 1 415 ? 5.534 5.194 12.956 1.00 17.97 392 GLY A CA 1
ATOM 3020 C C . GLY A 1 415 ? 6.875 5.451 12.295 1.00 17.52 392 GLY A C 1
ATOM 3021 O O . GLY A 1 415 ? 7.630 4.508 12.040 1.00 16.73 392 GLY A O 1
ATOM 3022 N N . ASN A 1 416 ? 7.194 6.717 12.022 1.00 15.81 393 ASN A N 1
ATOM 3023 C CA . ASN A 1 416 ? 8.466 7.071 11.409 1.00 16.01 393 ASN A CA 1
ATOM 3024 C C . ASN A 1 416 ? 9.472 7.539 12.438 1.00 16.59 393 ASN A C 1
ATOM 3025 O O . ASN A 1 416 ? 9.139 7.717 13.610 1.00 18.84 393 ASN A O 1
ATOM 3030 N N . GLU A 1 417 ? 10.705 7.731 11.989 1.00 17.19 394 GLU A N 1
ATOM 3031 C CA . GLU A 1 417 ? 11.765 8.259 12.830 1.00 19.13 394 GLU A CA 1
ATOM 3032 C C . GLU A 1 417 ? 12.277 9.562 12.219 1.00 17.51 394 GLU A C 1
ATOM 3033 O O . GLU A 1 417 ? 12.359 9.698 10.997 1.00 15.55 394 GLU A O 1
ATOM 3039 N N . LEU A 1 418 ? 12.609 10.517 13.079 1.00 17.73 395 LEU A N 1
ATOM 3040 C CA . LEU A 1 418 ? 13.253 11.758 12.647 1.00 18.16 395 LEU A CA 1
ATOM 3041 C C . LEU A 1 418 ? 14.693 11.443 12.245 1.00 18.50 395 LEU A C 1
ATOM 3042 O O . LEU A 1 418 ? 15.438 10.871 13.033 1.00 21.29 395 LEU A O 1
ATOM 3047 N N . THR A 1 419 ? 15.073 11.785 11.021 1.00 17.75 396 THR A N 1
ATOM 3048 C CA . THR A 1 419 ? 16.434 11.519 10.535 1.00 18.71 396 THR A CA 1
ATOM 3049 C C . THR A 1 419 ? 17.311 12.760 10.537 1.00 18.88 396 THR A C 1
ATOM 3050 O O . THR A 1 419 ? 18.541 12.652 10.542 1.00 18.95 396 THR A O 1
ATOM 3054 N N . GLY A 1 420 ? 16.693 13.939 10.536 1.00 16.81 397 GLY A N 1
ATOM 3055 C CA . GLY A 1 420 ? 17.461 15.173 10.529 1.00 17.80 397 GLY A CA 1
ATOM 3056 C C . GLY A 1 420 ? 16.587 16.406 10.521 1.00 16.12 397 GLY A C 1
ATOM 3057 O O . GLY A 1 420 ? 15.368 16.320 10.394 1.00 15.52 397 GLY A O 1
ATOM 3058 N N . LEU A 1 421 ? 17.239 17.552 10.674 1.00 16.59 398 LEU A N 1
ATOM 3059 C CA . LEU A 1 421 ? 16.584 18.841 10.695 1.00 17.15 398 LEU A CA 1
ATOM 3060 C C . LEU A 1 421 ? 17.436 19.790 9.870 1.00 17.65 398 LEU A C 1
ATOM 3061 O O . LEU A 1 421 ? 18.670 19.726 9.924 1.00 16.40 398 LEU A O 1
ATOM 3066 N N . ARG A 1 422 ? 16.789 20.632 9.074 1.00 16.50 399 ARG A N 1
ATOM 3067 C CA . ARG A 1 422 ? 17.492 21.656 8.309 1.00 17.25 399 ARG A CA 1
ATOM 3068 C C . ARG A 1 422 ? 16.925 23.022 8.652 1.00 16.75 399 ARG A C 1
ATOM 3069 O O . ARG A 1 422 ? 15.726 23.159 8.921 1.00 17.16 399 ARG A O 1
ATOM 3077 N N . ALA A 1 423 ? 17.793 24.025 8.651 1.00 16.94 400 ALA A N 1
ATOM 3078 C CA . ALA A 1 423 ? 17.385 25.415 8.837 1.00 17.82 400 ALA A CA 1
ATOM 3079 C C . ALA A 1 423 ? 17.760 26.131 7.561 1.00 18.60 400 ALA A C 1
ATOM 3080 O O . ALA A 1 423 ? 18.945 26.250 7.246 1.00 17.62 400 ALA A O 1
ATOM 3082 N N . ASN A 1 424 ? 16.758 26.581 6.814 1.00 18.99 401 ASN A N 1
ATOM 3083 C CA . ASN A 1 424 ? 16.994 27.143 5.485 1.00 20.27 401 ASN A CA 1
ATOM 3084 C C . ASN A 1 424 ? 17.895 26.223 4.649 1.00 21.85 401 ASN A C 1
ATOM 3085 O O . ASN A 1 424 ? 18.864 26.673 4.030 1.00 22.74 401 ASN A O 1
ATOM 3090 N N . GLY A 1 425 ? 17.588 24.928 4.654 1.00 20.43 402 GLY A N 1
ATOM 3091 C CA . GLY A 1 425 ? 18.349 23.955 3.872 1.00 20.09 402 GLY A CA 1
ATOM 3092 C C . GLY A 1 425 ? 19.653 23.458 4.486 1.00 21.22 402 GLY A C 1
ATOM 3093 O O . GLY A 1 425 ? 20.188 22.442 4.037 1.00 20.64 402 GLY A O 1
ATOM 3094 N N . GLN A 1 426 ? 20.170 24.159 5.494 1.00 22.64 403 GLN A N 1
ATOM 3095 C CA . GLN A 1 426 ? 21.427 23.771 6.141 1.00 23.91 403 GLN A CA 1
ATOM 3096 C C . GLN A 1 426 ? 21.201 22.685 7.179 1.00 22.46 403 GLN A C 1
ATOM 3097 O O . GLN A 1 426 ? 20.393 22.851 8.100 1.00 19.46 403 GLN A O 1
ATOM 3103 N N . ARG A 1 427 ? 21.948 21.590 7.048 1.00 21.92 404 ARG A N 1
ATOM 3104 C CA . ARG A 1 427 ? 21.854 20.477 7.980 1.00 22.57 404 ARG A CA 1
ATOM 3105 C C . ARG A 1 427 ? 22.245 20.931 9.385 1.00 21.03 404 ARG A C 1
ATOM 3106 O O . ARG A 1 427 ? 23.301 21.541 9.581 1.00 20.89 404 ARG A O 1
ATOM 3114 N N . LEU A 1 428 ? 21.381 20.636 10.352 1.00 19.18 405 LEU A N 1
ATOM 3115 C CA . LEU A 1 428 ? 21.641 20.949 11.752 1.00 19.29 405 LEU A CA 1
ATOM 3116 C C . LEU A 1 428 ? 22.268 19.763 12.468 1.00 19.96 405 LEU A C 1
ATOM 3117 O O . LEU A 1 428 ? 22.084 18.614 12.074 1.00 20.72 405 LEU A O 1
ATOM 3122 N N . THR A 1 429 ? 22.999 20.057 13.538 1.00 20.98 406 THR A N 1
ATOM 3123 C CA . THR A 1 429 ? 23.685 19.043 14.314 1.00 23.38 406 THR A CA 1
ATOM 3124 C C . THR A 1 429 ? 22.801 18.565 15.455 1.00 23.25 406 THR A C 1
ATOM 3125 O O . THR A 1 429 ? 22.383 19.371 16.282 1.00 22.66 406 THR A O 1
ATOM 3129 N N . PRO A 1 430 ? 22.508 17.254 15.505 1.00 24.25 407 PRO A N 1
ATOM 3130 C CA . PRO A 1 430 ? 21.735 16.705 16.622 1.00 24.50 407 PRO A CA 1
ATOM 3131 C C . PRO A 1 430 ? 22.373 17.044 17.965 1.00 27.07 407 PRO A C 1
ATOM 3132 O O . PRO A 1 430 ? 23.602 17.061 18.070 1.00 26.20 407 PRO A O 1
ATOM 3136 N N . GLY A 1 431 ? 21.543 17.328 18.967 1.00 26.85 408 GLY A N 1
ATOM 3137 C CA . GLY A 1 431 ? 22.017 17.695 20.297 1.00 27.30 408 GLY A CA 1
ATOM 3138 C C . GLY A 1 431 ? 22.375 19.163 20.384 1.00 27.61 408 GLY A C 1
ATOM 3139 O O . GLY A 1 431 ? 21.771 19.908 21.154 1.00 29.95 408 GLY A O 1
ATOM 3140 N N . GLN A 1 432 ? 23.363 19.575 19.594 1.00 27.75 409 GLN A N 1
ATOM 3141 C CA . GLN A 1 432 ? 23.827 20.958 19.572 1.00 27.91 409 GLN A CA 1
ATOM 3142 C C . GLN A 1 432 ? 22.717 21.919 19.144 1.00 26.14 409 GLN A C 1
ATOM 3143 O O . GLN A 1 432 ? 22.464 22.909 19.819 1.00 24.85 409 GLN A O 1
ATOM 3149 N N . ASP A 1 433 ? 22.070 21.616 18.020 1.00 23.50 410 ASP A N 1
ATOM 3150 C CA . ASP A 1 433 ? 21.105 22.530 17.398 1.00 21.36 410 ASP A CA 1
ATOM 3151 C C . ASP A 1 433 ? 19.642 22.167 17.649 1.00 20.71 410 ASP A C 1
ATOM 3152 O O . ASP A 1 433 ? 18.767 23.019 17.504 1.00 19.90 410 ASP A O 1
ATOM 3157 N N . TYR A 1 434 ? 19.379 20.914 18.004 1.00 19.29 411 TYR A N 1
ATOM 3158 C CA . TYR A 1 434 ? 18.028 20.459 18.301 1.00 19.83 411 TYR A CA 1
ATOM 3159 C C . TYR A 1 434 ? 18.033 19.164 19.109 1.00 21.28 411 TYR A C 1
ATOM 3160 O O . TYR A 1 434 ? 19.038 18.445 19.161 1.00 22.28 411 TYR A O 1
ATOM 3169 N N . GLU A 1 435 ? 16.895 18.871 19.730 1.00 23.33 412 GLU A N 1
ATOM 3170 C CA . GLU A 1 435 ? 16.701 17.614 20.433 1.00 24.93 412 GLU A CA 1
ATOM 3171 C C . GLU A 1 435 ? 15.347 17.038 20.127 1.00 25.74 412 GLU A C 1
ATOM 3172 O O . GLU A 1 435 ? 14.373 17.772 19.972 1.00 24.58 412 GLU A O 1
ATOM 3178 N N . LEU A 1 436 ? 15.287 15.714 20.063 1.00 23.72 413 LEU A N 1
ATOM 3179 C CA . LEU A 1 436 ? 14.018 15.008 20.032 1.00 24.60 413 LEU A CA 1
ATOM 3180 C C . LEU A 1 436 ? 13.931 14.168 21.287 1.00 25.34 413 LEU A C 1
ATOM 3181 O O . LEU A 1 436 ? 14.750 13.274 21.501 1.00 26.15 413 LEU A O 1
ATOM 3186 N N . ASN A 1 437 ? 12.953 14.480 22.128 1.00 24.67 414 ASN A N 1
ATOM 3187 C CA . ASN A 1 437 ? 12.679 13.699 23.322 1.00 26.87 414 ASN A CA 1
ATOM 3188 C C . ASN A 1 437 ? 11.284 13.119 23.195 1.00 25.92 414 ASN A C 1
ATOM 3189 O O . ASN A 1 437 ? 10.294 13.829 23.351 1.00 25.76 414 ASN A O 1
ATOM 3194 N N . GLY A 1 438 ? 11.214 11.827 22.886 1.00 26.84 415 GLY A N 1
ATOM 3195 C CA . GLY A 1 438 ? 9.957 11.189 22.516 1.00 27.43 415 GLY A CA 1
ATOM 3196 C C . GLY A 1 438 ? 9.454 11.806 21.225 1.00 25.62 415 GLY A C 1
ATOM 3197 O O . GLY A 1 438 ? 10.122 11.738 20.197 1.00 25.23 415 GLY A O 1
ATOM 3198 N N . GLU A 1 439 ? 8.292 12.440 21.293 1.00 24.13 416 GLU A N 1
ATOM 3199 C CA . GLU A 1 439 ? 7.741 13.166 20.151 1.00 23.76 416 GLU A CA 1
ATOM 3200 C C . GLU A 1 439 ? 7.842 14.681 20.328 1.00 23.09 416 GLU A C 1
ATOM 3201 O O . GLU A 1 439 ? 7.297 15.433 19.515 1.00 22.50 416 GLU A O 1
ATOM 3207 N N . ARG A 1 440 ? 8.540 15.129 21.373 1.00 21.32 417 ARG A N 1
ATOM 3208 C CA . ARG A 1 440 ? 8.775 16.559 21.596 1.00 22.15 417 ARG A CA 1
ATOM 3209 C C . ARG A 1 440 ? 10.070 16.999 20.922 1.00 20.64 417 ARG A C 1
ATOM 3210 O O . ARG A 1 440 ? 11.168 16.637 21.363 1.00 20.16 417 ARG A O 1
ATOM 3218 N N . LEU A 1 441 ? 9.929 17.782 19.854 1.00 18.67 418 LEU A N 1
ATOM 3219 C CA . LEU A 1 441 ? 11.066 18.353 19.133 1.00 18.10 418 LEU A CA 1
ATOM 3220 C C . LEU A 1 441 ? 11.401 19.743 19.651 1.00 18.36 418 LEU A C 1
ATOM 3221 O O . LEU A 1 441 ? 10.557 20.640 19.620 1.00 18.35 418 LEU A O 1
ATOM 3226 N N . THR A 1 442 ? 12.637 19.926 20.100 1.00 18.16 419 THR A N 1
ATOM 3227 C CA . THR A 1 442 ? 13.116 21.240 20.503 1.00 17.81 419 THR A CA 1
ATOM 3228 C C . THR A 1 442 ? 14.087 21.778 19.462 1.00 18.08 419 THR A C 1
ATOM 3229 O O . THR A 1 442 ? 15.089 21.132 19.148 1.00 19.01 419 THR A O 1
ATOM 3233 N N . VAL A 1 443 ? 13.776 22.952 18.921 1.00 18.33 420 VAL A N 1
ATOM 3234 C CA . VAL A 1 443 ? 14.705 23.688 18.080 1.00 18.91 420 VAL A CA 1
ATOM 3235 C C . VAL A 1 443 ? 15.385 24.748 18.950 1.00 19.78 420 VAL A C 1
ATOM 3236 O O . VAL A 1 443 ? 14.722 25.607 19.533 1.00 19.72 420 VAL A O 1
ATOM 3240 N N . LYS A 1 444 ? 16.712 24.699 19.021 1.00 20.02 421 LYS A N 1
ATOM 3241 C CA . LYS A 1 444 ? 17.450 25.580 19.929 1.00 21.48 421 LYS A CA 1
ATOM 3242 C C . LYS A 1 444 ? 17.418 27.048 19.476 1.00 20.44 421 LYS A C 1
ATOM 3243 O O . LYS A 1 444 ? 17.422 27.355 18.278 1.00 18.97 421 LYS A O 1
ATOM 3249 N N . ALA A 1 445 ? 17.390 27.940 20.463 1.00 19.71 422 ALA A N 1
ATOM 3250 C CA . ALA A 1 445 ? 17.322 29.385 20.256 1.00 19.17 422 ALA A CA 1
ATOM 3251 C C . ALA A 1 445 ? 18.287 29.930 19.204 1.00 19.01 422 ALA A C 1
ATOM 3252 O O . ALA A 1 445 ? 17.897 30.759 18.378 1.00 18.69 422 ALA A O 1
ATOM 3254 N N . HIS A 1 446 ? 19.541 29.478 19.234 1.00 19.47 423 HIS A N 1
ATOM 3255 C CA . HIS A 1 446 ? 20.553 30.022 18.321 1.00 20.88 423 HIS A CA 1
ATOM 3256 C C . HIS A 1 446 ? 20.223 29.735 16.861 1.00 21.13 423 HIS A C 1
ATOM 3257 O O . HIS A 1 446 ? 20.585 30.512 15.983 1.00 22.71 423 HIS A O 1
ATOM 3264 N N . VAL A 1 447 ? 19.525 28.628 16.611 1.00 19.90 424 VAL A N 1
ATOM 3265 C CA . VAL A 1 447 ? 19.064 28.298 15.258 1.00 18.63 424 VAL A CA 1
ATOM 3266 C C . VAL A 1 447 ? 17.984 29.281 14.815 1.00 18.48 424 VAL A C 1
ATOM 3267 O O . VAL A 1 447 ? 18.020 29.796 13.701 1.00 19.51 424 VAL A O 1
ATOM 3271 N N . LEU A 1 448 ? 17.023 29.537 15.696 1.00 17.22 425 LEU A N 1
ATOM 3272 C CA . LEU A 1 448 ? 15.937 30.461 15.400 1.00 17.07 425 LEU A CA 1
ATOM 3273 C C . LEU A 1 448 ? 16.456 31.890 15.271 1.00 18.50 425 LEU A C 1
ATOM 3274 O O . LEU A 1 448 ? 16.018 32.633 14.399 1.00 17.87 425 LEU A O 1
ATOM 3279 N N . SER A 1 449 ? 17.400 32.256 16.133 1.00 19.54 426 SER A N 1
ATOM 3280 C CA . SER A 1 449 ? 18.051 33.562 16.050 1.00 21.57 426 SER A CA 1
ATOM 3281 C C . SER A 1 449 ? 18.798 33.735 14.723 1.00 21.82 426 SER A C 1
ATOM 3282 O O . SER A 1 449 ? 18.722 34.791 14.111 1.00 22.63 426 SER A O 1
ATOM 3285 N N . ALA A 1 450 ? 19.491 32.697 14.263 1.00 22.14 427 ALA A N 1
ATOM 3286 C CA . ALA A 1 450 ? 20.163 32.755 12.959 1.00 23.52 427 ALA A CA 1
ATOM 3287 C C . ALA A 1 450 ? 19.179 32.986 11.811 1.00 24.30 427 ALA A C 1
ATOM 3288 O O . ALA A 1 450 ? 19.467 33.736 10.876 1.00 24.25 427 ALA A O 1
ATOM 3290 N N . ILE A 1 451 ? 18.012 32.351 11.890 1.00 22.12 428 ILE A N 1
ATOM 3291 C CA . ILE A 1 451 ? 16.986 32.516 10.868 1.00 22.07 428 ILE A CA 1
ATOM 3292 C C . ILE A 1 451 ? 16.313 33.880 10.966 1.00 22.48 428 ILE A C 1
ATOM 3293 O O . ILE A 1 451 ? 16.060 34.519 9.947 1.00 22.54 428 ILE A O 1
ATOM 3298 N N . ALA A 1 452 ? 16.039 34.323 12.193 1.00 24.13 429 ALA A N 1
ATOM 3299 C CA . ALA A 1 452 ? 15.135 35.448 12.430 1.00 27.36 429 ALA A CA 1
ATOM 3300 C C . ALA A 1 452 ? 15.662 36.563 13.348 1.00 30.44 429 ALA A C 1
ATOM 3301 O O . ALA A 1 452 ? 14.859 37.298 13.915 1.00 32.29 429 ALA A O 1
ATOM 3303 N N . SER A 1 453 ? 16.980 36.715 13.501 1.00 37.57 430 SER A N 1
ATOM 3304 C CA . SER A 1 453 ? 17.512 37.794 14.366 1.00 40.23 430 SER A CA 1
ATOM 3305 C C . SER A 1 453 ? 17.218 39.190 13.803 1.00 42.23 430 SER A C 1
ATOM 3306 O O . SER A 1 453 ? 17.132 40.159 14.562 1.00 42.58 430 SER A O 1
ATOM 3309 N N . SER A 1 454 ? 17.064 39.285 12.480 1.00 41.75 431 SER A N 1
ATOM 3310 C CA . SER A 1 454 ? 16.733 40.552 11.816 1.00 42.41 431 SER A CA 1
ATOM 3311 C C . SER A 1 454 ? 15.430 41.179 12.326 1.00 41.58 431 SER A C 1
ATOM 3312 O O . SER A 1 454 ? 15.262 42.401 12.278 1.00 39.39 431 SER A O 1
ATOM 3315 N N . GLY A 1 455 ? 14.502 40.343 12.790 1.00 39.15 432 GLY A N 1
ATOM 3316 C CA . GLY A 1 455 ? 13.220 40.821 13.303 1.00 37.69 432 GLY A CA 1
ATOM 3317 C C . GLY A 1 455 ? 12.297 41.406 12.247 1.00 36.77 432 GLY A C 1
ATOM 3318 O O . GLY A 1 455 ? 11.329 42.095 12.585 1.00 38.50 432 GLY A O 1
ATOM 3319 N N . THR A 1 456 ? 12.592 41.147 10.972 1.00 31.60 433 THR A N 1
ATOM 3320 C CA . THR A 1 456 ? 11.701 41.514 9.879 1.00 29.75 433 THR A CA 1
ATOM 3321 C C . THR A 1 456 ? 10.399 40.757 10.100 1.00 24.70 433 THR A C 1
ATOM 3322 O O . THR A 1 456 ? 10.432 39.577 10.416 1.00 23.21 433 THR A O 1
ATOM 3326 N N . LEU A 1 457 ? 9.260 41.427 9.944 1.00 22.90 434 LEU A N 1
ATOM 3327 C CA . LEU A 1 457 ? 7.971 40.796 10.246 1.00 21.25 434 LEU A CA 1
ATOM 3328 C C . LEU A 1 457 ? 7.563 39.843 9.131 1.00 22.08 434 LEU A C 1
ATOM 3329 O O . LEU A 1 457 ? 7.851 40.090 7.961 1.00 23.09 434 LEU A O 1
ATOM 3334 N N . GLY A 1 458 ? 6.902 38.752 9.512 1.00 19.47 435 GLY A N 1
ATOM 3335 C CA . GLY A 1 458 ? 6.463 37.734 8.570 1.00 18.50 435 GLY A CA 1
ATOM 3336 C C . GLY A 1 458 ? 7.423 36.565 8.583 1.00 17.72 435 GLY A C 1
ATOM 3337 O O . GLY A 1 458 ? 8.197 36.386 9.534 1.00 15.29 435 GLY A O 1
ATOM 3338 N N . THR A 1 459 ? 7.392 35.778 7.517 1.00 18.64 436 THR A N 1
ATOM 3339 C CA . THR A 1 459 ? 8.175 34.549 7.460 1.00 18.95 436 THR A CA 1
ATOM 3340 C C . THR A 1 459 ? 9.639 34.849 7.164 1.00 18.89 436 THR A C 1
ATOM 3341 O O . THR A 1 459 ? 9.963 35.378 6.102 1.00 23.74 436 THR A O 1
ATOM 3345 N N . ASN A 1 460 ? 10.511 34.492 8.107 1.00 18.45 437 ASN A N 1
ATOM 3346 C CA . ASN A 1 460 ? 11.951 34.747 8.011 1.00 19.02 437 ASN A CA 1
ATOM 3347 C C . ASN A 1 460 ? 12.690 33.608 7.333 1.00 18.44 437 ASN A C 1
ATOM 3348 O O . ASN A 1 460 ? 13.702 33.819 6.677 1.00 18.07 437 ASN A O 1
ATOM 3353 N N . GLY A 1 461 ? 12.188 32.393 7.511 1.00 17.03 438 GLY A N 1
ATOM 3354 C CA . GLY A 1 461 ? 12.863 31.216 7.003 1.00 17.27 438 GLY A CA 1
ATOM 3355 C C . GLY A 1 461 ? 12.113 29.977 7.410 1.00 16.13 438 GLY A C 1
ATOM 3356 O O . GLY A 1 461 ? 10.951 30.056 7.818 1.00 14.56 438 GLY A O 1
ATOM 3357 N N . MET A 1 462 ? 12.781 28.832 7.325 1.00 16.36 439 MET A N 1
ATOM 3358 C CA A MET A 1 462 ? 12.133 27.544 7.540 0.50 16.64 439 MET A CA 1
ATOM 3359 C CA B MET A 1 462 ? 12.115 27.568 7.598 0.50 17.39 439 MET A CA 1
ATOM 3360 C C . MET A 1 462 ? 13.027 26.577 8.297 1.00 15.90 439 MET A C 1
ATOM 3361 O O . MET A 1 462 ? 14.233 26.549 8.072 1.00 16.09 439 MET A O 1
ATOM 3370 N N . VAL A 1 463 ? 12.421 25.794 9.190 1.00 14.32 440 VAL A N 1
ATOM 3371 C CA . VAL A 1 463 ? 13.075 24.649 9.804 1.00 13.89 440 VAL A CA 1
ATOM 3372 C C . VAL A 1 463 ? 12.351 23.433 9.229 1.00 14.14 440 VAL A C 1
ATOM 3373 O O . VAL A 1 463 ? 11.133 23.316 9.361 1.00 14.56 440 VAL A O 1
ATOM 3377 N N . THR A 1 464 ? 13.095 22.558 8.562 1.00 13.92 441 THR A N 1
ATOM 3378 C CA . THR A 1 464 ? 12.509 21.393 7.911 1.00 14.32 441 THR A CA 1
ATOM 3379 C C . THR A 1 464 ? 12.875 20.132 8.670 1.00 14.32 441 THR A C 1
ATOM 3380 O O . THR A 1 464 ? 14.056 19.860 8.892 1.00 14.06 441 THR A O 1
ATOM 3384 N N . ALA A 1 465 ? 11.853 19.387 9.081 1.00 14.12 442 ALA A N 1
ATOM 3385 C CA . ALA A 1 465 ? 12.041 18.087 9.716 1.00 13.46 442 ALA A CA 1
ATOM 3386 C C . ALA A 1 465 ? 12.001 16.999 8.671 1.00 13.61 442 ALA A C 1
ATOM 3387 O O . ALA A 1 465 ? 11.043 16.906 7.892 1.00 12.98 442 ALA A O 1
ATOM 3389 N N . GLU A 1 466 ? 13.046 16.171 8.683 1.00 13.92 443 GLU A N 1
ATOM 3390 C CA . GLU A 1 466 ? 13.216 15.070 7.737 1.00 13.70 443 GLU A CA 1
ATOM 3391 C C . GLU A 1 466 ? 13.000 13.756 8.470 1.00 13.44 443 GLU A C 1
ATOM 3392 O O . GLU A 1 466 ? 13.445 13.597 9.610 1.00 12.93 443 GLU A O 1
ATOM 3398 N N . PHE A 1 467 ? 12.303 12.830 7.815 1.00 13.26 444 PHE A N 1
ATOM 3399 C CA . PHE A 1 467 ? 11.960 11.545 8.407 1.00 13.38 444 PHE A CA 1
ATOM 3400 C C . PHE A 1 467 ? 12.409 10.402 7.502 1.00 13.46 444 PHE A C 1
ATOM 3401 O O . PHE A 1 467 ? 12.649 10.593 6.301 1.00 14.04 444 PHE A O 1
ATOM 3409 N N . ASN A 1 468 ? 12.537 9.210 8.080 1.00 14.51 445 ASN A N 1
ATOM 3410 C CA . ASN A 1 468 ? 13.015 8.051 7.317 1.00 14.20 445 ASN A CA 1
ATOM 3411 C C . ASN A 1 468 ? 12.017 7.610 6.244 1.00 14.18 445 ASN A C 1
ATOM 3412 O O . ASN A 1 468 ? 12.399 7.024 5.237 1.00 14.29 445 ASN A O 1
ATOM 3417 N N . ARG A 1 469 ? 10.738 7.881 6.482 1.00 13.20 446 ARG A N 1
ATOM 3418 C CA . ARG A 1 469 ? 9.689 7.650 5.500 1.00 13.32 446 ARG A CA 1
ATOM 3419 C C . ARG A 1 469 ? 8.778 8.867 5.427 1.00 12.67 446 ARG A C 1
ATOM 3420 O O . ARG A 1 469 ? 8.670 9.628 6.391 1.00 13.26 446 ARG A O 1
ATOM 3428 N N . GLY A 1 470 ? 8.133 9.044 4.279 1.00 12.61 447 GLY A N 1
ATOM 3429 C CA . GLY A 1 470 ? 7.108 10.073 4.140 1.00 12.65 447 GLY A CA 1
ATOM 3430 C C . GLY A 1 470 ? 7.657 11.460 3.888 1.00 12.30 447 GLY A C 1
ATOM 3431 O O . GLY A 1 470 ? 8.867 11.677 3.818 1.00 12.90 447 GLY A O 1
ATOM 3432 N N . ALA A 1 471 ? 6.744 12.414 3.768 1.00 12.59 448 ALA A N 1
ATOM 3433 C CA . ALA A 1 471 ? 7.095 13.780 3.415 1.00 12.23 448 ALA A CA 1
ATOM 3434 C C . ALA A 1 471 ? 7.833 14.511 4.536 1.00 12.94 448 ALA A C 1
ATOM 3435 O O . ALA A 1 471 ? 7.609 14.249 5.718 1.00 12.02 448 ALA A O 1
ATOM 3437 N N . ASP A 1 472 ? 8.709 15.436 4.156 1.00 12.55 449 ASP A N 1
ATOM 3438 C CA . ASP A 1 472 ? 9.300 16.362 5.118 1.00 12.91 449 ASP A CA 1
ATOM 3439 C C . ASP A 1 472 ? 8.186 17.237 5.691 1.00 13.02 449 ASP A C 1
ATOM 3440 O O . ASP A 1 472 ? 7.223 17.539 4.980 1.00 13.20 449 ASP A O 1
ATOM 3445 N N . TRP A 1 473 ? 8.327 17.655 6.949 1.00 11.46 450 TRP A N 1
ATOM 3446 C CA . TRP A 1 473 ? 7.426 18.639 7.555 1.00 11.75 450 TRP A CA 1
ATOM 3447 C C . TRP A 1 473 ? 8.148 19.982 7.663 1.00 12.54 450 TRP A C 1
ATOM 3448 O O . TRP A 1 473 ? 9.287 20.050 8.133 1.00 12.44 450 TRP A O 1
ATOM 3459 N N . HIS A 1 474 ? 7.482 21.049 7.238 1.00 13.12 451 HIS A N 1
ATOM 3460 C CA . HIS A 1 474 ? 8.113 22.365 7.153 1.00 14.29 451 HIS A CA 1
ATOM 3461 C C . HIS A 1 474 ? 7.544 23.329 8.176 1.00 14.78 451 HIS A C 1
ATOM 3462 O O . HIS A 1 474 ? 6.353 23.604 8.155 1.00 17.79 451 HIS A O 1
ATOM 3469 N N . PHE A 1 475 ? 8.394 23.820 9.075 1.00 13.22 452 PHE A N 1
ATOM 3470 C CA . PHE A 1 475 ? 8.012 24.852 10.030 1.00 13.17 452 PHE A CA 1
ATOM 3471 C C . PHE A 1 475 ? 8.414 26.220 9.506 1.00 13.91 452 PHE A C 1
ATOM 3472 O O . PHE A 1 475 ? 9.609 26.512 9.371 1.00 14.23 452 PHE A O 1
ATOM 3480 N N . ARG A 1 476 ? 7.422 27.060 9.237 1.00 13.92 453 ARG A N 1
ATOM 3481 C CA A ARG A 1 476 ? 7.683 28.432 8.825 0.50 14.60 453 ARG A CA 1
ATOM 3482 C CA B ARG A 1 476 ? 7.664 28.436 8.816 0.50 15.33 453 ARG A CA 1
ATOM 3483 C C . ARG A 1 476 ? 8.033 29.225 10.074 1.00 15.13 453 ARG A C 1
ATOM 3484 O O . ARG A 1 476 ? 7.275 29.219 11.053 1.00 13.93 453 ARG A O 1
ATOM 3499 N N . VAL A 1 477 ? 9.193 29.883 10.062 1.00 14.33 454 VAL A N 1
ATOM 3500 C CA . VAL A 1 477 ? 9.640 30.663 11.206 1.00 14.71 454 VAL A CA 1
ATOM 3501 C C . VAL A 1 477 ? 9.226 32.112 10.967 1.00 15.12 454 VAL A C 1
ATOM 3502 O O . VAL A 1 477 ? 9.708 32.750 10.031 1.00 14.73 454 VAL A O 1
ATOM 3506 N N . ASN A 1 478 ? 8.314 32.600 11.807 1.00 14.63 455 ASN A N 1
ATOM 3507 C CA . ASN A 1 478 ? 7.636 33.878 11.606 1.00 15.78 455 ASN A CA 1
ATOM 3508 C C . ASN A 1 478 ? 7.886 34.839 12.748 1.00 15.47 455 ASN A C 1
ATOM 3509 O O . ASN A 1 478 ? 7.709 34.478 13.909 1.00 15.84 455 ASN A O 1
ATOM 3514 N N . THR A 1 479 ? 8.286 36.064 12.423 1.00 15.06 456 THR A N 1
ATOM 3515 C CA . THR A 1 479 ? 8.381 37.111 13.426 1.00 15.46 456 THR A CA 1
ATOM 3516 C C . THR A 1 479 ? 7.114 37.949 13.374 1.00 14.95 456 THR A C 1
ATOM 3517 O O . THR A 1 479 ? 6.658 38.317 12.293 1.00 15.12 456 THR A O 1
ATOM 3521 N N . TYR A 1 480 ? 6.548 38.239 14.544 1.00 14.73 457 TYR A N 1
ATOM 3522 C CA . TYR A 1 480 ? 5.310 39.007 14.626 1.00 16.35 457 TYR A CA 1
ATOM 3523 C C . TYR A 1 480 ? 5.351 40.060 15.734 1.00 18.15 457 TYR A C 1
ATOM 3524 O O . TYR A 1 480 ? 6.150 39.976 16.675 1.00 16.78 457 TYR A O 1
ATOM 3533 N N . ARG A 1 481 ? 4.484 41.065 15.584 1.00 20.32 458 ARG A N 1
ATOM 3534 C CA . ARG A 1 481 ? 4.116 41.978 16.666 1.00 23.59 458 ARG A CA 1
ATOM 3535 C C . ARG A 1 481 ? 2.602 41.952 16.787 1.00 23.51 458 ARG A C 1
ATOM 3536 O O . ARG A 1 481 ? 1.908 41.453 15.903 1.00 23.16 458 ARG A O 1
ATOM 3544 N N . THR A 1 482 ? 2.085 42.527 17.863 1.00 25.01 459 THR A N 1
ATOM 3545 C CA . THR A 1 482 ? 0.642 42.620 18.027 1.00 26.48 459 THR A CA 1
ATOM 3546 C C . THR A 1 482 ? 0.049 43.282 16.778 1.00 23.41 459 THR A C 1
ATOM 3547 O O . THR A 1 482 ? 0.519 44.347 16.360 1.00 22.08 459 THR A O 1
ATOM 3551 N N . PRO A 1 483 ? -0.955 42.636 16.161 1.00 23.40 460 PRO A N 1
ATOM 3552 C CA . PRO A 1 483 ? -1.608 43.260 15.015 1.00 22.01 460 PRO A CA 1
ATOM 3553 C C . PRO A 1 483 ? -2.476 44.415 15.478 1.00 21.56 460 PRO A C 1
ATOM 3554 O O . PRO A 1 483 ? -2.960 44.406 16.609 1.00 20.67 460 PRO A O 1
ATOM 3558 N N . VAL A 1 484 ? -2.649 45.404 14.609 1.00 21.24 461 VAL A N 1
ATOM 3559 C CA . VAL A 1 484 ? -3.358 46.620 14.957 1.00 21.81 461 VAL A CA 1
ATOM 3560 C C . VAL A 1 484 ? -4.431 46.856 13.913 1.00 20.50 461 VAL A C 1
ATOM 3561 O O . VAL A 1 484 ? -4.146 46.843 12.718 1.00 21.62 461 VAL A O 1
ATOM 3565 N N . LEU A 1 485 ? -5.661 47.047 14.379 1.00 21.92 462 LEU A N 1
ATOM 3566 C CA . LEU A 1 485 ? -6.770 47.455 13.526 1.00 22.01 462 LEU A CA 1
ATOM 3567 C C . LEU A 1 485 ? -7.084 48.912 13.812 1.00 22.49 462 LEU A C 1
ATOM 3568 O O . LEU A 1 485 ? -6.846 49.406 14.922 1.00 22.22 462 LEU A O 1
ATOM 3573 N N . GLN A 1 486 ? -7.622 49.601 12.814 1.00 21.54 463 GLN A N 1
ATOM 3574 C CA . GLN A 1 486 ? -7.900 51.021 12.961 1.00 21.53 463 GLN A CA 1
ATOM 3575 C C . GLN A 1 486 ? -9.381 51.325 12.831 1.00 21.05 463 GLN A C 1
ATOM 3576 O O . GLN A 1 486 ? -10.108 50.660 12.089 1.00 19.34 463 GLN A O 1
ATOM 3582 N N . SER A 1 487 ? -9.804 52.339 13.579 1.00 20.58 464 SER A N 1
ATOM 3583 C CA . SER A 1 487 ? -11.150 52.884 13.477 1.00 20.15 464 SER A CA 1
ATOM 3584 C C . SER A 1 487 ? -11.396 53.374 12.064 1.00 21.34 464 SER A C 1
ATOM 3585 O O . SER A 1 487 ? -10.469 53.779 11.365 1.00 22.24 464 SER A O 1
ATOM 3588 N N . THR A 1 488 ? -12.647 53.317 11.630 1.00 21.38 465 THR A N 1
ATOM 3589 C CA . THR A 1 488 ? -12.987 53.697 10.269 1.00 22.07 465 THR A CA 1
ATOM 3590 C C . THR A 1 488 ? -14.494 53.869 10.136 1.00 22.42 465 THR A C 1
ATOM 3591 O O . THR A 1 488 ? -15.245 53.614 11.075 1.00 20.60 465 THR A O 1
ATOM 3595 N N . GLN A 1 489 ? -14.922 54.317 8.964 1.00 25.42 466 GLN A N 1
ATOM 3596 C CA . GLN A 1 489 ? -16.337 54.430 8.657 1.00 27.04 466 GLN A CA 1
ATOM 3597 C C . GLN A 1 489 ? -16.522 54.038 7.199 1.00 26.63 466 GLN A C 1
ATOM 3598 O O . GLN A 1 489 ? -15.701 54.395 6.348 1.00 28.52 466 GLN A O 1
ATOM 3604 N N . GLY A 1 490 ? -17.577 53.281 6.913 1.00 23.56 467 GLY A N 1
ATOM 3605 C CA . GLY A 1 490 ? -17.793 52.765 5.569 1.00 24.13 467 GLY A CA 1
ATOM 3606 C C . GLY A 1 490 ? -19.199 52.265 5.300 1.00 24.20 467 GLY A C 1
ATOM 3607 O O . GLY A 1 490 ? -20.112 52.480 6.096 1.00 25.93 467 GLY A O 1
ATOM 3608 N N . HIS A 1 491 ? -19.353 51.597 4.161 1.00 25.72 468 HIS A N 1
ATOM 3609 C CA . HIS A 1 491 ? -20.637 51.119 3.661 1.00 25.25 468 HIS A CA 1
ATOM 3610 C C . HIS A 1 491 ? -20.621 49.588 3.646 1.00 22.48 468 HIS A C 1
ATOM 3611 O O . HIS A 1 491 ? -19.570 48.981 3.454 1.00 21.25 468 HIS A O 1
ATOM 3618 N N . VAL A 1 492 ? -21.780 48.965 3.841 1.00 20.61 469 VAL A N 1
ATOM 3619 C CA . VAL A 1 492 ? -21.860 47.496 3.929 1.00 20.78 469 VAL A CA 1
ATOM 3620 C C . VAL A 1 492 ? -21.385 46.747 2.681 1.00 21.77 469 VAL A C 1
ATOM 3621 O O . VAL A 1 492 ? -21.004 45.579 2.765 1.00 22.27 469 VAL A O 1
ATOM 3625 N N . SER A 1 493 ? -21.440 47.400 1.525 1.00 21.46 470 SER A N 1
ATOM 3626 C CA . SER A 1 493 ? -21.047 46.773 0.265 1.00 21.97 470 SER A CA 1
ATOM 3627 C C . SER A 1 493 ? -19.538 46.690 0.071 1.00 21.57 470 SER A C 1
ATOM 3628 O O . SER A 1 493 ? -19.070 45.920 -0.757 1.00 21.66 470 SER A O 1
ATOM 3631 N N . ASN A 1 494 ? -18.776 47.482 0.824 1.00 21.93 471 ASN A N 1
ATOM 3632 C CA . ASN A 1 494 ? -17.341 47.575 0.618 1.00 23.50 471 ASN A CA 1
ATOM 3633 C C . ASN A 1 494 ? -16.629 48.018 1.891 1.00 21.77 471 ASN A C 1
ATOM 3634 O O . ASN A 1 494 ? -15.882 48.995 1.891 1.00 23.24 471 ASN A O 1
ATOM 3639 N N . PHE A 1 495 ? -16.864 47.290 2.979 1.00 20.65 472 PHE A N 1
ATOM 3640 C CA . PHE A 1 495 ? -16.325 47.670 4.278 1.00 19.86 472 PHE A CA 1
ATOM 3641 C C . PHE A 1 495 ? -14.981 46.999 4.550 1.00 19.19 472 PHE A C 1
ATOM 3642 O O . PHE A 1 495 ? -14.902 45.773 4.630 1.00 18.50 472 PHE A O 1
ATOM 3650 N N . SER A 1 496 ? -13.944 47.818 4.709 1.00 20.36 473 SER A N 1
ATOM 3651 C CA . SER A 1 496 ? -12.593 47.344 5.010 1.00 22.80 473 SER A CA 1
ATOM 3652 C C . SER A 1 496 ? -12.070 48.027 6.264 1.00 21.98 473 SER A C 1
ATOM 3653 O O . SER A 1 496 ? -12.098 49.257 6.361 1.00 23.80 473 SER A O 1
ATOM 3656 N N . ILE A 1 497 ? -11.593 47.235 7.216 1.00 20.09 474 ILE A N 1
ATOM 3657 C CA . ILE A 1 497 ? -10.902 47.761 8.389 1.00 20.45 474 ILE A CA 1
ATOM 3658 C C . ILE A 1 497 ? -9.415 47.906 8.046 1.00 20.19 474 ILE A C 1
ATOM 3659 O O . ILE A 1 497 ? -8.775 46.927 7.653 1.00 19.14 474 ILE A O 1
ATOM 3664 N N . PRO A 1 498 ? -8.855 49.130 8.150 1.00 20.99 475 PRO A N 1
ATOM 3665 C CA . PRO A 1 498 ? -7.409 49.226 7.951 1.00 20.32 475 PRO A CA 1
ATOM 3666 C C . PRO A 1 498 ? -6.698 48.375 8.999 1.00 20.66 475 PRO A C 1
ATOM 3667 O O . PRO A 1 498 ? -6.994 48.490 10.194 1.00 18.51 475 PRO A O 1
ATOM 3671 N N . ALA A 1 499 ? -5.784 47.524 8.546 1.00 21.21 476 ALA A N 1
ATOM 3672 C CA . ALA A 1 499 ? -5.195 46.510 9.409 1.00 22.43 476 ALA A CA 1
ATOM 3673 C C . ALA A 1 499 ? -3.703 46.349 9.176 1.00 23.33 476 ALA A C 1
ATOM 3674 O O . ALA A 1 499 ? -3.260 46.123 8.051 1.00 28.15 476 ALA A O 1
ATOM 3676 N N . SER A 1 500 ? -2.937 46.467 10.253 1.00 21.86 477 SER A N 1
ATOM 3677 C CA . SER A 1 500 ? -1.526 46.131 10.239 1.00 21.05 477 SER A CA 1
ATOM 3678 C C . SER A 1 500 ? -1.392 44.718 10.768 1.00 19.57 477 SER A C 1
ATOM 3679 O O . SER A 1 500 ? -1.425 44.503 11.979 1.00 19.23 477 SER A O 1
ATOM 3682 N N . PHE A 1 501 ? -1.251 43.755 9.864 1.00 20.08 478 PHE A N 1
ATOM 3683 C CA . PHE A 1 501 ? -1.180 42.353 10.259 1.00 19.22 478 PHE A CA 1
ATOM 3684 C C . PHE A 1 501 ? 0.105 42.056 11.027 1.00 18.54 478 PHE A C 1
ATOM 3685 O O . PHE A 1 501 ? 0.127 41.152 11.856 1.00 18.32 478 PHE A O 1
ATOM 3693 N N . ASN A 1 502 ? 1.154 42.839 10.761 1.00 18.58 479 ASN A N 1
ATOM 3694 C CA . ASN A 1 502 ? 2.390 42.795 11.542 1.00 20.18 479 ASN A CA 1
ATOM 3695 C C . ASN A 1 502 ? 2.953 41.375 11.698 1.00 19.47 479 ASN A C 1
ATOM 3696 O O . ASN A 1 502 ? 3.307 40.949 12.795 1.00 19.62 479 ASN A O 1
ATOM 3701 N N . GLY A 1 503 ? 3.029 40.651 10.582 1.00 19.46 480 GLY A N 1
ATOM 3702 C CA . GLY A 1 503 ? 3.593 39.304 10.560 1.00 19.57 480 GLY A CA 1
ATOM 3703 C C . GLY A 1 503 ? 2.648 38.191 10.979 1.00 19.85 480 GLY A C 1
ATOM 3704 O O . GLY A 1 503 ? 3.053 37.025 11.031 1.00 20.15 480 GLY A O 1
ATOM 3705 N N . ASN A 1 504 ? 1.391 38.536 11.270 1.00 21.34 481 ASN A N 1
ATOM 3706 C CA . ASN A 1 504 ? 0.399 37.559 11.720 1.00 21.13 481 ASN A CA 1
ATOM 3707 C C . ASN A 1 504 ? -0.465 37.020 10.595 1.00 21.85 481 ASN A C 1
ATOM 3708 O O . ASN A 1 504 ? -0.676 37.685 9.579 1.00 24.14 481 ASN A O 1
ATOM 3713 N N . SER A 1 505 ? -0.958 35.801 10.804 1.00 19.91 482 SER A N 1
ATOM 3714 C CA A SER A 1 505 ? -1.924 35.172 9.918 0.50 19.60 482 SER A CA 1
ATOM 3715 C CA B SER A 1 505 ? -1.935 35.198 9.912 0.50 19.48 482 SER A CA 1
ATOM 3716 C C . SER A 1 505 ? -3.243 35.029 10.672 1.00 18.78 482 SER A C 1
ATOM 3717 O O . SER A 1 505 ? -3.257 34.558 11.811 1.00 18.18 482 SER A O 1
ATOM 3722 N N . LEU A 1 506 ? -4.340 35.442 10.044 1.00 17.20 483 LEU A N 1
ATOM 3723 C CA . LEU A 1 506 ? -5.645 35.380 10.694 1.00 16.93 483 LEU A CA 1
ATOM 3724 C C . LEU A 1 506 ? -6.191 33.964 10.646 1.00 15.97 483 LEU A C 1
ATOM 3725 O O . LEU A 1 506 ? -6.202 33.345 9.591 1.00 17.50 483 LEU A O 1
ATOM 3730 N N . ALA A 1 507 ? -6.676 33.470 11.786 1.00 15.92 484 ALA A N 1
ATOM 3731 C CA . ALA A 1 507 ? -7.281 32.141 11.868 1.00 15.76 484 ALA A CA 1
ATOM 3732 C C . ALA A 1 507 ? -8.804 32.191 11.711 1.00 15.57 484 ALA A C 1
ATOM 3733 O O . ALA A 1 507 ? -9.379 31.474 10.889 1.00 17.21 484 ALA A O 1
ATOM 3735 N N . THR A 1 508 ? -9.449 33.036 12.500 1.00 16.19 485 THR A N 1
ATOM 3736 C CA . THR A 1 508 ? -10.906 33.167 12.430 1.00 15.86 485 THR A CA 1
ATOM 3737 C C . THR A 1 508 ? -11.368 34.455 13.130 1.00 14.97 485 THR A C 1
ATOM 3738 O O . THR A 1 508 ? -10.560 35.202 13.702 1.00 14.16 485 THR A O 1
ATOM 3742 N N . MET A 1 509 ? -12.661 34.729 13.025 1.00 12.88 486 MET A N 1
ATOM 3743 C CA . MET A 1 509 ? -13.245 35.949 13.558 1.00 13.02 486 MET A CA 1
ATOM 3744 C C . MET A 1 509 ? -14.581 35.609 14.197 1.00 12.80 486 MET A C 1
ATOM 3745 O O . MET A 1 509 ? -15.411 34.949 13.576 1.00 13.21 486 MET A O 1
ATOM 3750 N N . GLU A 1 510 ? -14.769 36.064 15.432 1.00 12.76 487 GLU A N 1
ATOM 3751 C CA . GLU A 1 510 ? -16.060 35.983 16.099 1.00 12.79 487 GLU A CA 1
ATOM 3752 C C . GLU A 1 510 ? -16.826 37.284 15.941 1.00 11.92 487 GLU A C 1
ATOM 3753 O O . GLU A 1 510 ? -16.227 38.355 15.844 1.00 12.60 487 GLU A O 1
ATOM 3759 N N . ALA A 1 511 ? -18.148 37.181 15.934 1.00 11.47 488 ALA A N 1
ATOM 3760 C CA . ALA A 1 511 ? -19.032 38.347 15.910 1.00 11.91 488 ALA A CA 1
ATOM 3761 C C . ALA A 1 511 ? -20.211 38.090 16.841 1.00 12.47 488 ALA A C 1
ATOM 3762 O O . ALA A 1 511 ? -20.958 37.123 16.654 1.00 12.74 488 ALA A O 1
ATOM 3764 N N . VAL A 1 512 ? -20.351 38.939 17.859 1.00 13.31 489 VAL A N 1
ATOM 3765 C CA . VAL A 1 512 ? -21.461 38.846 18.811 1.00 13.44 489 VAL A CA 1
ATOM 3766 C C . VAL A 1 512 ? -22.056 40.231 19.013 1.00 13.78 489 VAL A C 1
ATOM 3767 O O . VAL A 1 512 ? -21.344 41.231 18.932 1.00 15.78 489 VAL A O 1
ATOM 3771 N N . TYR A 1 513 ? -23.360 40.298 19.267 1.00 13.45 490 TYR A N 1
ATOM 3772 C CA . TYR A 1 513 ? -23.982 41.557 19.642 1.00 14.13 490 TYR A CA 1
ATOM 3773 C C . TYR A 1 513 ? -23.536 41.864 21.057 1.00 15.72 490 TYR A C 1
ATOM 3774 O O . TYR A 1 513 ? -23.505 40.959 21.887 1.00 15.81 490 TYR A O 1
ATOM 3783 N N . VAL A 1 514 ? -23.180 43.116 21.336 1.00 17.01 491 VAL A N 1
ATOM 3784 C CA . VAL A 1 514 ? -22.719 43.476 22.684 1.00 19.07 491 VAL A CA 1
ATOM 3785 C C . VAL A 1 514 ? -23.814 43.211 23.729 1.00 20.34 491 VAL A C 1
ATOM 3786 O O . VAL A 1 514 ? -23.500 42.896 24.873 1.00 23.55 491 VAL A O 1
ATOM 3790 N N . ASP A 1 515 ? -25.076 43.326 23.312 1.00 20.77 492 ASP A N 1
ATOM 3791 C CA . ASP A 1 515 ? -26.247 43.055 24.162 1.00 24.93 492 ASP A CA 1
ATOM 3792 C C . ASP A 1 515 ? -26.550 41.568 24.361 1.00 22.64 492 ASP A C 1
ATOM 3793 O O . ASP A 1 515 ? -27.405 41.216 25.175 1.00 21.83 492 ASP A O 1
ATOM 3798 N N . GLY A 1 516 ? -25.898 40.697 23.596 1.00 20.00 493 GLY A N 1
ATOM 3799 C CA . GLY A 1 516 ? -26.120 39.258 23.717 1.00 20.39 493 GLY A CA 1
ATOM 3800 C C . GLY A 1 516 ? -26.517 38.614 22.403 1.00 19.81 493 GLY A C 1
ATOM 3801 O O . GLY A 1 516 ? -27.235 39.201 21.597 1.00 19.90 493 GLY A O 1
ATOM 3802 N N . GLY A 1 517 ? -26.064 37.385 22.202 1.00 17.71 494 GLY A N 1
ATOM 3803 C CA . GLY A 1 517 ? -26.381 36.645 20.990 1.00 17.60 494 GLY A CA 1
ATOM 3804 C C . GLY A 1 517 ? -25.302 36.775 19.935 1.00 15.78 494 GLY A C 1
ATOM 3805 O O . GLY A 1 517 ? -24.607 37.793 19.841 1.00 16.26 494 GLY A O 1
ATOM 3806 N N . ASN A 1 518 ? -25.159 35.730 19.133 1.00 15.61 495 ASN A N 1
ATOM 3807 C CA . ASN A 1 518 ? -24.222 35.756 18.018 1.00 15.51 495 ASN A CA 1
ATOM 3808 C C . ASN A 1 518 ? -24.761 36.585 16.863 1.00 15.10 495 ASN A C 1
ATOM 3809 O O . ASN A 1 518 ? -25.972 36.609 16.628 1.00 16.66 495 ASN A O 1
ATOM 3814 N N . ALA A 1 519 ? -23.857 37.243 16.142 1.00 14.55 496 ALA A N 1
ATOM 3815 C CA . ALA A 1 519 ? -24.212 38.123 15.037 1.00 13.63 496 ALA A CA 1
ATOM 3816 C C . ALA A 1 519 ? -23.769 37.531 13.707 1.00 14.08 496 ALA A C 1
ATOM 3817 O O . ALA A 1 519 ? -22.818 36.743 13.643 1.00 13.44 496 ALA A O 1
ATOM 3819 N N . GLY A 1 520 ? -24.469 37.905 12.645 1.00 13.78 497 GLY A N 1
ATOM 3820 C CA . GLY A 1 520 ? -24.059 37.516 11.298 1.00 13.51 497 GLY A CA 1
ATOM 3821 C C . GLY A 1 520 ? -24.595 36.167 10.874 1.00 13.07 497 GLY A C 1
ATOM 3822 O O . GLY A 1 520 ? -25.440 35.576 11.550 1.00 14.59 497 GLY A O 1
ATOM 3823 N N . PRO A 1 521 ? -24.128 35.677 9.714 1.00 13.19 498 PRO A N 1
ATOM 3824 C CA . PRO A 1 521 ? -24.582 34.402 9.180 1.00 13.24 498 PRO A CA 1
ATOM 3825 C C . PRO A 1 521 ? -24.270 33.244 10.120 1.00 14.22 498 PRO A C 1
ATOM 3826 O O . PRO A 1 521 ? -23.294 33.316 10.884 1.00 13.51 498 PRO A O 1
ATOM 3830 N N . GLN A 1 522 ? -25.097 32.201 10.055 1.00 15.09 499 GLN A N 1
ATOM 3831 C CA . GLN A 1 522 ? -24.915 30.983 10.846 1.00 15.68 499 GLN A CA 1
ATOM 3832 C C . GLN A 1 522 ? -24.732 31.339 12.320 1.00 15.54 499 GLN A C 1
ATOM 3833 O O . GLN A 1 522 ? -23.686 31.082 12.921 1.00 14.93 499 GLN A O 1
ATOM 3839 N N . ASP A 1 523 ? -25.772 31.937 12.892 1.00 14.83 500 ASP A N 1
ATOM 3840 C CA . ASP A 1 523 ? -25.675 32.550 14.216 1.00 14.89 500 ASP A CA 1
ATOM 3841 C C . ASP A 1 523 ? -25.835 31.571 15.383 1.00 14.61 500 ASP A C 1
ATOM 3842 O O . ASP A 1 523 ? -25.939 31.976 16.542 1.00 14.70 500 ASP A O 1
ATOM 3847 N N . TRP A 1 524 ? -25.833 30.278 15.066 1.00 14.32 501 TRP A N 1
ATOM 3848 C CA . TRP A 1 524 ? -25.677 29.223 16.068 1.00 14.75 501 TRP A CA 1
ATOM 3849 C C . TRP A 1 524 ? -24.244 29.194 16.646 1.00 14.30 501 TRP A C 1
ATOM 3850 O O . TRP A 1 524 ? -23.992 28.559 17.669 1.00 15.22 501 TRP A O 1
ATOM 3861 N N . THR A 1 525 ? -23.322 29.905 16.004 1.00 13.06 502 THR A N 1
ATOM 3862 C CA . THR A 1 525 ? -21.962 30.054 16.507 1.00 12.75 502 THR A CA 1
ATOM 3863 C C . THR A 1 525 ? -21.499 31.503 16.406 1.00 12.41 502 THR A C 1
ATOM 3864 O O . THR A 1 525 ? -21.907 32.239 15.504 1.00 12.97 502 THR A O 1
ATOM 3868 N N . SER A 1 526 ? -20.633 31.907 17.333 1.00 12.05 503 SER A N 1
ATOM 3869 C CA . SER A 1 526 ? -19.984 33.207 17.264 1.00 11.58 503 SER A CA 1
ATOM 3870 C C . SER A 1 526 ? -18.891 33.269 16.197 1.00 11.22 503 SER A C 1
ATOM 3871 O O . SER A 1 526 ? -18.546 34.353 15.764 1.00 10.97 503 SER A O 1
ATOM 3874 N N . PHE A 1 527 ? -18.330 32.120 15.810 1.00 10.86 504 PHE A N 1
ATOM 3875 C CA . PHE A 1 527 ? -17.213 32.096 14.861 1.00 11.28 504 PHE A CA 1
ATOM 3876 C C . PHE A 1 527 ? -17.742 32.111 13.439 1.00 11.32 504 PHE A C 1
ATOM 3877 O O . PHE A 1 527 ? -18.387 31.154 13.005 1.00 11.26 504 PHE A O 1
ATOM 3885 N N . LYS A 1 528 ? -17.477 33.199 12.732 1.00 11.41 505 LYS A N 1
ATOM 3886 C CA . LYS A 1 528 ? -17.974 33.372 11.366 1.00 11.89 505 LYS A CA 1
ATOM 3887 C C . LYS A 1 528 ? -17.146 32.579 10.356 1.00 12.72 505 LYS A C 1
ATOM 3888 O O . LYS A 1 528 ? -16.038 32.109 10.651 1.00 12.31 505 LYS A O 1
ATOM 3894 N N . GLU A 1 529 ? -17.703 32.429 9.161 1.00 12.61 506 GLU A N 1
ATOM 3895 C CA . GLU A 1 529 ? -17.107 31.606 8.124 1.00 12.92 506 GLU A CA 1
ATOM 3896 C C . GLU A 1 529 ? -16.025 32.365 7.345 1.00 12.83 506 GLU A C 1
ATOM 3897 O O . GLU A 1 529 ? -16.287 33.413 6.755 1.00 12.74 506 GLU A O 1
ATOM 3903 N N . PHE A 1 530 ? -14.814 31.809 7.315 1.00 12.79 507 PHE A N 1
ATOM 3904 C CA . PHE A 1 530 ? -13.672 32.434 6.651 1.00 12.87 507 PHE A CA 1
ATOM 3905 C C . PHE A 1 530 ? -13.968 32.569 5.158 1.00 14.41 507 PHE A C 1
ATOM 3906 O O . PHE A 1 530 ? -14.411 31.614 4.523 1.00 14.98 507 PHE A O 1
ATOM 3914 N N . GLY A 1 531 ? -13.730 33.760 4.612 1.00 14.93 508 GLY A N 1
ATOM 3915 C CA . GLY A 1 531 ? -13.969 34.026 3.190 1.00 16.48 508 GLY A CA 1
ATOM 3916 C C . GLY A 1 531 ? -15.381 34.529 2.964 1.00 17.66 508 GLY A C 1
ATOM 3917 O O . GLY A 1 531 ? -15.579 35.614 2.400 1.00 21.10 508 GLY A O 1
ATOM 3918 N N . TYR A 1 532 ? -16.367 33.770 3.433 1.00 16.24 509 TYR A N 1
ATOM 3919 C CA . TYR A 1 532 ? -17.762 34.114 3.213 1.00 15.61 509 TYR A CA 1
ATOM 3920 C C . TYR A 1 532 ? -18.158 35.384 3.963 1.00 15.22 509 TYR A C 1
ATOM 3921 O O . TYR A 1 532 ? -18.764 36.284 3.379 1.00 15.18 509 TYR A O 1
ATOM 3930 N N . ALA A 1 533 ? -17.826 35.441 5.256 1.00 13.84 510 ALA A N 1
ATOM 3931 C CA . ALA A 1 533 ? -18.213 36.562 6.116 1.00 13.47 510 ALA A CA 1
ATOM 3932 C C . ALA A 1 533 ? -17.126 37.632 6.265 1.00 13.63 510 ALA A C 1
ATOM 3933 O O . ALA A 1 533 ? -17.423 38.802 6.534 1.00 13.51 510 ALA A O 1
ATOM 3935 N N . PHE A 1 534 ? -15.870 37.235 6.099 1.00 13.18 511 PHE A N 1
ATOM 3936 C CA . PHE A 1 534 ? -14.754 38.146 6.275 1.00 14.04 511 PHE A CA 1
ATOM 3937 C C . PHE A 1 534 ? -13.540 37.586 5.556 1.00 15.15 511 PHE A C 1
ATOM 3938 O O . PHE A 1 534 ? -13.493 36.395 5.250 1.00 16.03 511 PHE A O 1
ATOM 3946 N N . SER A 1 535 ? -12.549 38.431 5.306 1.00 15.50 512 SER A N 1
ATOM 3947 C CA A SER A 1 535 ? -11.315 37.987 4.662 0.60 17.04 512 SER A CA 1
ATOM 3948 C CA B SER A 1 535 ? -11.309 37.968 4.703 0.40 16.56 512 SER A CA 1
ATOM 3949 C C . SER A 1 535 ? -10.154 38.923 4.991 1.00 16.81 512 SER A C 1
ATOM 3950 O O . SER A 1 535 ? -10.314 40.134 4.950 1.00 17.45 512 SER A O 1
ATOM 3955 N N . PRO A 1 536 ? -8.978 38.364 5.306 1.00 16.84 513 PRO A N 1
ATOM 3956 C CA . PRO A 1 536 ? -7.822 39.230 5.469 1.00 17.20 513 PRO A CA 1
ATOM 3957 C C . PRO A 1 536 ? -7.223 39.533 4.104 1.00 19.77 513 PRO A C 1
ATOM 3958 O O . PRO A 1 536 ? -7.042 38.617 3.307 1.00 21.13 513 PRO A O 1
ATOM 3962 N N . SER A 1 537 ? -6.952 40.808 3.836 1.00 22.10 514 SER A N 1
ATOM 3963 C CA . SER A 1 537 ? -6.243 41.217 2.634 1.00 25.76 514 SER A CA 1
ATOM 3964 C C . SER A 1 537 ? -4.846 41.650 3.047 1.00 25.88 514 SER A C 1
ATOM 3965 O O . SER A 1 537 ? -4.613 42.813 3.387 1.00 25.85 514 SER A O 1
ATOM 3968 N N . TYR A 1 538 ? -3.922 40.697 3.022 1.00 25.28 515 TYR A N 1
ATOM 3969 C CA . TYR A 1 538 ? -2.585 40.907 3.560 1.00 26.99 515 TYR A CA 1
ATOM 3970 C C . TYR A 1 538 ? -1.802 41.955 2.777 1.00 30.59 515 TYR A C 1
ATOM 3971 O O . TYR A 1 538 ? -1.167 42.821 3.374 1.00 30.76 515 TYR A O 1
ATOM 3980 N N . ASP A 1 539 ? -1.869 41.885 1.451 1.00 35.56 516 ASP A N 1
ATOM 3981 C CA . ASP A 1 539 ? -1.152 42.833 0.591 1.00 39.27 516 ASP A CA 1
ATOM 3982 C C . ASP A 1 539 ? -1.743 44.241 0.674 1.00 39.56 516 ASP A C 1
ATOM 3983 O O . ASP A 1 539 ? -1.008 45.227 0.639 1.00 42.75 516 ASP A O 1
ATOM 3988 N N . ALA A 1 540 ? -3.066 44.328 0.794 1.00 37.18 517 ALA A N 1
ATOM 3989 C CA . ALA A 1 540 ? -3.749 45.613 0.945 1.00 36.34 517 ALA A CA 1
ATOM 3990 C C . ALA A 1 540 ? -3.696 46.153 2.379 1.00 33.88 517 ALA A C 1
ATOM 3991 O O . ALA A 1 540 ? -4.002 47.322 2.611 1.00 34.18 517 ALA A O 1
ATOM 3993 N N . ASN A 1 541 ? -3.323 45.310 3.339 1.00 30.32 518 ASN A N 1
ATOM 3994 C CA . ASN A 1 541 ? -3.313 45.701 4.749 1.00 29.32 518 ASN A CA 1
ATOM 3995 C C . ASN A 1 541 ? -4.727 46.093 5.202 1.00 25.40 518 ASN A C 1
ATOM 3996 O O . ASN A 1 541 ? -4.948 47.146 5.804 1.00 24.44 518 ASN A O 1
ATOM 4001 N N . GLU A 1 542 ? -5.689 45.232 4.881 1.00 23.35 519 GLU A N 1
ATOM 4002 C CA . GLU A 1 542 ? -7.092 45.485 5.190 1.00 22.70 519 GLU A CA 1
ATOM 4003 C C . GLU A 1 542 ? -7.756 44.216 5.688 1.00 20.30 519 GLU A C 1
ATOM 4004 O O . GLU A 1 542 ? -7.372 43.120 5.295 1.00 20.64 519 GLU A O 1
ATOM 4010 N N . MET A 1 543 ? -8.750 44.383 6.555 1.00 18.71 520 MET A N 1
ATOM 4011 C CA . MET A 1 543 ? -9.620 43.294 6.974 1.00 19.54 520 MET A CA 1
ATOM 4012 C C . MET A 1 543 ? -10.999 43.562 6.388 1.00 19.20 520 MET A C 1
ATOM 4013 O O . MET A 1 543 ? -11.651 44.544 6.754 1.00 19.66 520 MET A O 1
ATOM 4018 N N . LYS A 1 544 ? -11.434 42.687 5.485 1.00 1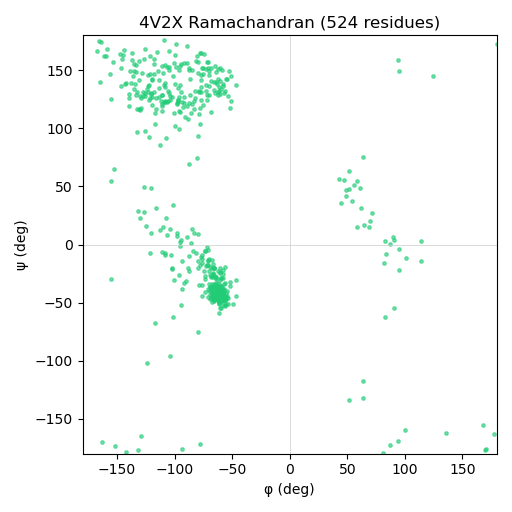8.29 521 LYS A N 1
ATOM 4019 C CA A LYS A 1 544 ? -12.704 42.849 4.784 0.50 18.40 521 LYS A CA 1
ATOM 4020 C CA B LYS A 1 544 ? -12.707 42.869 4.803 0.50 18.44 521 LYS A CA 1
ATOM 4021 C C . LYS A 1 544 ? -13.828 42.171 5.556 1.00 16.91 521 LYS A C 1
ATOM 4022 O O . LYS A 1 544 ? -13.683 41.028 5.978 1.00 15.97 521 LYS A O 1
ATOM 4033 N N . LEU A 1 545 ? -14.934 42.884 5.742 1.00 15.75 522 LEU A N 1
ATOM 4034 C CA . LEU A 1 545 ? -16.171 42.293 6.258 1.00 15.47 522 LEU A CA 1
ATOM 4035 C C . LEU A 1 545 ? -17.122 42.356 5.083 1.00 15.28 522 LEU A C 1
ATOM 4036 O O . LEU A 1 545 ? -17.355 43.438 4.546 1.00 16.49 522 LEU A O 1
ATOM 4041 N N . THR A 1 546 ? -17.668 41.215 4.682 1.00 14.59 523 THR A N 1
ATOM 4042 C CA . THR A 1 546 ? -18.393 41.137 3.409 1.00 15.37 523 THR A CA 1
ATOM 4043 C C . THR A 1 546 ? -19.819 41.652 3.493 1.00 15.40 523 THR A C 1
ATOM 4044 O O . THR A 1 546 ? -20.417 41.747 4.575 1.00 14.95 523 THR A O 1
ATOM 4048 N N . GLU A 1 547 ? -20.387 41.950 2.331 1.00 15.53 524 GLU A N 1
ATOM 4049 C CA . GLU A 1 547 ? -21.802 42.309 2.270 1.00 16.70 524 GLU A CA 1
ATOM 4050 C C . GLU A 1 547 ? -22.691 41.169 2.771 1.00 15.70 524 GLU A C 1
ATOM 4051 O O . GLU A 1 547 ? -23.715 41.406 3.413 1.00 15.94 524 GLU A O 1
ATOM 4057 N N . ALA A 1 548 ? -22.288 39.930 2.506 1.00 15.64 525 ALA A N 1
ATOM 4058 C CA . ALA A 1 548 ? -23.045 38.764 2.976 1.00 16.07 525 ALA A CA 1
ATOM 4059 C C . ALA A 1 548 ? -23.086 38.703 4.500 1.00 15.46 525 ALA A C 1
ATOM 4060 O O . ALA A 1 548 ? -24.086 38.292 5.083 1.00 15.57 525 ALA A O 1
ATOM 4062 N N . PHE A 1 549 ? -21.990 39.100 5.139 1.00 14.83 526 PHE A N 1
ATOM 4063 C CA . PHE A 1 549 ? -21.964 39.219 6.600 1.00 14.43 526 PHE A CA 1
ATOM 4064 C C . PHE A 1 549 ? -23.018 40.220 7.061 1.00 15.20 526 PHE A C 1
ATOM 4065 O O . PHE A 1 549 ? -23.862 39.899 7.892 1.00 14.84 526 PHE A O 1
ATOM 4073 N N . PHE A 1 550 ? -22.967 41.429 6.508 1.00 15.14 527 PHE A N 1
ATOM 4074 C CA . PHE A 1 550 ? -23.872 42.491 6.938 1.00 16.25 527 PHE A CA 1
ATOM 4075 C C . PHE A 1 550 ? -25.344 42.217 6.637 1.00 16.75 527 PHE A C 1
ATOM 4076 O O . PHE A 1 550 ? -26.216 42.708 7.354 1.00 16.92 527 PHE A O 1
ATOM 4084 N N . ARG A 1 551 ? -25.627 41.424 5.606 1.00 18.20 528 ARG A N 1
ATOM 4085 C CA . ARG A 1 551 ? -27.016 41.051 5.305 1.00 20.83 528 ARG A CA 1
ATOM 4086 C C . ARG A 1 551 ? -27.698 40.342 6.478 1.00 20.26 528 ARG A C 1
ATOM 4087 O O . ARG A 1 551 ? -28.921 40.377 6.599 1.00 20.05 528 ARG A O 1
ATOM 4095 N N . GLU A 1 552 ? -26.905 39.706 7.339 1.00 18.14 529 GLU A N 1
ATOM 4096 C CA . GLU A 1 552 ? -27.435 39.007 8.500 1.00 18.64 529 GLU A CA 1
ATOM 4097 C C . GLU A 1 552 ? -26.974 39.624 9.821 1.00 18.11 529 GLU A C 1
ATOM 4098 O O . GLU A 1 552 ? -26.838 38.931 10.832 1.00 18.52 529 GLU A O 1
ATOM 4104 N N . VAL A 1 553 ? -26.758 40.938 9.806 1.00 16.08 530 VAL A N 1
ATOM 4105 C CA . VAL A 1 553 ? -26.477 41.698 11.006 1.00 15.88 530 VAL A CA 1
ATOM 4106 C C . VAL A 1 553 ? -27.546 42.780 11.145 1.00 17.07 530 VAL A C 1
ATOM 4107 O O . VAL A 1 553 ? -27.775 43.561 10.221 1.00 16.78 530 VAL A O 1
ATOM 4111 N N . ARG A 1 554 ? -28.195 42.823 12.301 1.00 17.26 531 ARG A N 1
ATOM 4112 C CA . ARG A 1 554 ? -29.165 43.881 12.582 1.00 18.39 531 ARG A CA 1
ATOM 4113 C C . ARG A 1 554 ? -28.444 45.150 13.006 1.00 18.61 531 ARG A C 1
ATOM 4114 O O . ARG A 1 554 ? -27.303 45.100 13.470 1.00 18.05 531 ARG A O 1
ATOM 4122 N N . ASP A 1 555 ? -29.102 46.293 12.833 1.00 17.70 532 ASP A N 1
ATOM 4123 C CA . ASP A 1 555 ? -28.560 47.562 13.307 1.00 18.02 532 ASP A CA 1
ATOM 4124 C C . ASP A 1 555 ? -28.247 47.460 14.800 1.00 17.07 532 ASP A C 1
ATOM 4125 O O . ASP A 1 555 ? -28.983 46.818 15.558 1.00 17.56 532 ASP A O 1
ATOM 4130 N N . GLY A 1 556 ? -27.155 48.088 15.212 1.00 17.10 533 GLY A N 1
ATOM 4131 C CA . GLY A 1 556 ? -26.705 48.028 16.597 1.00 16.95 533 GLY A CA 1
ATOM 4132 C C . GLY A 1 556 ? -25.206 47.807 16.680 1.00 16.44 533 GLY A C 1
ATOM 4133 O O . GLY A 1 556 ? -24.480 48.013 15.706 1.00 15.01 533 GLY A O 1
ATOM 4134 N N . GLU A 1 557 ? -24.749 47.382 17.854 1.00 15.69 534 GLU A N 1
ATOM 4135 C CA . GLU A 1 557 ? -23.325 47.321 18.142 1.00 16.08 534 GLU A CA 1
ATOM 4136 C C . GLU A 1 557 ? -22.882 45.873 18.254 1.00 15.13 534 GLU A C 1
ATOM 4137 O O . GLU A 1 557 ? -23.481 45.084 18.981 1.00 15.71 534 GLU A O 1
ATOM 4143 N N . VAL A 1 558 ? -21.827 45.547 17.520 1.00 14.71 535 VAL A N 1
ATOM 4144 C CA . VAL A 1 558 ? -21.310 44.186 17.431 1.00 14.77 535 VAL A CA 1
ATOM 4145 C C . VAL A 1 558 ? -19.842 44.190 17.838 1.00 14.64 535 VAL A C 1
ATOM 4146 O O . VAL A 1 558 ? -19.060 45.041 17.392 1.00 15.08 535 VAL A O 1
ATOM 4150 N N . ARG A 1 559 ? -19.467 43.235 18.683 1.00 14.94 536 ARG A N 1
ATOM 4151 C CA . ARG A 1 559 ? -18.073 43.048 19.056 1.00 16.39 536 ARG A CA 1
ATOM 4152 C C . ARG A 1 559 ? -17.471 41.956 18.194 1.00 15.06 536 ARG A C 1
ATOM 4153 O O . ARG A 1 559 ? -17.994 40.839 18.132 1.00 14.16 536 ARG A O 1
ATOM 4161 N N . LEU A 1 560 ? -16.381 42.294 17.514 1.00 14.46 537 LEU A N 1
ATOM 4162 C CA . LEU A 1 560 ? -15.627 41.340 16.725 1.00 14.23 537 LEU A CA 1
ATOM 4163 C C . LEU A 1 560 ? -14.398 40.918 17.512 1.00 15.09 537 LEU A C 1
ATOM 4164 O O . LEU A 1 560 ? -13.813 41.724 18.235 1.00 14.46 537 LEU A O 1
ATOM 4169 N N . THR A 1 561 ? -14.010 39.657 17.371 1.00 13.70 538 THR A N 1
ATOM 4170 C CA . THR A 1 561 ? -12.777 39.172 17.972 1.00 15.22 538 THR A CA 1
ATOM 4171 C C . THR A 1 561 ? -11.997 38.428 16.898 1.00 14.85 538 THR A C 1
ATOM 4172 O O . THR A 1 561 ? -12.458 37.420 16.364 1.00 14.34 538 THR A O 1
ATOM 4176 N N . PHE A 1 562 ? -10.825 38.957 16.573 1.00 14.99 539 PHE A N 1
ATOM 4177 C CA . PHE A 1 562 ? -9.961 38.368 15.577 1.00 15.32 539 PHE A CA 1
ATOM 4178 C C . PHE A 1 562 ? -8.916 37.529 16.278 1.00 16.20 539 PHE A C 1
ATOM 4179 O O . PHE A 1 562 ? -8.209 38.021 17.153 1.00 16.13 539 PHE A O 1
ATOM 4187 N N . HIS A 1 563 ? -8.862 36.258 15.889 1.00 16.77 540 HIS A N 1
ATOM 4188 C CA . HIS A 1 563 ? -7.938 35.277 16.441 1.00 17.93 540 HIS A CA 1
ATOM 4189 C C . HIS A 1 563 ? -6.842 35.012 15.429 1.00 16.22 540 HIS A C 1
ATOM 4190 O O . HIS A 1 563 ? -7.124 34.629 14.300 1.00 15.79 540 HIS A O 1
ATOM 4197 N N . PHE A 1 564 ? -5.592 35.213 15.839 1.00 16.77 541 PHE A N 1
ATOM 4198 C CA . PHE A 1 564 ? -4.440 34.992 14.965 1.00 16.11 541 PHE A CA 1
ATOM 4199 C C . PHE A 1 564 ? -3.667 33.753 15.393 1.00 16.30 541 PHE A C 1
ATOM 4200 O O . PHE A 1 564 ? -3.703 33.355 16.555 1.00 16.37 541 PHE A O 1
ATOM 4208 N N . TRP A 1 565 ? -2.967 33.149 14.441 1.00 15.79 542 TRP A N 1
ATOM 4209 C CA . TRP A 1 565 ? -2.258 31.891 14.683 1.00 15.72 542 TRP A CA 1
ATOM 4210 C C . TRP A 1 565 ? -1.104 32.002 15.685 1.00 16.18 542 TRP A C 1
ATOM 4211 O O . TRP A 1 565 ? -0.666 30.995 16.243 1.00 16.65 542 TRP A O 1
ATOM 4222 N N . SER A 1 566 ? -0.613 33.218 15.889 1.00 16.34 543 SER A N 1
ATOM 4223 C CA . SER A 1 566 ? 0.400 33.499 16.900 1.00 17.42 543 SER A CA 1
ATOM 4224 C C . SER A 1 566 ? -0.143 33.415 18.319 1.00 18.69 543 SER A C 1
ATOM 4225 O O . SER A 1 566 ? 0.632 33.418 19.269 1.00 20.36 543 SER A O 1
ATOM 4228 N N . GLY A 1 567 ? -1.469 33.389 18.459 1.00 18.62 544 GLY A N 1
ATOM 4229 C CA . GLY A 1 567 ? -2.113 33.463 19.758 1.00 20.05 544 GLY A CA 1
ATOM 4230 C C . GLY A 1 567 ? -2.648 34.848 20.064 1.00 20.34 544 GLY A C 1
ATOM 4231 O O . GLY A 1 567 ? -3.387 35.016 21.036 1.00 21.94 544 GLY A O 1
ATOM 4232 N N . GLU A 1 568 ? -2.272 35.840 19.253 1.00 19.33 545 GLU A N 1
ATOM 4233 C CA . GLU A 1 568 ? -2.751 37.201 19.433 1.00 20.21 545 GLU A CA 1
ATOM 4234 C C . GLU A 1 568 ? -4.249 37.253 19.172 1.00 19.97 545 GLU A C 1
ATOM 4235 O O . GLU A 1 568 ? -4.757 36.594 18.263 1.00 19.31 545 GLU A O 1
ATOM 4241 N N . THR A 1 569 ? -4.939 38.025 20.003 1.00 20.76 546 THR A N 1
ATOM 4242 C CA . THR A 1 569 ? -6.376 38.230 19.902 1.00 22.36 546 THR A CA 1
ATOM 4243 C C . THR A 1 569 ? -6.593 39.731 19.887 1.00 20.28 546 THR A C 1
ATOM 4244 O O . THR A 1 569 ? -6.021 40.441 20.708 1.00 21.05 546 THR A O 1
ATOM 4248 N N . VAL A 1 570 ? -7.393 40.222 18.945 1.00 18.93 547 VAL A N 1
ATOM 4249 C CA . VAL A 1 570 ? -7.694 41.647 18.873 1.00 18.04 547 VAL A CA 1
ATOM 4250 C C . VAL A 1 570 ? -9.201 41.827 18.798 1.00 17.51 547 VAL A C 1
ATOM 4251 O O . VAL A 1 570 ? -9.842 41.238 17.936 1.00 17.17 547 VAL A O 1
ATOM 4255 N N . ASN A 1 571 ? -9.751 42.634 19.704 1.00 17.59 548 ASN A N 1
ATOM 4256 C CA . ASN A 1 571 ? -11.166 43.003 19.656 1.00 18.74 548 ASN A CA 1
ATOM 4257 C C . ASN A 1 571 ? -11.384 44.247 18.824 1.00 18.02 548 ASN A C 1
ATOM 4258 O O . ASN A 1 571 ? -10.479 45.057 18.657 1.00 19.47 548 ASN A O 1
ATOM 4263 N N . TYR A 1 572 ? -12.601 44.394 18.315 1.00 16.88 549 TYR A N 1
ATOM 4264 C CA . TYR A 1 572 ? -12.965 45.528 17.473 1.00 16.76 549 TYR A CA 1
ATOM 4265 C C . TYR A 1 572 ? -14.468 45.692 17.579 1.00 16.64 549 TYR A C 1
ATOM 4266 O O . TYR A 1 572 ? -15.191 44.712 17.745 1.00 16.92 549 TYR A O 1
ATOM 4275 N N . THR A 1 573 ? -14.934 46.932 17.500 1.00 16.87 550 THR A N 1
ATOM 4276 C CA . THR A 1 573 ? -16.352 47.211 17.560 1.00 17.45 550 THR A CA 1
ATOM 4277 C C . THR A 1 573 ? -16.848 47.760 16.231 1.00 16.96 550 THR A C 1
ATOM 4278 O O . THR A 1 573 ? -16.214 48.628 15.627 1.00 17.63 550 THR A O 1
ATOM 4282 N N . ILE A 1 574 ? -17.984 47.244 15.778 1.00 16.43 551 ILE A N 1
ATOM 4283 C CA . ILE A 1 574 ? -18.705 47.873 14.677 1.00 17.66 551 ILE A CA 1
ATOM 4284 C C . ILE A 1 574 ? -20.097 48.298 15.125 1.00 17.56 551 ILE A C 1
ATOM 4285 O O . ILE A 1 574 ? -20.751 47.620 15.918 1.00 16.03 551 ILE A O 1
ATOM 4290 N N . ILE A 1 575 ? -20.520 49.453 14.626 1.00 18.17 552 ILE A N 1
ATOM 4291 C CA . ILE A 1 575 ? -21.861 49.964 14.857 1.00 18.95 552 ILE A CA 1
ATOM 4292 C C . ILE A 1 575 ? -22.496 50.090 13.482 1.00 18.62 552 ILE A C 1
ATOM 4293 O O . ILE A 1 575 ? -21.980 50.800 12.616 1.00 18.17 552 ILE A O 1
ATOM 4298 N N . LYS A 1 576 ? -23.593 49.369 13.287 1.00 17.66 553 LYS A N 1
ATOM 4299 C CA . LYS A 1 576 ? -24.313 49.367 12.022 1.00 18.97 553 LYS A CA 1
ATOM 4300 C C . LYS A 1 576 ? -25.555 50.245 12.157 1.00 19.61 553 LYS A C 1
ATOM 4301 O O . LYS A 1 576 ? -26.353 50.071 13.078 1.00 18.84 553 LYS A O 1
ATOM 4307 N N . ASN A 1 577 ? -25.693 51.189 11.232 1.00 20.99 554 ASN A N 1
ATOM 4308 C CA . ASN A 1 577 ? -26.862 52.054 11.134 1.00 24.59 554 ASN A CA 1
ATOM 4309 C C . ASN A 1 577 ? -27.272 52.066 9.670 1.00 23.04 554 ASN A C 1
ATOM 4310 O O . ASN A 1 577 ? -26.701 52.801 8.871 1.00 22.50 554 ASN A O 1
ATOM 4315 N N . GLY A 1 578 ? -28.244 51.237 9.312 1.00 23.28 555 GLY A N 1
ATOM 4316 C CA . GLY A 1 578 ? -28.601 51.042 7.909 1.00 24.77 555 GLY A CA 1
ATOM 4317 C C . GLY A 1 578 ? -27.451 50.426 7.137 1.00 25.37 555 GLY A C 1
ATOM 4318 O O . GLY A 1 578 ? -26.837 49.464 7.592 1.00 24.55 555 GLY A O 1
ATOM 4319 N N . ASN A 1 579 ? -27.137 50.992 5.977 1.00 26.29 556 ASN A N 1
ATOM 4320 C CA . ASN A 1 579 ? -26.019 50.508 5.172 1.00 26.50 556 ASN A CA 1
ATOM 4321 C C . ASN A 1 579 ? -24.673 51.118 5.574 1.00 25.26 556 ASN A C 1
ATOM 4322 O O . ASN A 1 579 ? -23.650 50.816 4.956 1.00 24.88 556 ASN A O 1
ATOM 4327 N N . GLN A 1 580 ? -24.675 51.967 6.600 1.00 23.27 557 GLN A N 1
ATOM 4328 C CA . GLN A 1 580 ? -23.465 52.614 7.074 1.00 24.88 557 GLN A CA 1
ATOM 4329 C C . GLN A 1 580 ? -22.907 51.897 8.304 1.00 23.61 557 GLN A C 1
ATOM 4330 O O . GLN A 1 580 ? -23.648 51.501 9.213 1.00 22.63 557 GLN A O 1
ATOM 4336 N N . VAL A 1 581 ? -21.589 51.751 8.323 1.00 20.69 558 VAL A N 1
ATOM 4337 C CA . VAL A 1 581 ? -20.911 51.022 9.376 1.00 19.78 558 VAL A CA 1
ATOM 4338 C C . VAL A 1 581 ? -19.769 51.865 9.920 1.00 19.56 558 VAL A C 1
ATOM 4339 O O . VAL A 1 581 ? -18.935 52.369 9.162 1.00 20.12 558 VAL A O 1
ATOM 4343 N N . THR A 1 582 ? -19.754 52.018 11.238 1.00 18.58 559 THR A N 1
ATOM 4344 C CA . THR A 1 582 ? -18.664 52.658 11.944 1.00 19.30 559 THR A CA 1
ATOM 4345 C C . THR A 1 582 ? -17.847 51.567 12.625 1.00 18.34 559 THR A C 1
ATOM 4346 O O . THR A 1 582 ? -18.401 50.707 13.299 1.00 17.61 559 THR A O 1
ATOM 4350 N N . GLY A 1 583 ? -16.536 51.613 12.425 1.00 18.34 560 GLY A N 1
ATOM 4351 C CA . GLY A 1 583 ? -15.599 50.706 13.077 1.00 18.29 560 GLY A CA 1
ATOM 4352 C C . GLY A 1 583 ? -14.808 51.457 14.127 1.00 19.51 560 GLY A C 1
ATOM 4353 O O . GLY A 1 583 ? -14.345 52.578 13.883 1.00 21.31 560 GLY A O 1
ATOM 4354 N N . ILE A 1 584 ? -14.658 50.851 15.301 1.00 19.85 561 ILE A N 1
ATOM 4355 C CA . ILE A 1 584 ? -13.948 51.477 16.411 1.00 20.93 561 ILE A CA 1
ATOM 4356 C C . ILE A 1 584 ? -12.899 50.514 16.947 1.00 21.15 561 ILE A C 1
ATOM 4357 O O . ILE A 1 584 ? -13.231 49.440 17.448 1.00 19.64 561 ILE A O 1
ATOM 4362 N N . ALA A 1 585 ? -11.635 50.914 16.850 1.00 21.68 562 ALA A N 1
ATOM 4363 C CA . ALA A 1 585 ? -10.523 50.081 17.303 1.00 22.59 562 ALA A CA 1
ATOM 4364 C C . ALA A 1 585 ? -10.455 49.988 18.826 1.00 24.54 562 ALA A C 1
ATOM 4365 O O . ALA A 1 585 ? -10.960 50.856 19.538 1.00 25.03 562 ALA A O 1
ATOM 4367 N N . ALA A 1 586 ? -9.819 48.924 19.314 1.00 25.93 563 ALA A N 1
ATOM 4368 C CA . ALA A 1 586 ? -9.631 48.717 20.747 1.00 29.08 563 ALA A CA 1
ATOM 4369 C C . ALA A 1 586 ? -8.784 49.841 21.334 1.00 32.85 563 ALA A C 1
ATOM 4370 O O . ALA A 1 586 ? -7.852 50.318 20.687 1.00 35.15 563 ALA A O 1
ATOM 4372 N N . GLN A 1 587 ? -9.124 50.261 22.550 1.00 37.40 564 GLN A N 1
ATOM 4373 C CA . GLN A 1 587 ? -8.431 51.361 23.225 1.00 43.34 564 GLN A CA 1
ATOM 4374 C C . GLN A 1 587 ? -8.355 51.099 24.724 1.00 48.20 564 GLN A C 1
ATOM 4375 O O . GLN A 1 587 ? -7.560 50.275 25.177 1.00 54.16 564 GLN A O 1
#

InterPro domains:
  IPR001547 Glycoside hydrolase, family 5 [PF00150] (59-340)
  IPR005102 Carbohydrate binding X2 domain [PF03442] (368-454)
  IPR013783 Immunoglobulin-like fold [G3DSA:2.60.40.10] (365-463)
  IPR014756 Immunoglobulin E-set [SSF81296] (366-463)
  IPR016282 Glycoside hydrolase, family 5, endoglucanase B [PIRSF001043] (1-558)
  IPR017853 Glycoside hydrolase superfamily [SSF51445] (4-363)
  IPR040946 Endoglucanase B, carbohydrate binding domain [PF18448] (459-560)
  IPR050386 Glycosyl Hydrolase 5 (Cellulase A) [PTHR31297] (9-354)

Secondary structure (DSSP, 8-state):
----HHHHHHHT-SEEE-TTSTTSSSSSTTTTSPPPPPHHHHHHHHHTT--EEEE----TTSB--TTT-PBPHHHHHHHHHHHHHHHHTT-EEEEE--THHHHTGGGGGG-HHHHHHHHHHHHHHHHHHHTTS-TTEEEES-SS--SSSSTT---HHHHHHHHHHHHHHHHHHHTSSTTTTT--EEEEPGGG---HHHHHHHHHHHHHHT-SSEEEEEEE--SHHHHHT-TT--S--HHHHHHHHHHHHHHHHHTGGGT--EEEEEES-GGGGT-GGGS-HHHHHHHHHHHHHHHHHTT-EEEE--SSSSEETTTTEES-HHHHHHHHHHHHS---EES-SEEEEETTSPP--EEEEEE-TT--EEEEEETTEEPPBTTTEEEETTEEEE-HHHHHHHHTT--SEEEEEEEEEESSS--EEEEEEEE---EE--EEEETTSEEEEEE-TT--EEEEEEEETTSSB-SSSTTSSBPPBTTTEEEETTTTEEEE-HHHHHT--SEEEEEEEEETTS-EEEEEEEEETTEEEEEE--

Solvent-accessible surface area: 21144 Å² total; per-residue (Å²): 132,111,41,88,17,62,54,16,2,117,83,0,47,8,1,0,0,0,0,30,0,2,0,0,42,20,152,26,2,52,50,107,65,15,42,119,18,58,78,79,5,0,57,50,0,21,114,53,25,5,111,1,0,0,0,0,0,0,0,39,81,9,33,31,52,76,97,101,31,73,11,51,79,112,1,18,85,63,0,12,70,4,0,65,46,0,32,107,47,102,3,19,0,1,0,0,0,4,28,0,2,108,44,10,1,62,70,0,41,172,65,94,108,31,4,21,72,25,0,97,14,0,0,76,51,0,0,85,69,0,58,98,37,66,27,54,0,0,0,0,0,0,4,32,0,8,7,14,146,65,140,65,71,54,114,145,74,1,37,56,10,13,37,48,0,2,25,12,0,27,84,14,0,29,152,31,37,45,71,0,85,50,0,0,0,0,0,0,1,4,26,2,32,15,48,63,83,13,0,60,42,7,58,113,6,10,93,105,20,134,30,103,6,6,0,1,0,1,12,17,46,12,36,99,15,1,1,7,8,1,18,30,61,18,83,12,34,117,61,0,78,86,56,0,46,94,1,0,65,71,0,56,121,0,1,17,68,114,34,22,9,0,0,0,0,7,2,2,3,66,1,7,103,68,86,36,46,2,6,32,42,0,1,6,4,21,0,0,1,21,0,0,35,24,0,56,117,29,56,0,2,2,0,2,27,0,30,13,43,8,2,21,12,127,88,43,101,15,127,35,92,44,4,4,63,4,3,147,19,2,41,152,32,56,0,0,4,0,79,4,4,23,10,41,18,76,69,84,88,214,40,60,75,17,62,10,38,2,62,24,55,63,3,109,29,88,9,0,87,11,85,49,132,164,15,55,76,43,117,12,14,68,59,88,64,80,138,0,19,0,35,27,94,7,0,39,87,19,4,84,91,14,89,61,18,66,36,15,64,0,17,0,42,16,82,137,38,16,59,3,50,0,106,0,12,3,26,114,63,4,61,8,84,66,37,137,20,71,12,56,107,1,31,0,54,5,47,15,28,22,8,43,5,7,5,0,35,0,25,20,76,133,45,52,44,0,4,5,82,90,143,15,20,50,1,28,14,23,92,0,0,32,14,40,93,148,56,88,66,0,49,0,24,77,13,0,5,167,94,9,138,76,31,71,1,101,0,7,0,47,9,31,23,62,35,76,17,62,2,30,0,54,22,100,37,88,100,0,44,1,77,22,74,154

B-factor: mean 20.1, std 8.77, range [9.79, 81.94]